Protein AF-A0A1Y2V056-F1 (afdb_monomer_lite)

Secondary structure (DSSP, 8-state):
---------------------------------------------PPP---TTSPPTTT--TTS-TTT-----TTSSB-SS-TTT--TTS-GGG-TT--GGGHHHHHTGGGTTSPPB--SS-HHHHHHHHTTTSTTS-TT-B-PPPPPHHHHHHHHHHH-STT---TTTT-HHHHHHTSPPPGGGTT-BHHHHHHHT-S----GGG----GGGG-SPPPPP-------S----------------------------------------SSSSHHHHHHHHHHHHHHTTSTTS--TTSSTT----TTT--SSS-TTT--SPPTTT---SS--GGG-GGGGGB-SSSSS-SSBGGG--PBPSSHHHH-TTPPP-BGGG-SS--TTT--SS--GGG-GGGS-S-------BTTTTB---GGG-TTTS-S-TT-S-TTS-SSB-TTT--BHHHHHHHHHTT-------EEEEEE--TT-TT--EEEEEETTS-S--B-HHHHHHHHHHHHHHHHH-TT-----S-HHHHHHHHHHHHHHHTT-

Radius of gyration: 34.34 Å; chains: 1; bounding box: 108×87×76 Å

Foldseek 3Di:
DDDDDDDDDDDDDDDDDDDDDDDDDDDDDDDDDDDDDDPPPPDPPDDPPDPQPAQAQQPRHGDAHLLQAQDDDPLLASQQAARQNSHRPDFVQPDPPDDPVCCLVRQWVSQQQGGGHQDQDQNLVVLVVPAVPDPVRDQQDQTGGHDDSLLSLQCCVVVNRVPDDDPDHPRRRVVNVVHAGQQVSPPHGSNRVSVVSRDGGDDPVSRPDDNVPSPHNDHDPCPPPPPPPDDDDDDDDDDDDDDDDDDDDDDDDDDDDDDDDDDDDDDDDDDPCPVVCVVVVVVVVVVVVPPPDDDPPPPVPLPQQQFPRHSPDHQQPDCAAGLFDLHSDRDGVVRDPNNLQGDLAFSRNSHGLVPQPDWQLPVCLLPVPDDIDGQQQDQQAAQPPGDHRDGVVPDPLSPDPDPPDPPPPVVPNTRRRLSPVQQQAQLASPDNCRNPDPQARSFQRHGVVLVVLCVVLVHHDDPAQWGWDWDFDVPRPSGTHIWIDGVVRPDDTHGSVVQHVVSVVVSVVCSVPVPDPDNGSDPVVVVVVVVVVVVVVVVD

pLDDT: mean 74.36, std 22.04, range [28.48, 97.44]

Sequence (540 aa):
MASLIADELDHVTLLYSSRSHKRTRRDDDESDEGFRQGRQRRVRVESPEHATSSNCGNCGIAGHSARDCIKVGRNGWMDGACPKCNSAHHFYDNCRHRDKAEDLDYLFWYRQNKGPIKSSINIGKLLQTVVGHDPKYKENRIIAAPYSPKFARQIQRDDGWDRWDYPHLGNPEREAATRKYEPQFYGQTLGELALSLYHPGWQPNVEDVDPSQDGQTPTVPQLQHQRHLGMPGGGDAPIALTAAALATLPGNNTKADDDVSSSMVTVYSPARNATVRAIAKRRRARAKKNEGQPSRLDESMRTFCNNCGDDSHEGDTCLLPCGYCGEATKHSGDSCERKAEACVCESFPSHTRNECDKKCRYCPYLNKNAASHSCMNCQVICHYCLSKDHSMRTCPKFQGPQREARSECAECEQMHLASFCIMKFCPVRSCQDPLHCKAHCPFYGWDKALDQRLEAAGLDEHSCGWQKFWVDAEGDPAGKRVMLFCNNGRHPQVKAEELTTRRKMWVDDVIKHPSERRSLECATCNTAQEMDEMVVTDAI

Structure (mmCIF, N/CA/C/O backbone):
data_AF-A0A1Y2V056-F1
#
_entry.id   AF-A0A1Y2V056-F1
#
loop_
_atom_site.group_PDB
_atom_site.id
_atom_site.type_symbol
_atom_site.label_atom_id
_atom_site.label_alt_id
_atom_site.label_comp_id
_atom_site.label_asym_id
_atom_site.label_entity_id
_atom_site.label_seq_id
_atom_site.pdbx_PDB_ins_code
_atom_site.Cartn_x
_atom_site.Cartn_y
_atom_site.Cartn_z
_atom_site.occupancy
_atom_site.B_iso_or_equiv
_atom_site.auth_seq_id
_atom_site.auth_comp_id
_atom_site.auth_asym_id
_atom_site.auth_atom_id
_atom_site.pdbx_PDB_model_num
ATOM 1 N N . MET A 1 1 ? -59.531 -13.355 27.606 1.00 45.28 1 MET A N 1
ATOM 2 C CA . MET A 1 1 ? -58.213 -13.912 27.982 1.00 45.28 1 MET A CA 1
ATOM 3 C C . MET A 1 1 ? -57.770 -14.815 26.837 1.00 45.28 1 MET A C 1
ATOM 5 O O . MET A 1 1 ? -58.601 -15.614 26.433 1.00 45.28 1 MET A O 1
ATOM 9 N N . ALA A 1 2 ? -56.538 -14.626 26.328 1.00 35.78 2 ALA A N 1
ATOM 10 C CA . ALA A 1 2 ? -55.972 -15.083 25.032 1.00 35.78 2 ALA A CA 1
ATOM 11 C C . ALA A 1 2 ? -56.561 -14.329 23.809 1.00 35.78 2 ALA A C 1
ATOM 13 O O . ALA A 1 2 ? -57.697 -14.583 23.432 1.00 35.78 2 ALA A O 1
ATOM 14 N N . SER A 1 3 ? -56.002 -13.201 23.332 1.00 39.72 3 SER A N 1
ATOM 15 C CA . SER A 1 3 ? -54.749 -12.972 22.561 1.00 39.72 3 SER A CA 1
ATOM 16 C C . SER A 1 3 ? -54.716 -13.795 21.264 1.00 39.72 3 SER A C 1
ATOM 18 O O . SER A 1 3 ? -54.360 -14.962 21.317 1.00 39.72 3 SER A O 1
ATOM 20 N N . LEU A 1 4 ? -55.349 -13.370 20.164 1.00 40.88 4 LEU A N 1
ATOM 21 C CA . LEU A 1 4 ? -55.000 -12.318 19.183 1.00 40.88 4 LEU A CA 1
ATOM 22 C C . LEU A 1 4 ? -53.716 -12.571 18.361 1.00 40.88 4 LEU A C 1
ATOM 24 O O . LEU A 1 4 ? -52.612 -12.373 18.852 1.00 40.88 4 LEU A O 1
ATOM 28 N N . ILE A 1 5 ? -53.987 -12.870 17.080 1.00 41.09 5 ILE A N 1
ATOM 29 C CA . ILE A 1 5 ? -53.300 -12.506 15.825 1.00 41.09 5 ILE A CA 1
ATOM 30 C C . ILE A 1 5 ? -52.057 -13.322 15.433 1.00 41.09 5 ILE A C 1
ATOM 32 O O . ILE A 1 5 ? -50.948 -13.079 15.895 1.00 41.09 5 ILE A O 1
ATOM 36 N N . ALA A 1 6 ? -52.285 -14.220 14.470 1.00 35.50 6 ALA A N 1
ATOM 37 C CA . ALA A 1 6 ? -51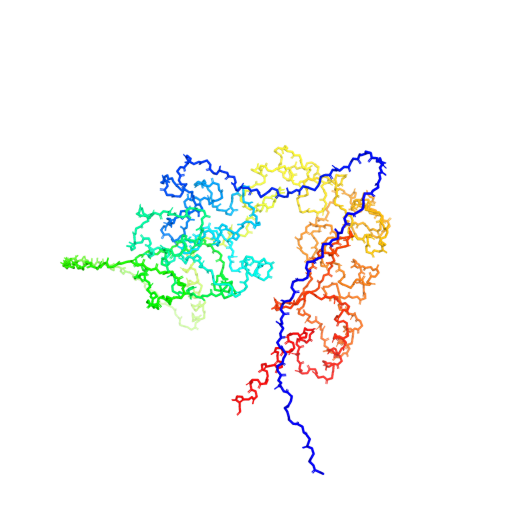.315 -14.722 13.507 1.00 35.50 6 ALA A CA 1
ATOM 38 C C . ALA A 1 6 ? -51.821 -14.390 12.086 1.00 35.50 6 ALA A C 1
ATOM 40 O O . ALA A 1 6 ? -53.031 -14.392 11.848 1.00 35.50 6 ALA A O 1
ATOM 41 N N . ASP A 1 7 ? -50.859 -14.141 11.200 1.00 38.19 7 ASP A N 1
ATOM 42 C CA . ASP A 1 7 ? -50.900 -14.234 9.736 1.00 38.19 7 ASP A CA 1
ATOM 43 C C . ASP A 1 7 ? -51.603 -13.131 8.918 1.00 38.19 7 ASP A C 1
ATOM 45 O O . ASP A 1 7 ? -52.731 -13.261 8.447 1.00 38.19 7 ASP A O 1
ATOM 49 N N . GLU A 1 8 ? -50.832 -12.072 8.638 1.00 35.25 8 GLU A N 1
ATOM 50 C CA . GLU A 1 8 ? -50.878 -11.319 7.377 1.00 35.25 8 GLU A CA 1
ATOM 51 C C . GLU A 1 8 ? -49.749 -11.821 6.464 1.00 35.25 8 GLU A C 1
ATOM 53 O O . GLU A 1 8 ? -48.581 -11.557 6.737 1.00 35.25 8 GLU A O 1
ATOM 58 N N . LEU A 1 9 ? -50.087 -12.491 5.363 1.00 38.62 9 LEU A N 1
ATOM 59 C CA . LEU A 1 9 ? -49.261 -12.583 4.156 1.00 38.62 9 LEU A CA 1
ATOM 60 C C . LEU A 1 9 ? -50.185 -12.977 3.002 1.00 38.62 9 LEU A C 1
ATOM 62 O O . LEU A 1 9 ? -50.565 -14.134 2.902 1.00 38.62 9 LEU A O 1
ATOM 66 N N . ASP A 1 10 ? -50.530 -12.021 2.136 1.00 34.31 10 ASP A N 1
ATOM 67 C CA . ASP A 1 10 ? -50.860 -12.336 0.746 1.00 34.31 10 ASP A CA 1
ATOM 68 C C . ASP A 1 10 ? -50.643 -11.137 -0.195 1.00 34.31 10 ASP A C 1
ATOM 70 O O . ASP A 1 10 ? -51.228 -10.065 -0.066 1.00 34.31 10 ASP A O 1
ATOM 74 N N . HIS A 1 11 ? -49.752 -11.387 -1.156 1.00 33.62 11 HIS A N 1
ATOM 75 C CA . HIS A 1 11 ? -49.753 -10.938 -2.547 1.00 33.62 11 HIS A CA 1
ATOM 76 C C . HIS A 1 11 ? -50.049 -9.466 -2.898 1.00 33.62 11 HIS A C 1
ATOM 78 O O . HIS A 1 11 ? -51.191 -9.068 -3.117 1.00 33.62 11 HIS A O 1
ATOM 84 N N . VAL A 1 12 ? -48.984 -8.719 -3.231 1.00 29.33 12 VAL A N 1
ATOM 85 C CA . VAL A 1 12 ? -49.072 -7.621 -4.212 1.00 29.33 12 VAL A CA 1
ATOM 86 C C . VAL A 1 12 ? -48.052 -7.810 -5.334 1.00 29.33 12 VAL A C 1
ATOM 88 O O . VAL A 1 12 ? -46.843 -7.647 -5.179 1.00 29.33 12 VAL A O 1
ATOM 91 N N . THR A 1 13 ? -48.603 -8.148 -6.493 1.00 32.22 13 THR A N 1
ATOM 92 C CA . THR A 1 13 ? -47.993 -8.219 -7.820 1.00 32.22 13 THR A CA 1
ATOM 93 C C . THR A 1 13 ? -47.547 -6.827 -8.286 1.00 32.22 13 THR A C 1
ATOM 95 O O . THR A 1 13 ? -48.382 -5.955 -8.520 1.00 32.22 13 THR A O 1
ATOM 98 N N . LEU A 1 14 ? -46.243 -6.602 -8.477 1.00 29.66 14 LEU A N 1
ATOM 99 C CA . LEU A 1 14 ? -45.730 -5.378 -9.105 1.00 29.66 14 LEU A CA 1
ATOM 100 C C . LEU A 1 14 ? -45.663 -5.544 -10.630 1.00 29.66 14 LEU A C 1
ATOM 102 O O . LEU A 1 14 ? -44.720 -6.111 -11.179 1.00 29.66 14 LEU A O 1
ATOM 106 N N . LEU A 1 15 ? -46.676 -5.010 -11.314 1.00 31.95 15 LEU A N 1
ATOM 107 C CA . LEU A 1 15 ? -46.662 -4.766 -12.756 1.00 31.95 15 LEU A CA 1
ATOM 108 C C . LEU A 1 15 ? -45.780 -3.546 -13.064 1.00 31.95 15 LEU A C 1
ATOM 110 O O . LEU A 1 15 ? -46.081 -2.420 -12.670 1.00 31.95 15 LEU A O 1
ATOM 114 N N . TYR A 1 16 ? -44.702 -3.775 -13.811 1.00 30.33 16 TYR A N 1
ATOM 115 C CA . TYR A 1 16 ? -43.863 -2.731 -14.399 1.00 30.33 16 TYR A CA 1
ATOM 116 C C . TYR A 1 16 ? -44.654 -1.999 -15.498 1.00 30.33 16 TYR A C 1
ATOM 118 O O . TYR A 1 16 ? -44.937 -2.566 -16.552 1.00 30.33 16 TYR A O 1
ATOM 126 N N . SER A 1 17 ? -45.017 -0.733 -15.264 1.00 30.64 17 SER A N 1
ATOM 127 C CA . SER A 1 17 ? -45.607 0.148 -16.280 1.00 30.64 17 SER A CA 1
ATOM 128 C C . SER A 1 17 ? -44.608 1.234 -16.673 1.00 30.64 17 SER A C 1
ATOM 130 O O . SER A 1 17 ? -44.370 2.200 -15.948 1.00 30.64 17 SER A O 1
ATOM 132 N N . SER A 1 18 ? -44.013 1.062 -17.849 1.00 35.84 18 SER A N 1
ATOM 133 C CA . SER A 1 18 ? -43.130 2.016 -18.512 1.00 35.84 18 SER A CA 1
ATOM 134 C C . SER A 1 18 ? -43.952 3.208 -19.016 1.00 35.84 18 SER A C 1
ATOM 136 O O . SER A 1 18 ? -44.574 3.143 -20.077 1.00 35.84 18 SER A O 1
ATOM 138 N N . ARG A 1 19 ? -43.965 4.326 -18.280 1.00 31.50 19 ARG A N 1
ATOM 139 C CA . ARG A 1 19 ? -44.545 5.583 -18.778 1.00 31.50 19 ARG A CA 1
ATOM 140 C C . ARG A 1 19 ? -43.485 6.439 -19.462 1.00 31.50 19 ARG A C 1
ATOM 142 O O . ARG A 1 19 ? -42.705 7.147 -18.838 1.00 31.50 19 ARG A O 1
ATOM 149 N N . SER A 1 20 ? -43.524 6.363 -20.789 1.00 36.47 20 SER A N 1
ATOM 150 C CA . SER A 1 20 ? -42.933 7.308 -21.730 1.00 36.47 20 SER A CA 1
ATOM 151 C C . SER A 1 20 ? -43.600 8.681 -21.573 1.00 36.47 20 SER A C 1
ATOM 153 O O . SER A 1 20 ? -44.814 8.817 -21.742 1.00 36.47 20 SER A O 1
ATOM 155 N N . HIS A 1 21 ? -42.824 9.711 -21.236 1.00 34.28 21 HIS A N 1
ATOM 156 C CA . HIS A 1 21 ? -43.274 11.102 -21.280 1.00 34.28 21 HIS A CA 1
ATOM 157 C C . HIS A 1 21 ? -42.697 11.803 -22.506 1.00 34.28 21 HIS A C 1
ATOM 159 O O . HIS A 1 21 ? -41.600 12.352 -22.511 1.00 34.28 21 HIS A O 1
ATOM 165 N N . LYS A 1 22 ? -43.517 11.770 -23.556 1.00 40.47 22 LYS A N 1
ATOM 166 C CA . LYS A 1 22 ? -43.453 12.596 -24.756 1.00 40.47 22 LYS A CA 1
ATOM 167 C C . LYS A 1 22 ? -43.913 14.005 -24.355 1.00 40.47 22 LYS A C 1
ATOM 169 O O . LYS A 1 22 ? -45.100 14.204 -24.109 1.00 40.47 22 LYS A O 1
ATOM 174 N N . ARG A 1 23 ? -42.997 14.972 -24.243 1.00 35.59 23 ARG A N 1
ATOM 175 C CA . ARG A 1 23 ? -43.365 16.397 -24.186 1.00 35.59 23 ARG A CA 1
ATOM 176 C C . ARG A 1 23 ? -43.248 17.012 -25.572 1.00 35.59 23 ARG A C 1
ATOM 178 O O . ARG A 1 23 ? -42.294 16.779 -26.308 1.00 35.59 23 ARG A O 1
ATOM 185 N N . THR A 1 24 ? -44.306 17.728 -25.905 1.00 38.34 24 THR A N 1
ATOM 186 C CA . THR A 1 24 ? -44.616 18.392 -27.161 1.00 38.34 24 THR A CA 1
ATOM 187 C C . THR A 1 24 ? -43.784 19.651 -27.364 1.00 38.34 24 THR A C 1
ATOM 189 O O . THR A 1 24 ? -43.569 20.418 -26.428 1.00 38.34 24 THR A O 1
ATOM 192 N N . ARG A 1 25 ? -43.388 19.851 -28.626 1.00 39.56 25 ARG A N 1
ATOM 193 C CA . ARG A 1 25 ? -42.980 21.122 -29.231 1.00 39.56 25 ARG A CA 1
ATOM 194 C C . ARG A 1 25 ? -43.932 22.258 -28.847 1.00 39.56 25 ARG A C 1
ATOM 196 O O . ARG A 1 25 ? -45.146 22.101 -28.986 1.00 39.56 25 ARG A O 1
ATOM 203 N N . ARG A 1 26 ? -43.361 23.405 -28.492 1.00 45.62 26 ARG A N 1
ATOM 204 C CA . ARG A 1 26 ? -43.819 24.707 -28.972 1.00 45.62 26 ARG A CA 1
ATOM 205 C C . ARG A 1 26 ? -42.586 25.519 -29.333 1.00 45.62 26 ARG A C 1
ATOM 207 O O . ARG A 1 26 ? -41.666 25.633 -28.526 1.00 45.62 26 ARG A O 1
ATOM 214 N N . ASP A 1 27 ? -42.593 25.924 -30.589 1.00 53.22 27 ASP A N 1
ATOM 215 C CA . ASP A 1 27 ? -41.716 26.894 -31.214 1.00 53.22 27 ASP A CA 1
ATOM 216 C C . ASP A 1 27 ? -41.978 28.262 -30.573 1.00 53.22 27 ASP A C 1
ATOM 218 O O . ASP A 1 27 ? -43.133 28.550 -30.271 1.00 53.22 27 ASP A O 1
ATOM 222 N N . ASP A 1 28 ? -40.919 29.029 -30.323 1.00 51.09 28 ASP A N 1
ATOM 223 C CA . ASP A 1 28 ? -40.893 30.489 -30.428 1.00 51.09 28 ASP A CA 1
ATOM 224 C C . ASP A 1 28 ? -39.425 30.946 -30.470 1.00 51.09 28 ASP A C 1
ATOM 226 O O . ASP A 1 28 ? -38.529 30.340 -29.873 1.00 51.09 28 ASP A O 1
ATOM 230 N N . ASP A 1 29 ? -39.231 31.965 -31.289 1.00 48.47 29 ASP A N 1
ATOM 231 C CA . ASP A 1 29 ? -38.038 32.374 -32.011 1.00 48.47 29 ASP A CA 1
ATOM 232 C C . ASP A 1 29 ? -37.013 33.206 -31.209 1.00 48.47 29 ASP A C 1
ATOM 234 O O . ASP A 1 29 ? -37.297 33.759 -30.150 1.00 48.47 29 ASP A O 1
ATOM 238 N N . GLU A 1 30 ? -35.842 33.336 -31.847 1.00 47.91 30 GLU A N 1
ATOM 239 C CA . GLU A 1 30 ? -34.881 34.453 -31.793 1.00 47.91 30 GLU A CA 1
ATOM 240 C C . GLU A 1 30 ? -33.722 34.467 -30.765 1.00 47.91 30 GLU A C 1
ATOM 242 O O . GLU A 1 30 ? -33.836 34.836 -29.600 1.00 47.91 30 GLU A O 1
ATOM 247 N N . SER A 1 31 ? -32.544 34.159 -31.336 1.00 59.88 31 SER A N 1
ATOM 248 C CA . SER A 1 31 ? -31.217 34.769 -31.127 1.00 59.88 31 SER A CA 1
ATOM 249 C C . SER A 1 31 ? -30.597 34.752 -29.726 1.00 59.88 31 SER A C 1
ATOM 251 O O . SER A 1 31 ? -30.942 35.569 -28.884 1.00 59.88 31 SER A O 1
ATOM 253 N N . ASP A 1 32 ? -29.552 33.938 -29.541 1.00 42.19 32 ASP A N 1
ATOM 254 C CA . ASP A 1 32 ? -28.197 34.500 -29.416 1.00 42.19 32 ASP A CA 1
ATOM 255 C C . ASP A 1 32 ? -27.131 33.407 -29.581 1.00 42.19 32 ASP A C 1
ATOM 257 O O . ASP A 1 32 ? -27.274 32.270 -29.118 1.00 42.19 32 ASP A O 1
ATOM 261 N N . GLU A 1 33 ? -26.069 33.753 -30.294 1.00 50.94 33 GLU A N 1
ATOM 262 C CA . GLU A 1 33 ? -24.949 32.874 -30.583 1.00 50.94 33 GLU A CA 1
ATOM 263 C C . GLU A 1 33 ? -23.975 32.783 -29.402 1.00 50.94 33 GLU A C 1
ATOM 265 O O . GLU A 1 33 ? -23.652 33.769 -28.749 1.00 50.94 33 GLU A O 1
ATOM 270 N N . GLY A 1 34 ? -23.383 31.599 -29.216 1.00 41.97 34 GLY A N 1
ATOM 271 C CA . GLY A 1 34 ? -22.021 31.518 -28.688 1.00 41.97 34 GLY A CA 1
ATOM 272 C C . GLY A 1 34 ? -21.812 30.603 -27.483 1.00 41.97 34 GLY A C 1
ATOM 273 O O . GLY A 1 34 ? -22.409 30.751 -26.427 1.00 41.97 34 GLY A O 1
ATOM 274 N N . PHE A 1 35 ? -20.835 29.706 -27.641 1.00 38.59 35 PHE A N 1
ATOM 275 C CA . PHE A 1 35 ? -20.124 28.971 -26.587 1.00 38.59 35 PHE A CA 1
ATOM 276 C C . PHE A 1 35 ? -20.803 27.748 -25.954 1.00 38.59 35 PHE A C 1
ATOM 278 O O . PHE A 1 35 ? -20.993 27.627 -24.746 1.00 38.59 35 PHE A O 1
ATOM 285 N N . ARG A 1 36 ? -20.973 26.710 -26.782 1.00 41.81 36 ARG A N 1
ATOM 286 C CA . ARG A 1 36 ? -20.898 25.312 -26.327 1.00 41.81 36 ARG A CA 1
ATOM 287 C C . ARG A 1 36 ? -19.459 24.808 -26.435 1.00 41.81 36 ARG A C 1
ATOM 289 O O . ARG A 1 36 ? -19.045 24.355 -27.497 1.00 41.81 36 ARG A O 1
ATOM 296 N N . GLN A 1 37 ? -18.711 24.825 -25.333 1.00 44.69 37 GLN A N 1
ATOM 297 C CA . GLN A 1 37 ? -17.470 24.056 -25.216 1.00 44.69 37 GLN A CA 1
ATOM 298 C C . GLN A 1 37 ? -17.678 22.823 -24.326 1.00 44.69 37 GLN A C 1
ATOM 300 O O . GLN A 1 37 ? -17.893 22.915 -23.124 1.00 44.69 37 GLN A O 1
ATOM 305 N N . GLY A 1 38 ? -17.580 21.649 -24.957 1.00 38.69 38 GLY A N 1
ATOM 306 C CA . GLY A 1 38 ? -16.709 20.592 -24.449 1.00 38.69 38 GLY A CA 1
ATOM 307 C C . GLY A 1 38 ? -17.228 19.665 -23.350 1.00 38.69 38 GLY A C 1
ATOM 308 O O . GLY A 1 38 ? -16.526 19.446 -22.368 1.00 38.69 38 GLY A O 1
ATOM 309 N N . ARG A 1 39 ? -18.364 18.981 -23.546 1.00 41.19 39 ARG A N 1
ATOM 310 C CA . ARG A 1 39 ? -18.552 17.664 -22.901 1.00 41.19 39 ARG A CA 1
ATOM 311 C C . ARG A 1 39 ? -17.602 16.672 -23.578 1.00 41.19 39 ARG A C 1
ATOM 313 O O . ARG A 1 39 ? -17.957 16.050 -24.578 1.00 41.19 39 ARG A O 1
ATOM 320 N N . GLN A 1 40 ? -16.381 16.557 -23.056 1.00 39.12 40 GLN A N 1
ATOM 321 C CA . GLN A 1 40 ? -15.431 15.532 -23.472 1.00 39.12 40 GLN A CA 1
ATOM 322 C C . GLN A 1 40 ? -16.005 14.157 -23.126 1.00 39.12 40 GLN A C 1
ATOM 324 O O . GLN A 1 40 ? -15.986 13.691 -21.987 1.00 39.12 40 GLN A O 1
ATOM 329 N N . ARG A 1 41 ? -16.561 13.516 -24.152 1.00 39.19 41 ARG A N 1
ATOM 330 C CA . ARG A 1 41 ? -16.793 12.079 -24.210 1.00 39.19 41 ARG A CA 1
ATOM 331 C C . ARG A 1 41 ? -15.442 11.436 -23.889 1.00 39.19 41 ARG A C 1
ATOM 333 O O . ARG A 1 41 ? -14.504 11.620 -24.658 1.00 39.19 41 ARG A O 1
ATOM 340 N N . ARG A 1 42 ? -15.315 10.754 -22.744 1.00 36.78 42 ARG A N 1
ATOM 341 C CA . ARG A 1 42 ? -14.132 9.936 -22.443 1.00 36.78 42 ARG A CA 1
ATOM 342 C C . ARG A 1 42 ? -14.006 8.918 -23.571 1.00 36.78 42 ARG A C 1
ATOM 344 O O . ARG A 1 42 ? -14.773 7.959 -23.629 1.00 36.78 42 ARG A O 1
ATOM 351 N N . VAL A 1 43 ? -13.100 9.191 -24.503 1.00 35.78 43 VAL A N 1
ATOM 352 C CA . VAL A 1 43 ? -12.640 8.223 -25.488 1.00 35.78 43 VAL A CA 1
ATOM 353 C C . VAL A 1 43 ? -12.087 7.073 -24.662 1.00 35.78 43 VAL A C 1
ATOM 355 O O . VAL A 1 43 ? -11.212 7.275 -23.820 1.00 35.78 43 VAL A O 1
ATOM 358 N N . ARG A 1 44 ? -12.684 5.890 -24.814 1.00 38.06 44 ARG A N 1
ATOM 359 C CA . ARG A 1 44 ? -12.132 4.650 -24.279 1.00 38.06 44 ARG A CA 1
ATOM 360 C C . ARG A 1 44 ? -10.730 4.564 -24.868 1.00 38.06 44 ARG A C 1
ATOM 362 O O . ARG A 1 44 ? -10.608 4.417 -26.077 1.00 38.06 44 ARG A O 1
ATOM 369 N N . VAL A 1 45 ? -9.713 4.777 -24.036 1.00 36.38 45 VAL A N 1
ATOM 370 C CA . VAL A 1 45 ? -8.315 4.594 -24.420 1.00 36.38 45 VAL A CA 1
ATOM 371 C C . VAL A 1 45 ? -8.202 3.122 -24.784 1.00 36.38 45 VAL A C 1
ATOM 373 O O . VAL A 1 45 ? -8.200 2.256 -23.909 1.00 36.38 45 VAL A O 1
ATOM 376 N N . GLU A 1 46 ? -8.257 2.835 -26.081 1.00 37.22 46 GLU A N 1
ATOM 377 C CA . GLU A 1 46 ? -7.883 1.537 -26.610 1.00 37.22 46 GLU A CA 1
ATOM 378 C C . GLU A 1 46 ? -6.455 1.294 -26.130 1.00 37.22 46 GLU A C 1
ATOM 380 O O . GLU A 1 46 ? -5.590 2.166 -26.255 1.00 37.22 46 GLU A O 1
ATOM 385 N N . SER A 1 47 ? -6.253 0.168 -25.437 1.00 46.72 47 SER A N 1
ATOM 386 C CA . SER A 1 47 ? -4.938 -0.216 -24.939 1.00 46.72 47 SER A CA 1
ATOM 387 C C . SER A 1 47 ? -3.935 -0.076 -26.083 1.00 46.72 47 SER A C 1
ATOM 389 O O . SER A 1 47 ? -4.265 -0.511 -27.187 1.00 46.72 47 SER A O 1
ATOM 391 N N . PRO A 1 48 ? -2.763 0.543 -25.844 1.00 46.47 48 PRO A N 1
ATOM 392 C CA . PRO A 1 48 ? -1.798 0.844 -26.893 1.00 46.47 48 PRO A CA 1
ATOM 393 C C . PRO A 1 48 ? -1.603 -0.401 -27.748 1.00 46.47 48 PRO A C 1
ATOM 395 O O . PRO A 1 48 ? -1.310 -1.467 -27.200 1.00 46.47 48 PRO A O 1
ATOM 398 N N . GLU A 1 49 ? -1.839 -0.270 -29.055 1.00 46.38 49 GLU A N 1
ATOM 399 C CA . GLU A 1 49 ? -1.615 -1.330 -30.030 1.00 46.38 49 GLU A CA 1
ATOM 400 C C . GLU A 1 49 ? -0.173 -1.810 -29.851 1.00 46.38 49 GLU A C 1
ATOM 402 O O . GLU A 1 49 ? 0.790 -1.161 -30.262 1.00 46.38 49 GLU A O 1
ATOM 407 N N . HIS A 1 50 ? -0.006 -2.910 -29.114 1.00 52.59 50 HIS A N 1
ATOM 408 C CA . HIS A 1 50 ? 1.292 -3.517 -28.904 1.00 52.59 50 HIS A CA 1
ATOM 409 C C . HIS A 1 50 ? 1.785 -3.936 -30.282 1.00 52.59 50 HIS A C 1
ATOM 411 O O . HIS A 1 50 ? 1.188 -4.817 -30.898 1.00 52.59 50 HIS A O 1
ATOM 417 N N . ALA A 1 51 ? 2.843 -3.275 -30.761 1.00 46.31 51 ALA A N 1
ATOM 418 C CA . ALA A 1 51 ? 3.497 -3.577 -32.024 1.00 46.31 51 ALA A CA 1
ATOM 419 C C . ALA A 1 51 ? 3.621 -5.099 -32.192 1.00 46.31 51 ALA A C 1
ATOM 421 O O . ALA A 1 51 ? 4.331 -5.778 -31.445 1.00 46.31 51 ALA A O 1
ATOM 422 N N . THR A 1 52 ? 2.888 -5.628 -33.166 1.00 49.00 52 THR A N 1
ATOM 423 C CA . THR A 1 52 ? 2.654 -7.056 -33.417 1.00 49.00 52 THR A CA 1
ATOM 424 C C . THR A 1 52 ? 3.893 -7.804 -33.926 1.00 49.00 52 THR A C 1
ATOM 426 O O . THR A 1 52 ? 3.789 -8.944 -34.369 1.00 49.00 52 THR A O 1
ATOM 429 N N . SER A 1 53 ? 5.081 -7.196 -33.849 1.00 50.09 53 SER A N 1
ATOM 430 C CA . SER A 1 53 ? 6.318 -7.701 -34.450 1.00 50.09 53 SER A CA 1
ATOM 431 C C . SER A 1 53 ? 7.414 -8.092 -33.455 1.00 50.09 53 SER A C 1
ATOM 433 O O . SER A 1 53 ? 8.509 -8.438 -33.891 1.00 50.09 53 SER A O 1
ATOM 435 N N . SER A 1 54 ? 7.179 -8.028 -32.139 1.00 78.62 54 SER A N 1
ATOM 436 C CA . SER A 1 54 ? 8.180 -8.485 -31.162 1.00 78.62 54 SER A CA 1
ATOM 437 C C . SER A 1 54 ? 7.867 -9.895 -30.666 1.00 78.62 54 SER A C 1
ATOM 439 O O . SER A 1 54 ? 6.744 -10.190 -30.260 1.00 78.62 54 SER A O 1
ATOM 441 N N . ASN A 1 55 ? 8.872 -10.770 -30.702 1.00 94.38 55 ASN A N 1
ATOM 442 C CA . ASN A 1 55 ? 8.823 -12.063 -30.027 1.00 94.38 55 ASN A CA 1
ATOM 443 C C . ASN A 1 55 ? 8.510 -11.853 -28.536 1.00 94.38 55 ASN A C 1
ATOM 445 O O . ASN A 1 55 ? 8.923 -10.856 -27.936 1.00 94.38 55 ASN A O 1
ATOM 449 N N . CYS A 1 56 ? 7.802 -12.793 -27.913 1.00 95.31 56 CYS A N 1
ATOM 450 C CA . CYS A 1 56 ? 7.561 -12.750 -26.477 1.00 95.31 56 CYS A CA 1
ATOM 451 C C . CYS A 1 56 ? 8.902 -12.733 -25.726 1.00 95.31 56 CYS A C 1
ATOM 453 O O . CYS A 1 56 ? 9.688 -13.669 -25.863 1.00 95.31 56 CYS A O 1
ATOM 455 N N . GLY A 1 57 ? 9.139 -11.742 -24.864 1.00 95.00 57 GLY A N 1
ATOM 456 C CA . GLY A 1 57 ? 10.405 -11.617 -24.132 1.00 95.00 57 GLY A CA 1
ATOM 457 C C . GLY A 1 57 ? 10.720 -12.809 -23.225 1.00 95.00 57 GLY A C 1
ATOM 458 O O . GLY A 1 57 ? 11.882 -13.101 -22.983 1.00 95.00 57 GLY A O 1
ATOM 459 N N . ASN A 1 58 ? 9.693 -13.523 -22.749 1.00 96.25 58 ASN A N 1
ATOM 460 C CA . ASN A 1 58 ? 9.852 -14.669 -21.849 1.00 96.25 58 ASN A CA 1
ATOM 461 C C . ASN A 1 58 ? 10.170 -15.998 -22.577 1.00 96.25 58 ASN A C 1
ATOM 463 O O . ASN A 1 58 ? 11.033 -16.770 -22.153 1.00 96.25 58 ASN A O 1
ATOM 467 N N . CYS A 1 59 ? 9.459 -16.314 -23.666 1.00 95.25 59 CYS A N 1
ATOM 468 C CA . CYS A 1 59 ? 9.606 -17.597 -24.368 1.00 95.25 59 CYS A CA 1
ATOM 469 C C . CYS A 1 59 ? 10.314 -17.506 -25.727 1.00 95.25 59 CYS A C 1
ATOM 471 O O . CYS A 1 59 ? 10.742 -18.538 -26.233 1.00 95.25 59 CYS A O 1
ATOM 473 N N . GLY A 1 60 ? 10.454 -16.308 -26.299 1.00 93.88 60 GLY A N 1
ATOM 474 C CA . GLY A 1 60 ? 11.068 -16.067 -27.606 1.00 93.88 60 GLY A CA 1
ATOM 475 C C . GLY A 1 60 ? 10.177 -16.382 -28.814 1.00 93.88 60 GLY A C 1
ATOM 476 O O . GLY A 1 60 ? 10.609 -16.157 -29.940 1.00 93.88 60 GLY A O 1
ATOM 477 N N . ILE A 1 61 ? 8.951 -16.873 -28.608 1.00 92.94 61 ILE A N 1
ATOM 478 C CA . ILE A 1 61 ? 8.013 -17.224 -29.685 1.00 92.94 61 ILE A CA 1
ATOM 479 C C . ILE A 1 61 ? 7.207 -15.984 -30.099 1.00 92.94 61 ILE A C 1
ATOM 481 O O . ILE A 1 61 ? 6.832 -15.163 -29.258 1.00 92.94 61 ILE A O 1
ATOM 485 N N . ALA A 1 62 ? 6.950 -15.839 -31.398 1.00 92.69 62 ALA A N 1
ATOM 486 C CA . ALA A 1 62 ? 6.116 -14.774 -31.948 1.00 92.69 62 ALA A CA 1
ATOM 487 C C . ALA A 1 62 ? 4.619 -14.964 -31.624 1.00 92.69 62 ALA A C 1
ATOM 489 O O . ALA A 1 62 ? 4.179 -16.015 -31.160 1.00 92.69 62 ALA A O 1
ATOM 490 N N . GLY A 1 63 ? 3.820 -13.930 -31.882 1.00 90.69 63 GLY A N 1
ATOM 491 C CA . GLY A 1 63 ? 2.358 -13.999 -31.798 1.00 90.69 63 GLY A CA 1
ATOM 492 C C . GLY A 1 63 ? 1.760 -13.716 -30.419 1.00 90.69 63 GLY A C 1
ATOM 493 O O . GLY A 1 63 ? 0.549 -13.584 -30.325 1.00 90.69 63 GLY A O 1
ATOM 494 N N . HIS A 1 64 ? 2.561 -13.557 -29.362 1.00 93.88 64 HIS A N 1
ATOM 495 C CA . HIS A 1 64 ? 2.081 -13.116 -28.048 1.00 93.88 64 HIS A CA 1
ATOM 496 C C . HIS A 1 64 ? 3.147 -12.314 -27.287 1.00 93.88 64 HIS A C 1
ATOM 498 O O . HIS A 1 64 ? 4.315 -12.287 -27.665 1.00 93.88 64 HIS A O 1
ATOM 504 N N . SER A 1 65 ? 2.738 -11.662 -26.196 1.00 95.38 65 SER A N 1
ATOM 505 C CA . SER A 1 65 ? 3.630 -10.912 -25.300 1.00 95.38 65 SER A CA 1
ATOM 506 C C . SER A 1 65 ? 3.872 -11.656 -23.980 1.00 95.38 65 SER A C 1
ATOM 508 O O . SER A 1 65 ? 3.120 -12.565 -23.621 1.00 95.38 65 SER A O 1
ATOM 510 N N . ALA A 1 66 ? 4.874 -11.229 -23.205 1.00 96.00 66 ALA A N 1
ATOM 511 C CA . ALA A 1 66 ? 5.169 -11.774 -21.877 1.00 96.00 66 ALA A CA 1
ATOM 512 C C . ALA A 1 66 ? 3.969 -11.716 -20.915 1.00 96.00 66 ALA A C 1
ATOM 514 O O . ALA A 1 66 ? 3.820 -12.606 -20.085 1.00 96.00 66 ALA A O 1
ATOM 515 N N . ARG A 1 67 ? 3.070 -10.729 -21.056 1.00 96.50 67 ARG A N 1
ATOM 516 C CA . ARG A 1 67 ? 1.813 -10.652 -20.289 1.00 96.50 67 ARG A CA 1
ATOM 517 C C . ARG A 1 67 ? 0.979 -11.922 -20.433 1.00 96.50 67 ARG A C 1
ATOM 519 O O . ARG A 1 67 ? 0.471 -12.461 -19.451 1.00 96.50 67 ARG A O 1
ATOM 526 N N . ASP A 1 68 ? 0.850 -12.382 -21.672 1.00 95.25 68 ASP A N 1
ATOM 527 C CA . ASP A 1 68 ? -0.021 -13.488 -22.041 1.00 95.25 68 ASP A CA 1
ATOM 528 C C . ASP A 1 68 ? 0.686 -14.846 -21.910 1.00 95.25 68 ASP A C 1
ATOM 530 O O . ASP A 1 68 ? 0.004 -15.853 -21.719 1.00 95.25 68 ASP A O 1
ATOM 534 N N . CYS A 1 69 ? 2.025 -14.851 -21.930 1.00 95.56 69 CYS A N 1
ATOM 535 C CA . CYS A 1 69 ? 2.899 -16.023 -21.941 1.00 95.56 69 CYS A CA 1
ATOM 536 C C . CYS A 1 69 ? 2.701 -16.970 -20.751 1.00 95.56 69 CYS A C 1
ATOM 538 O O . CYS A 1 69 ? 2.674 -16.557 -19.594 1.00 95.56 69 CYS A O 1
ATOM 540 N N . ILE A 1 70 ? 2.643 -18.269 -21.015 1.00 95.50 70 ILE A N 1
ATOM 541 C CA . ILE A 1 70 ? 2.402 -19.282 -19.975 1.00 95.50 70 ILE A CA 1
ATOM 542 C C . ILE A 1 70 ? 3.683 -19.879 -19.398 1.00 95.50 70 ILE A C 1
ATOM 544 O O . ILE A 1 70 ? 3.638 -20.480 -18.328 1.00 95.50 70 ILE A O 1
ATOM 548 N N . LYS A 1 71 ? 4.795 -19.753 -20.133 1.00 95.81 71 LYS A N 1
ATOM 549 C CA . LYS A 1 71 ? 6.061 -20.406 -19.811 1.00 95.81 71 LYS A CA 1
ATOM 550 C C . LYS A 1 71 ? 6.554 -19.909 -18.457 1.00 95.81 71 LYS A C 1
ATOM 552 O O . LYS A 1 71 ? 6.651 -18.701 -18.237 1.00 95.81 71 LYS A O 1
ATOM 557 N N . VAL A 1 72 ? 6.918 -20.840 -17.590 1.00 95.88 72 VAL A N 1
ATOM 558 C CA . VAL A 1 72 ? 7.580 -20.561 -16.318 1.00 95.88 72 VAL A CA 1
ATOM 559 C C . VAL A 1 72 ? 9.009 -21.095 -16.323 1.00 95.88 72 VAL A C 1
ATOM 561 O O . VAL A 1 72 ? 9.358 -22.025 -17.061 1.00 95.88 72 VAL A O 1
ATOM 564 N N . GLY A 1 73 ? 9.853 -20.471 -15.508 1.00 92.94 73 GLY A N 1
ATOM 565 C CA . GLY A 1 73 ? 11.198 -20.931 -15.211 1.00 92.94 73 GLY A CA 1
ATOM 566 C C . GLY A 1 73 ? 11.192 -22.215 -14.380 1.00 92.94 73 GLY A C 1
ATOM 567 O O . GLY A 1 73 ? 10.152 -22.775 -14.023 1.00 92.94 73 GLY A O 1
ATOM 568 N N . ARG A 1 74 ? 12.391 -22.691 -14.033 1.00 90.69 74 ARG A N 1
ATOM 569 C CA . ARG A 1 74 ? 12.569 -23.917 -13.229 1.00 90.69 74 ARG A CA 1
ATOM 570 C C . ARG A 1 74 ? 11.978 -23.804 -11.823 1.00 90.69 74 ARG A C 1
ATOM 572 O O . ARG A 1 74 ? 11.596 -24.812 -11.251 1.00 90.69 74 ARG A O 1
ATOM 579 N N . ASN A 1 75 ? 11.877 -22.587 -11.303 1.00 91.12 75 ASN A N 1
ATOM 580 C CA . ASN A 1 75 ? 11.280 -22.250 -10.011 1.00 91.12 75 ASN A CA 1
ATOM 581 C C . ASN A 1 75 ? 9.739 -22.179 -10.059 1.00 91.12 75 ASN A C 1
ATOM 583 O O . ASN A 1 75 ? 9.105 -22.031 -9.018 1.00 91.12 75 ASN A O 1
ATOM 587 N N . GLY A 1 76 ? 9.109 -22.312 -11.233 1.00 93.75 76 GLY A N 1
ATOM 588 C CA . GLY A 1 76 ? 7.655 -22.207 -11.393 1.00 93.75 76 GLY A CA 1
ATOM 589 C C . GLY A 1 76 ? 7.116 -20.785 -11.497 1.00 93.75 76 GLY A C 1
ATOM 590 O O . GLY A 1 76 ? 5.907 -20.607 -11.606 1.00 93.75 76 GLY A O 1
ATOM 591 N N . TRP A 1 77 ? 7.991 -19.784 -11.498 1.00 95.94 77 TRP A N 1
ATOM 592 C CA . TRP A 1 77 ? 7.638 -18.388 -11.711 1.00 95.94 77 TRP A CA 1
ATOM 593 C C . TRP A 1 77 ? 7.922 -17.985 -13.154 1.00 95.94 77 TRP A C 1
ATOM 595 O O . TRP A 1 77 ? 8.838 -18.494 -13.795 1.00 95.94 77 TRP A O 1
ATOM 605 N N . MET A 1 78 ? 7.159 -17.034 -13.677 1.00 96.25 78 MET A N 1
ATOM 606 C CA . MET A 1 78 ? 7.517 -16.347 -14.910 1.00 96.25 78 MET A CA 1
ATOM 607 C C . MET A 1 78 ? 8.609 -15.320 -14.594 1.00 96.25 78 MET A C 1
ATOM 609 O O . MET A 1 78 ? 8.322 -14.269 -14.017 1.00 96.25 78 MET A O 1
ATOM 613 N N . ASP A 1 79 ? 9.852 -15.645 -14.940 1.00 93.38 79 ASP A N 1
ATOM 614 C CA . ASP A 1 79 ? 11.050 -14.878 -14.585 1.00 93.38 79 ASP A CA 1
ATOM 615 C C . ASP A 1 79 ? 11.879 -14.407 -15.789 1.00 93.38 79 ASP A C 1
ATOM 617 O O . ASP A 1 79 ? 12.837 -13.659 -15.612 1.00 93.38 79 ASP A O 1
ATOM 621 N N . GLY A 1 80 ? 11.490 -14.786 -17.010 1.00 90.12 80 GLY A N 1
ATOM 622 C CA . GLY A 1 80 ? 12.226 -14.452 -18.227 1.00 90.12 80 GLY A CA 1
ATOM 623 C C . GLY A 1 80 ? 11.884 -13.100 -18.851 1.00 90.12 80 GLY A C 1
ATOM 624 O O . GLY A 1 80 ? 12.625 -12.663 -19.722 1.00 90.12 80 GLY A O 1
ATOM 625 N N . ALA A 1 81 ? 10.786 -12.433 -18.460 1.00 96.38 81 ALA A N 1
ATOM 626 C CA . ALA A 1 81 ? 10.477 -11.074 -18.920 1.00 96.38 81 ALA A CA 1
ATOM 627 C C . ALA A 1 81 ? 9.433 -10.330 -18.082 1.00 96.38 81 ALA A C 1
ATOM 629 O O . ALA A 1 81 ? 8.575 -10.920 -17.428 1.00 96.38 81 ALA A O 1
ATOM 630 N N . CYS A 1 82 ? 9.458 -9.004 -18.191 1.00 97.44 82 CYS A N 1
ATOM 631 C CA . CYS A 1 82 ? 8.449 -8.108 -17.658 1.00 97.44 82 CYS A CA 1
ATOM 632 C C . CYS A 1 82 ? 7.164 -8.147 -18.512 1.00 97.44 82 CYS A C 1
ATOM 634 O O . CYS A 1 82 ? 7.216 -7.854 -19.711 1.00 97.44 82 CYS A O 1
ATOM 636 N N . PRO A 1 83 ? 5.983 -8.416 -17.922 1.00 96.88 83 PRO A N 1
ATOM 637 C CA . PRO A 1 83 ? 4.721 -8.475 -18.662 1.00 96.88 83 PRO A CA 1
ATOM 638 C C . PRO A 1 83 ? 4.262 -7.104 -19.188 1.00 96.88 83 PRO A C 1
ATOM 640 O O . PRO A 1 83 ? 3.497 -7.046 -20.146 1.00 96.88 83 PRO A O 1
ATOM 643 N N . LYS A 1 84 ? 4.712 -5.996 -18.579 1.00 96.44 84 LYS A N 1
ATOM 644 C CA . LYS A 1 84 ? 4.273 -4.636 -18.928 1.00 96.44 84 LYS A CA 1
ATOM 645 C C . LYS A 1 84 ? 4.897 -4.143 -20.229 1.00 96.44 84 LYS A C 1
ATOM 647 O O . LYS A 1 84 ? 4.209 -3.559 -21.058 1.00 96.44 84 LYS A O 1
ATOM 652 N N . CYS A 1 85 ? 6.196 -4.373 -20.400 1.00 96.44 85 CYS A N 1
ATOM 653 C CA . CYS A 1 85 ? 6.964 -3.874 -21.544 1.00 96.44 85 CYS A CA 1
ATOM 654 C C . CYS A 1 85 ? 7.570 -4.981 -22.419 1.00 96.44 85 CYS A C 1
ATOM 656 O O . CYS A 1 85 ? 8.302 -4.677 -23.354 1.00 96.44 85 CYS A O 1
ATOM 658 N N . ASN A 1 86 ? 7.290 -6.255 -22.116 1.00 96.69 86 ASN A N 1
ATOM 659 C CA . ASN A 1 86 ? 7.801 -7.427 -22.833 1.00 96.69 86 ASN A CA 1
ATOM 660 C C . ASN A 1 86 ? 9.343 -7.584 -22.812 1.00 96.69 86 ASN A C 1
ATOM 662 O O . ASN A 1 86 ? 9.886 -8.385 -23.564 1.00 96.69 86 ASN A O 1
ATOM 666 N N . SER A 1 87 ? 10.068 -6.846 -21.963 1.00 95.25 87 SER A N 1
ATOM 667 C CA . SER A 1 87 ? 11.538 -6.890 -21.882 1.00 95.25 87 SER A CA 1
ATOM 668 C C . SER A 1 87 ? 12.044 -8.024 -20.987 1.00 95.25 87 SER A C 1
ATOM 670 O O . SER A 1 87 ? 11.541 -8.192 -19.881 1.00 95.25 87 SER A O 1
ATOM 672 N N . ALA A 1 88 ? 13.094 -8.731 -21.416 1.00 94.94 88 ALA A N 1
ATOM 673 C CA . ALA A 1 88 ? 13.751 -9.791 -20.643 1.00 94.94 88 ALA A CA 1
ATOM 674 C C . ALA A 1 88 ? 14.742 -9.293 -19.567 1.00 94.94 88 ALA A C 1
ATOM 676 O O . ALA A 1 88 ? 15.328 -10.089 -18.842 1.00 94.94 88 ALA A O 1
ATOM 677 N N . HIS A 1 89 ? 14.969 -7.978 -19.466 1.00 92.44 89 HIS A N 1
ATOM 678 C CA . HIS A 1 89 ? 16.072 -7.422 -18.667 1.00 92.44 89 HIS A CA 1
ATOM 679 C C . HIS A 1 89 ? 15.719 -7.084 -17.214 1.00 92.44 89 HIS A C 1
ATOM 681 O O . HIS A 1 89 ? 16.607 -6.729 -16.445 1.00 92.44 89 HIS A O 1
ATOM 687 N N . HIS A 1 90 ? 14.443 -7.133 -16.833 1.00 94.25 90 HIS A N 1
ATOM 688 C CA . HIS A 1 90 ? 14.005 -6.768 -15.486 1.00 94.25 90 HIS A CA 1
ATOM 689 C C . HIS A 1 90 ? 12.739 -7.518 -15.074 1.00 94.25 90 HIS A C 1
ATOM 691 O O . HIS A 1 90 ? 11.927 -7.915 -15.913 1.00 94.25 90 HIS A O 1
ATOM 697 N N . PHE A 1 91 ? 12.547 -7.655 -13.762 1.00 95.00 91 PHE A N 1
ATOM 698 C CA . PHE A 1 91 ? 11.298 -8.139 -13.178 1.00 95.00 91 PHE A CA 1
ATOM 699 C C . PHE A 1 91 ? 10.222 -7.058 -13.204 1.00 95.00 91 PHE A C 1
ATOM 701 O O . PHE A 1 91 ? 10.530 -5.868 -13.272 1.00 95.00 91 PHE A O 1
ATOM 708 N N . TYR A 1 92 ? 8.957 -7.470 -13.110 1.00 96.44 92 TYR A N 1
ATOM 709 C CA . TYR A 1 92 ? 7.814 -6.555 -13.131 1.00 96.44 92 TYR A CA 1
ATOM 710 C C . TYR A 1 92 ? 7.954 -5.403 -12.121 1.00 96.44 92 TYR A C 1
ATOM 712 O O . TYR A 1 92 ? 7.731 -4.245 -12.475 1.00 96.44 92 TYR A O 1
ATOM 720 N N . ASP A 1 93 ? 8.419 -5.710 -10.910 1.00 96.00 93 ASP A N 1
ATOM 721 C CA . ASP A 1 93 ? 8.602 -4.759 -9.806 1.00 96.00 93 ASP A CA 1
ATOM 722 C C . ASP A 1 93 ? 9.511 -3.579 -10.174 1.00 96.00 93 ASP A C 1
ATOM 724 O O . ASP A 1 93 ? 9.251 -2.451 -9.754 1.00 96.00 93 ASP A O 1
ATOM 728 N N . ASN A 1 94 ? 10.517 -3.844 -11.015 1.00 95.50 94 ASN A N 1
ATOM 729 C CA . ASN A 1 94 ? 11.561 -2.903 -11.424 1.00 95.50 94 ASN A CA 1
ATOM 730 C C . ASN A 1 94 ? 11.266 -2.258 -12.788 1.00 95.50 94 ASN A C 1
ATOM 732 O O . ASN A 1 94 ? 12.130 -1.612 -13.383 1.00 95.50 94 ASN A O 1
ATOM 736 N N . CYS A 1 95 ? 10.069 -2.461 -13.341 1.00 96.56 95 CYS A N 1
ATOM 737 C CA . CYS A 1 95 ? 9.727 -1.895 -14.634 1.00 96.56 95 CYS A CA 1
ATOM 738 C C . CYS A 1 95 ? 9.528 -0.381 -14.534 1.00 96.56 95 CYS A C 1
ATOM 740 O O . CYS A 1 95 ? 8.628 0.094 -13.847 1.00 96.56 95 CYS A O 1
ATOM 742 N N . ARG A 1 96 ? 10.296 0.386 -15.317 1.00 96.81 96 ARG A N 1
ATOM 743 C CA . ARG A 1 96 ? 10.139 1.849 -15.436 1.00 96.81 96 ARG A CA 1
ATOM 744 C C . ARG A 1 96 ? 8.731 2.275 -15.878 1.00 96.81 96 ARG A C 1
ATOM 746 O O . ARG A 1 96 ? 8.312 3.391 -15.598 1.00 96.81 96 ARG A O 1
ATOM 753 N N . HIS A 1 97 ? 8.021 1.401 -16.589 1.00 96.25 97 HIS A N 1
ATOM 754 C CA . HIS A 1 97 ? 6.661 1.640 -17.078 1.00 96.25 97 HIS A CA 1
ATOM 755 C C . HIS A 1 97 ? 5.577 1.049 -16.170 1.00 96.25 97 HIS A C 1
ATOM 757 O O . HIS A 1 97 ? 4.418 0.996 -16.579 1.00 96.25 97 HIS A O 1
ATOM 763 N N . ARG A 1 98 ? 5.937 0.553 -14.980 1.00 96.62 98 ARG A N 1
ATOM 764 C CA . ARG A 1 98 ? 4.972 0.016 -14.023 1.00 96.62 98 ARG A CA 1
ATOM 765 C C . ARG A 1 98 ? 4.108 1.137 -13.453 1.00 96.62 98 ARG A C 1
ATOM 767 O O . ARG A 1 98 ? 4.628 2.124 -12.938 1.00 96.62 98 ARG A O 1
ATOM 774 N N . ASP A 1 99 ? 2.799 0.919 -13.476 1.00 97.00 99 ASP A N 1
ATOM 775 C CA . ASP A 1 99 ? 1.819 1.707 -12.738 1.00 97.00 99 ASP A CA 1
ATOM 776 C C . ASP A 1 99 ? 1.214 0.835 -11.631 1.00 97.00 99 ASP A C 1
ATOM 778 O O . ASP A 1 99 ? 0.730 -0.268 -11.887 1.00 97.00 99 ASP A O 1
ATOM 782 N N . LYS A 1 100 ? 1.222 1.337 -10.392 1.00 95.25 100 LYS A N 1
ATOM 783 C CA . LYS A 1 100 ? 0.653 0.630 -9.236 1.00 95.25 100 LYS A CA 1
ATOM 784 C C . LYS A 1 100 ? -0.846 0.375 -9.400 1.00 95.25 100 LYS A C 1
ATOM 786 O O . LYS A 1 100 ? -1.352 -0.608 -8.868 1.00 95.25 100 LYS A O 1
ATOM 791 N N . ALA A 1 101 ? -1.551 1.235 -10.140 1.00 94.88 101 ALA A N 1
ATOM 792 C CA . ALA A 1 101 ? -2.973 1.056 -10.421 1.00 94.88 101 ALA A CA 1
ATOM 793 C C . ALA A 1 101 ? -3.257 -0.188 -11.285 1.00 94.88 101 ALA A C 1
ATOM 795 O O . ALA A 1 101 ? -4.361 -0.724 -11.245 1.00 94.88 101 ALA A O 1
ATOM 796 N N . GLU A 1 102 ? -2.262 -0.672 -12.032 1.00 95.88 102 GLU A N 1
ATOM 797 C CA . GLU A 1 102 ? -2.383 -1.826 -12.927 1.00 95.88 102 GLU A CA 1
ATOM 798 C C . GLU A 1 102 ? -1.785 -3.113 -12.336 1.00 95.88 102 GLU A C 1
ATOM 800 O O . GLU A 1 102 ? -1.831 -4.163 -12.981 1.00 95.88 102 GLU A O 1
ATOM 805 N N . ASP A 1 103 ? -1.225 -3.069 -11.121 1.00 97.06 103 ASP A N 1
ATOM 806 C CA . ASP A 1 103 ? -0.559 -4.228 -10.513 1.00 97.06 103 ASP A CA 1
ATOM 807 C C . ASP A 1 103 ? -1.465 -5.452 -10.469 1.00 97.06 103 ASP A C 1
ATOM 809 O O . ASP A 1 103 ? -1.053 -6.555 -10.827 1.00 97.06 103 ASP A O 1
ATOM 813 N N . LEU A 1 104 ? -2.727 -5.257 -10.091 1.00 96.50 104 LEU A N 1
ATOM 814 C CA . LEU A 1 104 ? -3.678 -6.353 -10.035 1.00 96.50 104 LEU A CA 1
ATOM 815 C C . LEU A 1 104 ? -4.030 -6.889 -11.427 1.00 96.50 104 LEU A C 1
ATOM 817 O O . LEU A 1 104 ? -4.260 -8.089 -11.587 1.00 96.50 104 LEU A O 1
ATOM 821 N N . ASP A 1 105 ? -4.028 -6.037 -12.451 1.00 95.94 105 ASP A N 1
ATOM 822 C CA . ASP A 1 105 ? -4.287 -6.500 -13.806 1.00 95.94 105 ASP A CA 1
ATOM 823 C C . ASP A 1 105 ? -3.163 -7.434 -14.278 1.00 95.94 105 ASP A C 1
ATOM 825 O O . ASP A 1 105 ? -3.428 -8.540 -14.753 1.00 95.94 105 ASP A O 1
ATOM 829 N N . TYR A 1 106 ? -1.901 -7.042 -14.093 1.00 97.31 106 TYR A N 1
ATOM 830 C CA . TYR A 1 106 ? -0.754 -7.832 -14.545 1.00 97.31 106 TYR A CA 1
ATOM 831 C C . TYR A 1 106 ? -0.457 -9.057 -13.680 1.00 97.31 106 TYR A C 1
ATOM 833 O O . TYR A 1 106 ? -0.105 -10.101 -14.228 1.00 97.31 106 TYR A O 1
ATOM 841 N N . LEU A 1 107 ? -0.586 -8.948 -12.357 1.00 97.38 107 LEU A N 1
ATOM 842 C CA . LEU A 1 107 ? -0.217 -10.021 -11.431 1.00 97.38 107 LEU A CA 1
ATOM 843 C C . LEU A 1 107 ? -1.343 -11.036 -11.207 1.00 97.38 107 LEU A C 1
ATOM 845 O O . LEU A 1 107 ? -1.056 -12.192 -10.907 1.00 97.38 107 LEU A O 1
ATOM 849 N N . PHE A 1 108 ? -2.605 -10.630 -11.379 1.00 97.25 108 PHE A N 1
ATOM 850 C CA . PHE A 1 108 ? -3.768 -11.484 -11.136 1.00 97.25 108 PHE A CA 1
ATOM 851 C C . PHE A 1 108 ? -4.639 -11.643 -12.386 1.00 97.25 108 PHE A C 1
ATOM 853 O O . PHE A 1 108 ? -4.770 -12.748 -12.912 1.00 97.25 108 PHE A O 1
ATOM 860 N N . TRP A 1 109 ? -5.196 -10.550 -12.918 1.00 96.00 109 TRP A N 1
ATOM 861 C CA . TRP A 1 109 ? -6.225 -10.622 -13.963 1.00 96.00 109 TRP A CA 1
ATOM 862 C C . TRP A 1 109 ? -5.749 -11.271 -15.266 1.00 96.00 109 TRP A C 1
ATOM 864 O O . TRP A 1 109 ? -6.489 -12.048 -15.860 1.00 96.00 109 TRP A O 1
ATOM 874 N N . TYR A 1 110 ? -4.529 -10.984 -15.725 1.00 96.88 110 TYR A N 1
ATOM 875 C CA . TYR A 1 110 ? -3.958 -11.603 -16.929 1.00 96.88 110 TYR A CA 1
ATOM 876 C C . TYR A 1 110 ? -3.341 -12.986 -16.676 1.00 96.88 110 TYR A C 1
ATOM 878 O O . TYR A 1 110 ? -2.947 -13.672 -17.626 1.00 96.88 110 TYR A O 1
ATOM 886 N N . ARG A 1 111 ? -3.267 -13.410 -15.409 1.00 97.25 111 ARG A N 1
ATOM 887 C CA . ARG A 1 111 ? -2.637 -14.663 -14.971 1.00 97.25 111 ARG A CA 1
ATOM 888 C C . ARG A 1 111 ? -3.627 -15.743 -14.547 1.00 97.25 111 ARG A C 1
ATOM 890 O O . ARG A 1 111 ? -3.189 -16.782 -14.079 1.00 97.25 111 ARG A O 1
ATOM 897 N N . GLN A 1 112 ? -4.924 -15.542 -14.756 1.00 96.81 112 GLN A N 1
ATOM 898 C CA . GLN A 1 112 ? -5.962 -16.548 -14.513 1.00 96.81 112 GLN A CA 1
ATOM 899 C C . GLN A 1 112 ? -5.604 -17.898 -15.168 1.00 96.81 112 GLN A C 1
ATOM 901 O O . GLN A 1 112 ? -5.409 -17.956 -16.385 1.00 96.81 112 GLN A O 1
ATOM 906 N N . ASN A 1 113 ? -5.492 -18.966 -14.369 1.00 96.00 113 ASN A N 1
ATOM 907 C CA . ASN A 1 113 ? -5.018 -20.294 -14.784 1.00 96.00 113 ASN A CA 1
ATOM 908 C C . ASN A 1 113 ? -3.679 -20.268 -15.567 1.00 96.00 113 ASN A C 1
ATOM 910 O O . ASN A 1 113 ? -3.492 -20.963 -16.570 1.00 96.00 113 ASN A O 1
ATOM 914 N N . LYS A 1 114 ? -2.727 -19.432 -15.142 1.00 96.25 114 LYS A N 1
ATOM 915 C CA . LYS A 1 114 ? -1.351 -19.382 -15.668 1.00 96.25 114 LYS A CA 1
ATOM 916 C C . LYS A 1 114 ? -0.354 -19.308 -14.519 1.00 96.25 114 LYS A C 1
ATOM 918 O O . LYS A 1 114 ? -0.707 -18.927 -13.407 1.00 96.25 114 LYS A O 1
ATOM 923 N N . GLY A 1 115 ? 0.913 -19.619 -14.798 1.00 96.12 115 GLY A N 1
ATOM 924 C CA . GLY A 1 115 ? 1.978 -19.489 -13.803 1.00 96.12 115 GLY A CA 1
ATOM 925 C C . GLY A 1 115 ? 2.090 -18.065 -13.236 1.00 96.12 115 GLY A C 1
ATOM 926 O O . GLY A 1 115 ? 1.804 -17.103 -13.954 1.00 96.12 115 GLY A O 1
ATOM 927 N N . PRO A 1 116 ? 2.501 -17.887 -11.979 1.00 97.06 116 PRO A N 1
ATOM 928 C CA . PRO A 1 116 ? 2.586 -16.570 -11.364 1.00 97.06 116 PRO A CA 1
ATOM 929 C C . PRO A 1 116 ? 3.799 -15.786 -11.885 1.00 97.06 116 PRO A C 1
ATOM 931 O O . PRO A 1 116 ? 4.787 -16.363 -12.342 1.00 97.06 116 PRO A O 1
ATOM 934 N N . ILE A 1 117 ? 3.737 -14.456 -11.825 1.00 97.25 117 ILE A N 1
ATOM 935 C CA . ILE A 1 117 ? 4.853 -13.578 -12.210 1.00 97.25 117 ILE A CA 1
ATOM 936 C C . ILE A 1 117 ? 5.832 -13.462 -11.050 1.00 97.25 117 ILE A C 1
ATOM 938 O O . ILE A 1 117 ? 5.405 -13.278 -9.912 1.00 97.25 117 ILE A O 1
ATOM 942 N N . LYS A 1 118 ? 7.138 -13.534 -11.331 1.00 96.06 118 LYS A N 1
ATOM 943 C CA . LYS A 1 118 ? 8.176 -13.284 -10.327 1.00 96.06 118 LYS A CA 1
ATOM 944 C C . LYS A 1 118 ? 8.102 -11.824 -9.857 1.00 96.06 118 LYS A C 1
ATOM 946 O O . LYS A 1 118 ? 8.565 -10.916 -10.547 1.00 96.06 118 LYS A O 1
ATOM 951 N N . SER A 1 119 ? 7.461 -11.613 -8.712 1.00 96.00 119 SER A N 1
ATOM 952 C CA . SER A 1 119 ? 7.178 -10.306 -8.114 1.00 96.00 119 SER A CA 1
ATOM 953 C C . SER A 1 119 ? 7.108 -10.434 -6.596 1.00 96.00 119 SER A C 1
ATOM 955 O O . SER A 1 119 ? 6.494 -11.368 -6.090 1.00 96.00 119 SER A O 1
ATOM 957 N N . SER A 1 120 ? 7.702 -9.491 -5.868 1.00 94.94 120 SER A N 1
ATOM 958 C CA . SER A 1 120 ? 7.646 -9.393 -4.402 1.00 94.94 120 SER A CA 1
ATOM 959 C C . SER A 1 120 ? 6.287 -8.909 -3.873 1.00 94.94 120 SER A C 1
ATOM 961 O O . SER A 1 120 ? 6.028 -8.948 -2.667 1.00 94.94 120 SER A O 1
ATOM 963 N N . ILE A 1 121 ? 5.398 -8.466 -4.766 1.00 95.94 121 ILE A N 1
ATOM 964 C CA . ILE A 1 121 ? 4.105 -7.876 -4.424 1.00 95.94 121 ILE A CA 1
ATOM 965 C C . ILE A 1 121 ? 3.128 -8.964 -3.950 1.00 95.94 121 ILE A C 1
ATOM 967 O O . ILE A 1 121 ? 2.941 -9.992 -4.597 1.00 95.94 121 ILE A O 1
ATOM 971 N N . ASN A 1 122 ? 2.473 -8.723 -2.812 1.00 95.94 122 ASN A N 1
ATOM 972 C CA . ASN A 1 122 ? 1.481 -9.631 -2.232 1.00 95.94 122 ASN A CA 1
ATOM 973 C C . ASN A 1 122 ? 0.120 -9.467 -2.940 1.00 95.94 122 ASN A C 1
ATOM 975 O O . ASN A 1 122 ? -0.573 -8.464 -2.746 1.00 95.94 122 ASN A O 1
ATOM 979 N N . ILE A 1 123 ? -0.257 -10.462 -3.750 1.00 96.12 123 ILE A N 1
ATOM 980 C CA . ILE A 1 123 ? -1.496 -10.459 -4.546 1.00 96.12 123 ILE A CA 1
ATOM 981 C C . ILE A 1 123 ? -2.740 -10.476 -3.651 1.00 96.12 123 ILE A C 1
ATOM 983 O O . ILE A 1 123 ? -3.674 -9.723 -3.918 1.00 96.12 123 ILE A O 1
ATOM 987 N N . GLY A 1 124 ? -2.757 -11.270 -2.575 1.00 95.38 124 GLY A N 1
ATOM 988 C CA . GLY A 1 124 ? -3.882 -11.302 -1.635 1.00 95.38 124 GLY A CA 1
ATOM 989 C C . GLY A 1 124 ? -4.154 -9.932 -1.014 1.00 95.38 124 GLY A C 1
ATOM 990 O O . GLY A 1 124 ? -5.295 -9.476 -0.977 1.00 95.38 124 GLY A O 1
ATOM 991 N N . LYS A 1 125 ? -3.095 -9.208 -0.634 1.00 95.94 125 LYS A N 1
ATOM 992 C CA . LYS A 1 125 ? -3.197 -7.829 -0.139 1.00 95.94 125 LYS A CA 1
ATOM 993 C C . LYS A 1 125 ? -3.745 -6.875 -1.204 1.00 95.94 125 LYS A C 1
ATOM 995 O O . LYS A 1 125 ? -4.589 -6.047 -0.879 1.00 95.94 125 LYS A O 1
ATOM 1000 N N . LEU A 1 126 ? -3.307 -6.986 -2.463 1.00 95.75 126 LEU A N 1
ATOM 1001 C CA . LEU A 1 126 ? -3.874 -6.185 -3.558 1.00 95.75 126 LEU A CA 1
ATOM 1002 C C . LEU A 1 126 ? -5.366 -6.478 -3.757 1.00 95.75 126 LEU A C 1
ATOM 1004 O O . LEU A 1 126 ? -6.161 -5.546 -3.855 1.00 95.75 126 LEU A O 1
ATOM 1008 N N . LEU A 1 127 ? -5.760 -7.753 -3.762 1.00 96.06 127 LEU A N 1
ATOM 1009 C CA . LEU A 1 127 ? -7.163 -8.152 -3.869 1.00 96.06 127 LEU A CA 1
ATOM 1010 C C . LEU A 1 127 ? -7.999 -7.556 -2.735 1.00 96.06 127 LEU A C 1
ATOM 1012 O O . LEU A 1 127 ? -9.011 -6.920 -3.012 1.00 96.06 127 LEU A O 1
ATOM 1016 N N . GLN A 1 128 ? -7.547 -7.652 -1.482 1.00 95.44 128 GLN A N 1
ATOM 1017 C CA . GLN A 1 128 ? -8.253 -7.059 -0.338 1.00 95.44 128 GLN A CA 1
ATOM 1018 C C . GLN A 1 128 ? -8.510 -5.555 -0.499 1.00 95.44 128 GLN A C 1
ATOM 1020 O O . GLN A 1 128 ? -9.535 -5.063 -0.042 1.00 95.44 128 GLN A O 1
ATOM 1025 N N . THR A 1 129 ? -7.612 -4.818 -1.162 1.00 93.75 129 THR A N 1
ATOM 1026 C CA . THR A 1 129 ? -7.799 -3.371 -1.372 1.00 93.75 129 THR A CA 1
ATOM 1027 C C . THR A 1 129 ? -8.842 -3.020 -2.430 1.00 93.75 129 THR A C 1
ATOM 1029 O O . THR A 1 129 ? -9.347 -1.901 -2.419 1.00 93.75 129 THR A O 1
ATOM 1032 N N . VAL A 1 130 ? -9.167 -3.937 -3.347 1.00 92.12 130 VAL A N 1
ATOM 1033 C CA . VAL A 1 130 ? -10.111 -3.665 -4.446 1.00 92.12 130 VAL A CA 1
ATOM 1034 C C . VAL A 1 130 ? -11.428 -4.419 -4.315 1.00 92.12 130 VAL A C 1
ATOM 1036 O O . VAL A 1 130 ? -12.426 -4.002 -4.909 1.00 92.12 130 VAL A O 1
ATOM 1039 N N . VAL A 1 131 ? -11.439 -5.527 -3.569 1.00 90.62 131 VAL A N 1
ATOM 1040 C CA . VAL A 1 131 ? -12.624 -6.361 -3.400 1.00 90.62 131 VAL A CA 1
ATOM 1041 C C . VAL A 1 131 ? -13.705 -5.540 -2.703 1.00 90.62 131 VAL A C 1
ATOM 1043 O O . VAL A 1 131 ? -13.487 -4.967 -1.643 1.00 90.62 131 VAL A O 1
ATOM 1046 N N . GLY A 1 132 ? -14.865 -5.426 -3.350 1.00 81.12 132 GLY A N 1
ATOM 1047 C CA . GLY A 1 132 ? -15.981 -4.599 -2.875 1.00 81.12 132 GLY A CA 1
ATOM 1048 C C . GLY A 1 132 ? -15.896 -3.109 -3.235 1.00 81.12 132 GLY A C 1
ATOM 1049 O O . GLY A 1 132 ? -16.907 -2.415 -3.135 1.00 81.12 132 GLY A O 1
ATOM 1050 N N . HIS A 1 133 ? -14.751 -2.620 -3.723 1.00 85.19 133 HIS A N 1
ATOM 1051 C CA . HIS A 1 133 ? -14.572 -1.227 -4.153 1.00 85.19 133 HIS A CA 1
ATOM 1052 C C . HIS A 1 133 ? -14.714 -1.044 -5.669 1.00 85.19 133 HIS A C 1
ATOM 1054 O O . HIS A 1 133 ? -15.297 -0.059 -6.123 1.00 85.19 133 HIS A O 1
ATOM 1060 N N . ASP A 1 134 ? -14.213 -1.993 -6.459 1.00 87.44 134 ASP A N 1
ATOM 1061 C CA . ASP A 1 134 ? -14.325 -1.975 -7.918 1.00 87.44 134 ASP A CA 1
ATOM 1062 C C . ASP A 1 134 ? -15.453 -2.923 -8.377 1.00 87.44 134 ASP A C 1
ATOM 1064 O O . ASP A 1 134 ? -15.460 -4.098 -7.994 1.00 87.44 134 ASP A O 1
ATOM 1068 N N . PRO A 1 135 ? -16.391 -2.480 -9.240 1.00 86.88 135 PRO A N 1
ATOM 1069 C CA . PRO A 1 135 ? -17.425 -3.343 -9.815 1.00 86.88 135 PRO A CA 1
ATOM 1070 C C . PRO A 1 135 ? -16.901 -4.617 -10.500 1.00 86.88 135 PRO A C 1
ATOM 1072 O O . PRO A 1 135 ? -17.637 -5.604 -10.589 1.00 86.88 135 PRO A O 1
ATOM 1075 N N . LYS A 1 136 ? -15.654 -4.608 -10.992 1.00 86.12 136 LYS A N 1
ATOM 1076 C CA . LYS A 1 136 ? -14.955 -5.766 -11.566 1.00 86.12 136 LYS A CA 1
ATOM 1077 C C . LYS A 1 136 ? -14.619 -6.814 -10.499 1.00 86.12 136 LYS A C 1
ATOM 1079 O O . LYS A 1 136 ? -14.670 -8.007 -10.802 1.00 86.12 136 LYS A O 1
ATOM 1084 N N . TYR A 1 137 ? -14.340 -6.401 -9.265 1.00 90.50 137 TYR A N 1
ATOM 1085 C CA . TYR A 1 137 ? -13.853 -7.250 -8.176 1.00 90.50 137 TYR A CA 1
ATOM 1086 C C . TYR A 1 137 ? -14.892 -7.381 -7.049 1.00 90.50 137 TYR A C 1
ATOM 1088 O O . TYR A 1 137 ? -14.656 -7.022 -5.899 1.00 90.50 137 TYR A O 1
ATOM 1096 N N . LYS A 1 138 ? -16.082 -7.901 -7.370 1.00 90.69 138 LYS A N 1
ATOM 1097 C CA . LYS A 1 138 ? -17.091 -8.217 -6.344 1.00 90.69 138 LYS A CA 1
ATOM 1098 C C . LYS A 1 138 ? -16.658 -9.425 -5.520 1.00 90.69 138 LYS A C 1
ATOM 1100 O O . LYS A 1 138 ? -16.232 -10.423 -6.089 1.00 90.69 138 LYS A O 1
ATOM 1105 N N . GLU A 1 139 ? -16.839 -9.353 -4.207 1.00 91.56 139 GLU A N 1
ATOM 1106 C CA . GLU A 1 139 ? -16.405 -10.385 -3.257 1.00 91.56 139 GLU A CA 1
ATOM 1107 C C . GLU A 1 139 ? -16.911 -11.789 -3.608 1.00 91.56 139 GLU A C 1
ATOM 1109 O O . GLU A 1 139 ? -16.133 -12.735 -3.617 1.00 91.56 139 GLU A O 1
ATOM 1114 N N . ASN A 1 140 ? -18.179 -11.905 -4.005 1.00 92.50 140 ASN A N 1
ATOM 1115 C CA . ASN A 1 140 ? -18.825 -13.168 -4.365 1.00 92.50 140 ASN A CA 1
ATOM 1116 C C . ASN A 1 140 ? -18.556 -13.641 -5.806 1.00 92.50 140 ASN A C 1
ATOM 1118 O O . ASN A 1 140 ? -19.129 -14.640 -6.244 1.00 92.50 140 ASN A O 1
ATOM 1122 N N . ARG A 1 141 ? -17.740 -12.921 -6.583 1.00 93.31 141 ARG A N 1
ATOM 1123 C CA . ARG A 1 141 ? -17.414 -13.316 -7.955 1.00 93.31 141 ARG A CA 1
ATOM 1124 C C . ARG A 1 141 ? -16.379 -14.438 -7.924 1.00 93.31 141 ARG A C 1
ATOM 1126 O O . ARG A 1 141 ? -15.362 -14.318 -7.253 1.00 93.31 141 ARG A O 1
ATOM 1133 N N . ILE A 1 142 ? -16.615 -15.489 -8.702 1.00 93.31 142 ILE A N 1
ATOM 1134 C CA . ILE A 1 142 ? -15.645 -16.567 -8.921 1.00 93.31 142 ILE A CA 1
ATOM 1135 C C . ILE A 1 142 ? -14.795 -16.187 -10.136 1.00 93.31 142 ILE A C 1
ATOM 1137 O O . ILE A 1 142 ? -15.316 -16.038 -11.243 1.00 93.31 142 ILE A O 1
ATOM 1141 N N . ILE A 1 143 ? -13.497 -15.988 -9.918 1.00 93.75 143 ILE A N 1
ATOM 1142 C CA . ILE A 1 143 ? -12.498 -15.707 -10.957 1.00 93.75 143 ILE A CA 1
ATOM 1143 C C . ILE A 1 143 ? -11.364 -16.711 -10.783 1.00 93.75 143 ILE A C 1
ATOM 1145 O O . ILE A 1 143 ? -10.958 -16.996 -9.663 1.00 93.75 143 ILE A O 1
ATOM 1149 N N . ALA A 1 144 ? -10.847 -17.251 -11.885 1.00 95.81 144 ALA A N 1
ATOM 1150 C CA . ALA A 1 144 ? -9.738 -18.192 -11.821 1.00 95.81 144 ALA A CA 1
ATOM 1151 C C . ALA A 1 144 ? -8.475 -17.506 -11.277 1.00 95.81 144 ALA A C 1
ATOM 1153 O O . ALA A 1 144 ? -8.067 -16.459 -11.771 1.00 95.81 144 ALA A O 1
ATOM 1154 N N . ALA A 1 145 ? -7.837 -18.092 -10.270 1.00 96.56 145 ALA A N 1
ATOM 1155 C CA . ALA A 1 145 ? -6.593 -17.561 -9.724 1.00 96.56 145 ALA A CA 1
ATOM 1156 C C . ALA A 1 145 ? -5.392 -17.853 -10.646 1.00 96.56 145 ALA A C 1
ATOM 1158 O O . ALA A 1 145 ? -5.452 -18.761 -11.484 1.00 96.56 145 ALA A O 1
ATOM 1159 N N . PRO A 1 146 ? -4.273 -17.125 -10.488 1.00 97.25 146 PRO A N 1
ATOM 1160 C CA . PRO A 1 146 ? -2.975 -17.607 -10.934 1.00 97.25 146 PRO A CA 1
ATOM 1161 C C . PRO A 1 146 ? -2.635 -18.940 -10.273 1.00 97.25 146 PRO A C 1
ATOM 1163 O O . PRO A 1 146 ? -3.014 -19.186 -9.129 1.00 97.25 146 PRO A O 1
ATOM 1166 N N . TYR A 1 147 ? -1.891 -19.784 -10.979 1.00 96.50 147 TYR A N 1
ATOM 1167 C CA . TYR A 1 147 ? -1.364 -21.007 -10.392 1.00 96.50 147 TYR A CA 1
ATOM 1168 C C . TYR A 1 147 ? -0.379 -20.692 -9.266 1.00 96.50 147 TYR A C 1
ATOM 1170 O O . TYR A 1 147 ? 0.324 -19.678 -9.285 1.00 96.50 147 TYR A O 1
ATOM 1178 N N . SER A 1 148 ? -0.238 -21.627 -8.336 1.00 95.06 148 SER A N 1
ATOM 1179 C CA . SER A 1 148 ? 0.946 -21.707 -7.500 1.00 95.06 148 SER A CA 1
ATOM 1180 C C . SER A 1 148 ? 2.176 -22.024 -8.365 1.00 95.06 148 SER A C 1
ATOM 1182 O O . SER A 1 148 ? 2.062 -22.691 -9.402 1.00 95.06 148 SER A O 1
ATOM 1184 N N . PRO A 1 149 ? 3.389 -21.613 -7.947 1.00 94.38 149 PRO A N 1
ATOM 1185 C CA . PRO A 1 149 ? 4.610 -21.965 -8.671 1.00 94.38 149 PRO A CA 1
ATOM 1186 C C . PRO A 1 149 ? 4.772 -23.481 -8.826 1.00 94.38 149 PRO A C 1
ATOM 1188 O O . PRO A 1 149 ? 5.207 -23.960 -9.870 1.00 94.38 149 PRO A O 1
ATOM 1191 N N . LYS A 1 150 ? 4.371 -24.250 -7.804 1.00 93.56 150 LYS A N 1
ATOM 1192 C CA . LYS A 1 150 ? 4.402 -25.714 -7.837 1.00 93.56 150 LYS A CA 1
ATOM 1193 C C . LYS A 1 150 ? 3.509 -26.270 -8.940 1.00 93.56 150 LYS A C 1
ATOM 1195 O O . LYS A 1 150 ? 3.989 -27.028 -9.779 1.00 93.56 150 LYS A O 1
ATOM 1200 N N . PHE A 1 151 ? 2.244 -25.864 -8.971 1.00 94.25 151 PHE A N 1
ATOM 1201 C CA . PHE A 1 151 ? 1.299 -26.352 -9.969 1.00 94.25 151 PHE A CA 1
ATOM 1202 C C . PHE A 1 151 ? 1.688 -25.918 -11.386 1.00 94.25 151 PHE A C 1
ATOM 1204 O O . PHE A 1 151 ? 1.623 -26.715 -12.318 1.00 94.25 151 PHE A O 1
ATOM 1211 N N . ALA A 1 152 ? 2.213 -24.700 -11.551 1.00 94.94 152 ALA A N 1
ATOM 1212 C CA . ALA A 1 152 ? 2.714 -24.226 -12.839 1.00 94.94 152 ALA A CA 1
ATOM 1213 C C . ALA A 1 152 ? 3.837 -25.117 -13.408 1.00 94.94 152 ALA A C 1
ATOM 1215 O O . ALA A 1 152 ? 3.829 -25.420 -14.602 1.00 94.94 152 ALA A O 1
ATOM 1216 N N . ARG A 1 153 ? 4.775 -25.587 -12.569 1.00 93.62 153 ARG A N 1
ATOM 1217 C CA . ARG A 1 153 ? 5.825 -26.534 -12.998 1.00 93.62 153 ARG A CA 1
ATOM 1218 C C . ARG A 1 153 ? 5.265 -27.892 -13.392 1.00 93.62 153 ARG A C 1
ATOM 1220 O O . ARG A 1 153 ? 5.749 -28.475 -14.361 1.00 93.62 153 ARG A O 1
ATOM 1227 N N . GLN A 1 154 ? 4.284 -28.397 -12.643 1.00 93.12 154 GLN A N 1
ATOM 1228 C CA . GLN A 1 154 ? 3.634 -29.673 -12.943 1.00 93.12 154 GLN A CA 1
ATOM 1229 C C . GLN A 1 154 ? 2.920 -29.608 -14.301 1.00 93.12 154 GLN A C 1
ATOM 1231 O O . GLN A 1 154 ? 3.209 -30.414 -15.179 1.00 93.12 154 GLN A O 1
ATOM 1236 N N . ILE A 1 155 ? 2.111 -28.568 -14.531 1.00 92.75 155 ILE A N 1
ATOM 1237 C CA . ILE A 1 155 ? 1.437 -28.325 -15.816 1.00 92.75 155 ILE A CA 1
ATOM 1238 C C . ILE A 1 155 ? 2.445 -28.226 -16.964 1.00 92.75 155 ILE A C 1
ATOM 1240 O O . ILE A 1 155 ? 2.273 -28.860 -18.002 1.00 92.75 155 ILE A O 1
ATOM 1244 N N . GLN A 1 156 ? 3.529 -27.466 -16.778 1.00 92.06 156 GLN A N 1
ATOM 1245 C CA . GLN A 1 156 ? 4.556 -27.314 -17.808 1.00 92.06 156 GLN A CA 1
ATOM 1246 C C . GLN A 1 156 ? 5.269 -28.633 -18.145 1.00 92.06 156 GLN A C 1
ATOM 1248 O O . GLN A 1 156 ? 5.707 -28.810 -19.280 1.00 92.06 156 GLN A O 1
ATOM 1253 N N . ARG A 1 157 ? 5.408 -29.546 -17.180 1.00 90.56 157 ARG A N 1
ATOM 1254 C CA . ARG A 1 157 ? 6.004 -30.872 -17.386 1.00 90.56 157 ARG A CA 1
ATOM 1255 C C . ARG A 1 157 ? 5.056 -31.821 -18.102 1.00 90.56 157 ARG A C 1
ATOM 1257 O O . ARG A 1 157 ? 5.498 -32.531 -18.998 1.00 90.56 157 ARG A O 1
ATOM 1264 N N . ASP A 1 158 ? 3.794 -31.823 -17.691 1.00 90.38 158 ASP A N 1
ATOM 1265 C CA . ASP A 1 158 ? 2.792 -32.762 -18.187 1.00 90.38 158 ASP A CA 1
ATOM 1266 C C . ASP A 1 158 ? 2.344 -32.408 -19.610 1.00 90.38 158 ASP A C 1
ATOM 1268 O O . ASP A 1 158 ? 2.235 -33.292 -20.458 1.00 90.38 158 ASP A O 1
ATOM 1272 N N . ASP A 1 159 ? 2.132 -31.118 -19.888 1.00 88.50 159 ASP A N 1
ATOM 1273 C CA . ASP A 1 159 ? 1.565 -30.660 -21.161 1.00 88.50 159 ASP A CA 1
ATOM 1274 C C . ASP A 1 159 ? 2.638 -30.111 -22.132 1.00 88.50 159 ASP A C 1
ATOM 1276 O O . ASP A 1 159 ? 2.401 -30.030 -23.340 1.00 88.50 159 ASP A O 1
ATOM 1280 N N . GLY A 1 160 ? 3.832 -29.755 -21.625 1.00 87.38 160 GLY A N 1
ATOM 1281 C CA . GLY A 1 160 ? 4.848 -28.979 -22.356 1.00 87.38 160 GLY A CA 1
ATOM 1282 C C . GLY A 1 160 ? 4.395 -27.530 -22.564 1.00 87.38 160 GLY A C 1
ATOM 1283 O O . GLY A 1 160 ? 3.210 -27.282 -22.700 1.00 87.38 160 GLY A O 1
ATOM 1284 N N . TRP A 1 161 ? 5.281 -26.529 -22.569 1.00 83.25 161 TRP A N 1
ATOM 1285 C CA . TRP A 1 161 ? 4.871 -25.115 -22.752 1.00 83.25 161 TRP A CA 1
ATOM 1286 C C . TRP A 1 161 ? 4.936 -24.637 -24.210 1.00 83.25 161 TRP A C 1
ATOM 1288 O O . TRP A 1 161 ? 4.312 -23.641 -24.568 1.00 83.25 161 TRP A O 1
ATOM 1298 N N . ASP A 1 162 ? 5.707 -25.328 -25.043 1.00 81.88 162 ASP A N 1
ATOM 1299 C CA . ASP A 1 162 ? 5.991 -25.018 -26.446 1.00 81.88 162 ASP A CA 1
ATOM 1300 C C . ASP A 1 162 ? 4.823 -25.341 -27.389 1.00 81.88 162 ASP A C 1
ATOM 1302 O O . ASP A 1 162 ? 4.771 -24.828 -28.503 1.00 81.88 162 ASP A O 1
ATOM 1306 N N . ARG A 1 163 ? 3.871 -26.158 -26.929 1.00 80.75 163 ARG A N 1
ATOM 1307 C CA . ARG A 1 163 ? 2.710 -26.628 -27.702 1.00 80.75 163 ARG A CA 1
ATOM 1308 C C . ARG A 1 163 ? 1.422 -25.852 -27.437 1.00 80.75 163 ARG A C 1
ATOM 1310 O O . ARG A 1 163 ? 0.362 -26.269 -27.891 1.00 80.75 163 ARG A O 1
ATOM 1317 N N . TRP A 1 164 ? 1.485 -24.780 -26.653 1.00 82.94 164 TRP A N 1
ATOM 1318 C CA . TRP A 1 164 ? 0.279 -24.062 -26.264 1.00 82.94 164 TRP A CA 1
ATOM 1319 C C . TRP A 1 164 ? -0.117 -23.004 -27.275 1.00 82.94 164 TRP A C 1
ATOM 1321 O O . TRP A 1 164 ? 0.649 -22.083 -27.570 1.00 82.94 164 TRP A O 1
ATOM 1331 N N . ASP A 1 165 ? -1.372 -23.099 -27.691 1.00 84.88 165 ASP A N 1
ATOM 1332 C CA . ASP A 1 165 ? -2.049 -22.071 -28.459 1.00 84.88 165 ASP A CA 1
ATOM 1333 C C . ASP A 1 165 ? -2.633 -20.992 -27.541 1.00 84.88 165 ASP A C 1
ATOM 1335 O O . ASP A 1 165 ? -2.996 -21.234 -26.386 1.00 84.88 165 ASP A O 1
ATOM 1339 N N . TYR A 1 166 ? -2.742 -19.782 -28.087 1.00 87.94 166 TYR A N 1
ATOM 1340 C CA . TYR A 1 166 ? -3.353 -18.625 -27.433 1.00 87.94 166 TYR A CA 1
ATOM 1341 C C . TYR A 1 166 ? -4.587 -18.178 -28.231 1.00 87.94 166 TYR A C 1
ATOM 1343 O O . TYR A 1 166 ? -4.553 -17.136 -28.895 1.00 87.94 166 TYR A O 1
ATOM 1351 N N . PRO A 1 167 ? -5.673 -18.972 -28.248 1.00 88.69 167 PRO A N 1
ATOM 1352 C CA . PRO A 1 167 ? -6.836 -18.713 -29.100 1.00 88.69 167 PRO A CA 1
ATOM 1353 C C . PRO A 1 167 ? -7.562 -17.400 -28.763 1.00 88.69 167 PRO A C 1
ATOM 1355 O O . PRO A 1 167 ? -8.365 -16.902 -29.556 1.00 88.69 167 PRO A O 1
ATOM 1358 N N . HIS A 1 168 ? -7.317 -16.836 -27.581 1.00 92.19 168 HIS A N 1
ATOM 1359 C CA . HIS A 1 168 ? -8.047 -15.708 -27.020 1.00 92.19 168 HIS A CA 1
ATOM 1360 C C . HIS A 1 168 ? -7.111 -14.654 -26.405 1.00 92.19 168 HIS A C 1
ATOM 1362 O O . HIS A 1 168 ? -7.388 -14.117 -25.329 1.00 92.19 168 HIS A O 1
ATOM 1368 N N . LEU A 1 169 ? -6.019 -14.302 -27.096 1.00 90.19 169 LEU A N 1
ATOM 1369 C CA . LEU A 1 169 ? -5.094 -13.239 -26.671 1.00 90.19 169 LEU A CA 1
ATOM 1370 C C . LEU A 1 169 ? -5.818 -11.956 -26.232 1.00 90.19 169 LEU A C 1
ATOM 1372 O O . LEU A 1 169 ? -6.777 -11.505 -26.862 1.00 90.19 169 LEU A O 1
ATOM 1376 N N . GLY A 1 170 ? -5.368 -11.382 -25.112 1.00 88.56 170 GLY A N 1
ATOM 1377 C CA . GLY A 1 170 ? -5.982 -10.199 -24.502 1.00 88.56 170 GLY A CA 1
ATOM 1378 C C . GLY A 1 170 ? -7.321 -10.445 -23.791 1.00 88.56 170 GLY A C 1
ATOM 1379 O O . GLY A 1 170 ? -7.830 -9.528 -23.153 1.00 88.56 170 GLY A O 1
ATOM 1380 N N . ASN A 1 171 ? -7.876 -11.663 -23.837 1.00 92.88 171 ASN A N 1
ATOM 1381 C CA . ASN A 1 171 ? -9.130 -12.036 -23.176 1.00 92.88 171 ASN A CA 1
ATOM 1382 C C . ASN A 1 171 ? -8.872 -13.107 -22.099 1.00 92.88 171 ASN A C 1
ATOM 1384 O O . ASN A 1 171 ? -9.130 -14.292 -22.329 1.00 92.88 171 ASN A O 1
ATOM 1388 N N . PRO A 1 172 ? -8.369 -12.721 -20.911 1.00 92.19 172 PRO A N 1
ATOM 1389 C CA . PRO A 1 172 ? -7.870 -13.672 -19.920 1.00 92.19 172 PRO A CA 1
ATOM 1390 C C . PRO A 1 172 ? -8.930 -14.639 -19.388 1.00 92.19 172 PRO A C 1
ATOM 1392 O O . PRO A 1 172 ? -8.598 -15.785 -19.123 1.00 92.19 172 PRO A O 1
ATOM 1395 N N . GLU A 1 173 ? -10.198 -14.231 -19.290 1.00 92.19 173 GLU A N 1
ATOM 1396 C CA . GLU A 1 173 ? -11.277 -15.129 -18.848 1.00 92.19 173 GLU A CA 1
ATOM 1397 C C . GLU A 1 173 ? -11.538 -16.258 -19.855 1.00 92.19 173 GLU A C 1
ATOM 1399 O O . GLU A 1 173 ? -11.724 -17.411 -19.470 1.00 92.19 173 GLU A O 1
ATOM 140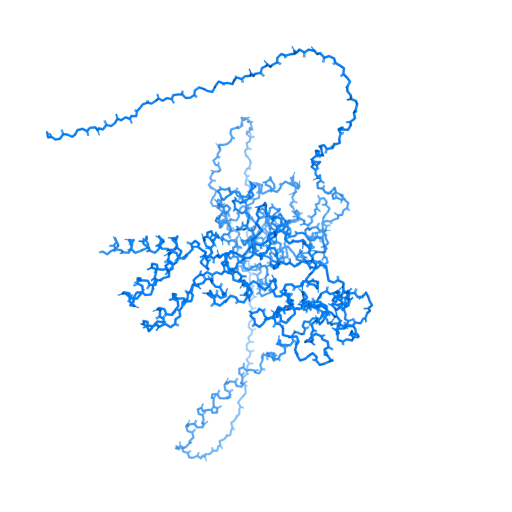4 N N . ARG A 1 174 ? -11.518 -15.943 -21.159 1.00 94.44 174 ARG A N 1
ATOM 1405 C CA . ARG A 1 174 ? -11.704 -16.943 -22.222 1.00 94.44 174 ARG A CA 1
ATOM 1406 C C . ARG A 1 174 ? -10.501 -17.872 -22.320 1.00 94.44 174 ARG A C 1
ATOM 1408 O O . ARG A 1 174 ? -10.678 -19.074 -22.470 1.00 94.44 174 ARG A O 1
ATOM 1415 N N . GLU A 1 175 ? -9.294 -17.324 -22.187 1.00 92.94 175 GLU A N 1
ATOM 1416 C CA . GLU A 1 175 ? -8.073 -18.123 -22.055 1.00 92.94 175 GLU A CA 1
ATOM 1417 C C . GLU A 1 175 ? -8.160 -19.074 -20.856 1.00 92.94 175 GLU A C 1
ATOM 1419 O O . GLU A 1 175 ? -7.932 -20.273 -21.004 1.00 92.94 175 GLU A O 1
ATOM 1424 N N . ALA A 1 176 ? -8.532 -18.563 -19.679 1.00 92.69 176 ALA A N 1
ATOM 1425 C CA . ALA A 1 176 ? -8.614 -19.332 -18.440 1.00 92.69 176 ALA A CA 1
ATOM 1426 C C . ALA A 1 176 ? -9.616 -20.490 -18.513 1.00 92.69 176 ALA A C 1
ATOM 1428 O O . ALA A 1 176 ? -9.326 -21.563 -17.986 1.00 92.69 176 ALA A O 1
ATOM 1429 N N . ALA A 1 177 ? -10.749 -20.299 -19.195 1.00 93.25 177 ALA A N 1
ATOM 1430 C CA . ALA A 1 177 ? -11.787 -21.320 -19.354 1.00 93.25 177 ALA A CA 1
ATOM 1431 C C . ALA A 1 177 ? -11.315 -22.570 -20.120 1.00 93.25 177 ALA A C 1
ATOM 1433 O O . ALA A 1 177 ? -11.876 -23.648 -19.948 1.00 93.25 177 ALA A O 1
ATOM 1434 N N . THR A 1 178 ? -10.279 -22.442 -20.954 1.00 90.75 178 THR A N 1
ATOM 1435 C CA . THR A 1 178 ? -9.701 -23.568 -21.713 1.00 90.75 178 THR A CA 1
ATOM 1436 C C . THR A 1 178 ? -8.577 -24.291 -20.965 1.00 90.75 178 THR A C 1
ATOM 1438 O O . THR A 1 178 ? -7.987 -25.234 -21.488 1.00 90.75 178 THR A O 1
ATOM 1441 N N . ARG A 1 179 ? -8.254 -23.854 -19.742 1.00 90.62 179 ARG A N 1
ATOM 1442 C CA . ARG A 1 179 ? -7.078 -24.298 -18.985 1.00 90.62 179 ARG A CA 1
ATOM 1443 C C . ARG A 1 179 ? -7.478 -25.123 -17.766 1.00 90.62 179 ARG A C 1
ATOM 1445 O O . ARG A 1 179 ? -8.564 -24.962 -17.215 1.00 90.62 179 ARG A O 1
ATOM 1452 N N . LYS A 1 180 ? -6.571 -26.004 -17.334 1.00 93.56 180 LYS A N 1
ATOM 1453 C CA . LYS A 1 180 ? -6.740 -26.791 -16.105 1.00 93.56 180 LYS A CA 1
ATOM 1454 C C . LYS A 1 180 ? -6.834 -25.849 -14.904 1.00 93.56 180 LYS A C 1
ATOM 1456 O O . LYS A 1 180 ? -6.073 -24.897 -14.796 1.00 93.56 180 LYS A O 1
ATOM 1461 N N . TYR A 1 181 ? -7.750 -26.130 -13.991 1.00 93.88 181 TYR A N 1
ATOM 1462 C CA . TYR A 1 181 ? -7.841 -25.395 -12.734 1.00 93.88 181 TYR A CA 1
ATOM 1463 C C . TYR A 1 181 ? -6.915 -26.023 -11.702 1.00 93.88 181 TYR A C 1
ATOM 1465 O O . TYR A 1 181 ? -6.820 -27.249 -11.616 1.00 93.88 181 TYR A O 1
ATOM 1473 N N . GLU A 1 182 ? -6.276 -25.190 -10.886 1.00 95.06 182 GLU A N 1
ATOM 1474 C CA . GLU A 1 182 ? -5.577 -25.688 -9.710 1.00 95.06 182 GLU A CA 1
ATOM 1475 C C . GLU A 1 182 ? -6.602 -26.064 -8.630 1.00 95.06 182 GLU A C 1
ATOM 1477 O O . GLU A 1 182 ? -7.388 -25.200 -8.225 1.00 95.06 182 GLU A O 1
ATOM 1482 N N . PRO A 1 183 ? -6.615 -27.317 -8.133 1.00 94.62 183 PRO A N 1
ATOM 1483 C CA . PRO A 1 183 ? -7.689 -27.776 -7.256 1.00 94.62 183 PRO A CA 1
ATOM 1484 C C . PRO A 1 183 ? -7.883 -26.944 -5.994 1.00 94.62 183 PRO A C 1
ATOM 1486 O O . PRO A 1 183 ? -9.016 -26.759 -5.565 1.00 94.62 183 PRO A O 1
ATOM 1489 N N . GLN A 1 184 ? -6.803 -26.401 -5.427 1.00 94.25 184 GLN A N 1
ATOM 1490 C CA . GLN A 1 184 ? -6.891 -25.617 -4.196 1.00 94.25 184 GLN A CA 1
ATOM 1491 C C . GLN A 1 184 ? -7.630 -24.283 -4.380 1.00 94.25 184 GLN A C 1
ATOM 1493 O O . GLN A 1 184 ? -8.187 -23.778 -3.415 1.00 94.25 184 GLN A O 1
ATOM 1498 N N . PHE A 1 185 ? -7.660 -23.725 -5.596 1.00 94.75 185 PHE A N 1
ATOM 1499 C CA . PHE A 1 185 ? -8.325 -22.452 -5.902 1.00 94.75 185 PHE A CA 1
ATOM 1500 C C . PHE A 1 185 ? -9.662 -22.634 -6.630 1.00 94.75 185 PHE A C 1
ATOM 1502 O O . PHE A 1 185 ? -10.369 -21.658 -6.884 1.00 94.75 185 PHE A O 1
ATOM 1509 N N . TYR A 1 186 ? -10.012 -23.866 -7.003 1.00 94.06 186 TYR A N 1
ATOM 1510 C CA . TYR A 1 186 ? -11.202 -24.137 -7.795 1.00 94.06 186 TYR A CA 1
ATOM 1511 C C . TYR A 1 186 ? -12.479 -23.756 -7.038 1.00 94.06 186 TYR A C 1
ATOM 1513 O O . TYR A 1 186 ? -12.719 -24.216 -5.925 1.00 94.06 186 TYR A O 1
ATOM 1521 N N . GLY A 1 187 ? -13.308 -22.920 -7.668 1.00 93.56 187 GLY A N 1
ATOM 1522 C CA . GLY A 1 187 ? -14.593 -22.487 -7.117 1.00 93.56 187 GLY A CA 1
ATOM 1523 C C . GLY A 1 187 ? -14.507 -21.446 -5.998 1.00 93.56 187 GLY A C 1
ATOM 1524 O O . GLY A 1 187 ? -15.557 -21.016 -5.532 1.00 93.56 187 GLY A O 1
ATOM 1525 N N . GLN A 1 188 ? -13.306 -21.012 -5.598 1.00 96.25 188 GLN A N 1
ATOM 1526 C CA . GLN A 1 188 ? -13.165 -19.956 -4.599 1.00 96.25 188 GLN A CA 1
ATOM 1527 C C . GLN A 1 188 ? -13.709 -18.620 -5.125 1.00 96.25 188 GLN A C 1
ATOM 1529 O O . GLN A 1 188 ? -13.490 -18.223 -6.275 1.00 96.25 188 GLN A O 1
ATOM 1534 N N . THR A 1 189 ? -14.410 -17.910 -4.252 1.00 96.69 189 THR A N 1
ATOM 1535 C CA . THR A 1 189 ? -14.817 -16.519 -4.447 1.00 96.69 189 THR A CA 1
ATOM 1536 C C . THR A 1 189 ? -13.608 -15.583 -4.369 1.00 96.69 189 THR A C 1
ATOM 1538 O O . THR A 1 189 ? -12.564 -15.930 -3.816 1.00 96.69 189 THR A O 1
ATOM 1541 N N . LEU A 1 190 ? -13.722 -14.361 -4.899 1.00 95.19 190 LEU A N 1
ATOM 1542 C CA . LEU A 1 190 ? -12.645 -13.370 -4.806 1.00 95.19 190 LEU A CA 1
ATOM 1543 C C . LEU A 1 190 ? -12.257 -13.037 -3.358 1.00 95.19 190 LEU A C 1
ATOM 1545 O O . LEU A 1 190 ? -11.076 -12.808 -3.102 1.00 95.19 190 LEU A O 1
ATOM 1549 N N . GLY A 1 191 ? -13.216 -13.012 -2.426 1.00 92.94 191 GLY A N 1
ATOM 1550 C CA . GLY A 1 191 ? -12.933 -12.814 -1.000 1.00 92.94 191 GLY A CA 1
ATOM 1551 C C . GLY A 1 191 ? -12.063 -13.933 -0.418 1.00 92.94 191 GLY A C 1
ATOM 1552 O O . GLY A 1 191 ? -11.054 -13.663 0.234 1.00 92.94 191 GLY A O 1
ATOM 1553 N N . GLU A 1 192 ? -12.391 -15.189 -0.730 1.00 96.06 192 GLU A N 1
ATOM 1554 C CA . GLU A 1 192 ? -11.606 -16.361 -0.317 1.00 96.06 192 GLU A CA 1
ATOM 1555 C C . GLU A 1 192 ? -10.222 -16.374 -0.975 1.00 96.06 192 GLU A C 1
ATOM 1557 O O . GLU A 1 192 ? -9.219 -16.592 -0.297 1.00 96.06 192 GLU A O 1
ATOM 1562 N N . LEU A 1 193 ? -10.134 -16.046 -2.269 1.00 96.19 193 LEU A N 1
ATOM 1563 C CA . LEU A 1 193 ? -8.856 -15.934 -2.977 1.00 96.19 193 LEU A CA 1
ATOM 1564 C C . LEU A 1 193 ? -7.955 -14.856 -2.378 1.00 96.19 193 LEU A C 1
ATOM 1566 O O . LEU A 1 193 ? -6.743 -15.050 -2.296 1.00 96.19 193 LEU A O 1
ATOM 1570 N N . ALA A 1 194 ? -8.524 -13.734 -1.933 1.00 95.81 194 ALA A N 1
ATOM 1571 C CA . ALA A 1 194 ? -7.762 -12.669 -1.293 1.00 95.81 194 ALA A CA 1
ATOM 1572 C C . ALA A 1 194 ? -7.079 -13.142 0.004 1.00 95.81 194 ALA A C 1
ATOM 1574 O O . ALA A 1 194 ? -5.997 -12.657 0.332 1.00 95.81 194 ALA A O 1
ATOM 1575 N N . LEU A 1 195 ? -7.679 -14.105 0.714 1.00 93.69 195 LEU A N 1
ATOM 1576 C CA . LEU A 1 195 ? -7.092 -14.759 1.888 1.00 93.69 195 LEU A CA 1
ATOM 1577 C C . LEU A 1 195 ? -6.105 -15.864 1.491 1.00 93.69 195 LEU A C 1
ATOM 1579 O O . LEU A 1 195 ? -4.983 -15.888 1.993 1.00 93.69 195 LEU A O 1
ATOM 1583 N N . SER A 1 196 ? -6.483 -16.741 0.558 1.00 93.31 196 SER A N 1
ATOM 1584 C CA . SER A 1 196 ? -5.650 -17.860 0.092 1.00 93.31 196 SER A CA 1
ATOM 1585 C C . SER A 1 196 ? -4.337 -17.397 -0.552 1.00 93.31 196 SER A C 1
ATOM 1587 O O . SER A 1 196 ? -3.312 -18.063 -0.436 1.00 93.31 196 SER A O 1
ATOM 1589 N N . LEU A 1 197 ? -4.353 -16.235 -1.212 1.00 93.44 197 LEU A N 1
ATOM 1590 C CA . LEU A 1 197 ? -3.188 -15.611 -1.845 1.00 93.44 197 LEU A CA 1
ATOM 1591 C C . LEU A 1 197 ? -2.493 -14.586 -0.931 1.00 93.44 197 LEU A C 1
ATOM 1593 O O . LEU A 1 197 ? -1.637 -13.828 -1.394 1.00 93.44 197 LEU A O 1
ATOM 1597 N N . TYR A 1 198 ? -2.851 -14.529 0.359 1.00 93.38 198 TYR A N 1
ATOM 1598 C CA . TYR A 1 198 ? -2.239 -13.629 1.339 1.00 93.38 198 TYR A CA 1
ATOM 1599 C C . TYR A 1 198 ? -0.916 -14.200 1.862 1.00 93.38 198 TYR A C 1
ATOM 1601 O O . TYR A 1 198 ? -0.748 -14.531 3.034 1.00 93.38 198 TYR A O 1
ATOM 1609 N N . HIS A 1 199 ? 0.060 -14.306 0.976 1.00 85.31 199 HIS A N 1
ATOM 1610 C CA . HIS A 1 199 ? 1.427 -14.669 1.319 1.00 85.31 199 HIS A CA 1
ATOM 1611 C C . HIS A 1 199 ? 2.381 -13.599 0.775 1.00 85.31 199 HIS A C 1
ATOM 1613 O O . HIS A 1 199 ? 2.028 -12.888 -0.175 1.00 85.31 199 HIS A O 1
ATOM 1619 N N . PRO A 1 200 ? 3.583 -13.420 1.365 1.00 77.19 200 PRO A N 1
ATOM 1620 C CA . PRO A 1 200 ? 4.614 -12.619 0.710 1.00 77.19 200 PRO A CA 1
ATOM 1621 C C . PRO A 1 200 ? 4.758 -13.119 -0.734 1.00 77.19 200 PRO A C 1
ATOM 1623 O O . PRO A 1 200 ? 4.598 -14.318 -0.977 1.00 77.19 200 PRO A O 1
ATOM 1626 N N . GLY A 1 201 ? 4.956 -12.210 -1.695 1.00 83.75 201 GLY A N 1
ATOM 1627 C CA . GLY A 1 201 ? 5.141 -12.584 -3.099 1.00 83.75 201 GLY A CA 1
ATOM 1628 C C . GLY A 1 201 ? 6.365 -13.490 -3.287 1.00 83.75 201 GLY A C 1
ATOM 1629 O O . GLY A 1 201 ? 6.851 -14.133 -2.358 1.00 83.75 201 GLY A O 1
ATOM 1630 N N . TRP A 1 202 ? 6.929 -13.532 -4.485 1.00 88.56 202 TRP A N 1
ATOM 1631 C CA . TRP A 1 202 ? 8.221 -14.181 -4.678 1.00 88.56 202 TRP A CA 1
ATOM 1632 C C . TRP A 1 202 ? 9.260 -13.664 -3.660 1.00 88.56 202 TRP A C 1
ATOM 1634 O O . TRP A 1 202 ? 9.355 -12.462 -3.397 1.00 88.56 202 TRP A O 1
ATOM 1644 N N . GLN A 1 203 ? 10.018 -14.596 -3.080 1.00 80.62 203 GLN A N 1
ATOM 1645 C CA . GLN A 1 203 ? 11.137 -14.339 -2.178 1.00 80.62 203 GLN A CA 1
ATOM 1646 C C . GLN A 1 203 ? 12.367 -15.122 -2.680 1.00 80.62 203 GLN A C 1
ATOM 1648 O O . GLN A 1 203 ? 12.211 -16.247 -3.158 1.00 80.62 203 GLN A O 1
ATOM 1653 N N . PRO A 1 204 ? 13.598 -14.601 -2.554 1.00 79.69 204 PRO A N 1
ATOM 1654 C CA . PRO A 1 204 ? 14.797 -15.309 -3.018 1.00 79.69 204 PRO A CA 1
ATOM 1655 C C . PRO A 1 204 ? 14.997 -16.689 -2.374 1.00 79.69 204 PRO A C 1
ATOM 1657 O O . PRO A 1 204 ? 15.451 -17.629 -3.014 1.00 79.69 204 PRO A O 1
ATOM 1660 N N . ASN A 1 205 ? 14.603 -16.845 -1.110 1.00 73.88 205 ASN A N 1
ATOM 1661 C CA . ASN A 1 205 ? 14.754 -18.098 -0.370 1.00 73.88 205 ASN A CA 1
ATOM 1662 C C . ASN A 1 205 ? 13.793 -19.217 -0.815 1.00 73.88 205 ASN A C 1
ATOM 1664 O O . ASN A 1 205 ? 13.912 -20.330 -0.312 1.00 73.88 205 ASN A O 1
ATOM 1668 N N . VAL A 1 206 ? 12.844 -18.941 -1.719 1.00 73.00 206 VAL A N 1
ATOM 1669 C CA . VAL A 1 206 ? 11.949 -19.958 -2.301 1.00 73.00 206 VAL A CA 1
ATOM 1670 C C . VAL A 1 206 ? 12.367 -20.386 -3.713 1.00 73.00 206 VAL A C 1
ATOM 1672 O O . VAL A 1 206 ? 11.586 -21.033 -4.407 1.00 73.00 206 VAL A O 1
ATOM 1675 N N . GLU A 1 207 ? 13.568 -20.015 -4.170 1.00 73.38 207 GLU A N 1
ATOM 1676 C CA . GLU A 1 207 ? 14.073 -20.382 -5.503 1.00 73.38 207 GLU A CA 1
ATOM 1677 C C . GLU A 1 207 ? 14.665 -21.791 -5.586 1.00 73.38 207 GLU A C 1
ATOM 1679 O O . GLU A 1 207 ? 14.587 -22.408 -6.651 1.00 73.38 207 GLU A O 1
ATOM 1684 N N . ASP A 1 208 ? 15.190 -22.316 -4.476 1.00 71.88 208 ASP A N 1
ATOM 1685 C CA . ASP A 1 208 ? 15.756 -23.665 -4.387 1.00 71.88 208 ASP A CA 1
ATOM 1686 C C . ASP A 1 208 ? 14.637 -24.712 -4.336 1.00 71.88 208 ASP A C 1
ATOM 1688 O O . ASP A 1 208 ? 14.318 -25.284 -3.292 1.00 71.88 208 ASP A O 1
ATOM 1692 N N . VAL A 1 209 ? 13.997 -24.943 -5.483 1.00 74.88 209 VAL A N 1
ATOM 1693 C CA . VAL A 1 209 ? 12.951 -25.956 -5.624 1.00 74.88 209 VAL A CA 1
ATOM 1694 C C . VAL A 1 209 ? 13.411 -27.043 -6.576 1.00 74.88 209 VAL A C 1
ATOM 1696 O O . VAL A 1 209 ? 13.701 -26.775 -7.740 1.00 74.88 209 VAL A O 1
ATOM 1699 N N . ASP A 1 210 ? 13.450 -28.276 -6.077 1.00 80.06 210 ASP A N 1
ATOM 1700 C CA . ASP A 1 210 ? 13.755 -29.470 -6.858 1.00 80.06 210 ASP A CA 1
ATOM 1701 C C . ASP A 1 210 ? 12.509 -29.912 -7.650 1.00 80.06 210 ASP A C 1
ATOM 1703 O O . ASP A 1 210 ? 11.557 -30.431 -7.055 1.00 80.06 210 ASP A O 1
ATOM 1707 N N . PRO A 1 211 ? 12.483 -29.757 -8.991 1.00 73.81 211 PRO A N 1
ATOM 1708 C CA . PRO A 1 211 ? 11.313 -30.123 -9.783 1.00 73.81 211 PRO A CA 1
ATOM 1709 C C . PRO A 1 211 ? 10.989 -31.619 -9.691 1.00 73.81 211 PRO A C 1
ATOM 1711 O O . PRO A 1 211 ? 9.829 -32.009 -9.848 1.00 73.81 211 PRO A O 1
ATOM 1714 N N . SER A 1 212 ? 11.977 -32.476 -9.410 1.00 77.81 212 SER A N 1
ATOM 1715 C CA . SER A 1 212 ? 11.752 -33.920 -9.292 1.00 77.81 212 SER A CA 1
ATOM 1716 C C . SER A 1 212 ? 10.779 -34.273 -8.158 1.00 77.81 212 SER A C 1
ATOM 1718 O O . SER A 1 212 ? 10.105 -35.300 -8.223 1.00 77.81 212 SER A O 1
ATOM 1720 N N . GLN A 1 213 ? 10.613 -33.375 -7.181 1.00 77.00 213 GLN A N 1
ATOM 1721 C CA . GLN A 1 213 ? 9.737 -33.556 -6.024 1.00 77.00 213 GLN A CA 1
ATOM 1722 C C . GLN A 1 213 ? 8.298 -33.082 -6.242 1.00 77.00 213 GLN A C 1
ATOM 1724 O O . GLN A 1 213 ? 7.453 -33.262 -5.364 1.00 77.00 213 GLN A O 1
ATOM 1729 N N . ASP A 1 214 ? 7.977 -32.484 -7.393 1.00 74.62 214 ASP A N 1
ATOM 1730 C CA . ASP A 1 214 ? 6.645 -31.911 -7.592 1.00 74.62 214 ASP A CA 1
ATOM 1731 C C . ASP A 1 214 ? 5.529 -32.972 -7.622 1.00 74.62 214 ASP A C 1
ATOM 1733 O O . ASP A 1 214 ? 4.386 -32.635 -7.336 1.00 74.62 214 ASP A O 1
ATOM 1737 N N . GLY A 1 215 ? 5.827 -34.252 -7.871 1.00 80.88 215 GLY A N 1
ATOM 1738 C CA . GLY A 1 215 ? 4.807 -35.300 -8.016 1.00 80.88 215 GLY A CA 1
ATOM 1739 C C . GLY A 1 215 ? 3.941 -35.116 -9.274 1.00 80.88 215 GLY A C 1
ATOM 1740 O O . GLY A 1 215 ? 4.262 -34.302 -10.138 1.00 80.88 215 GLY A O 1
ATOM 1741 N N . GLN A 1 216 ? 2.860 -35.893 -9.400 1.00 80.81 216 GLN A N 1
ATOM 1742 C CA . GLN A 1 216 ? 1.892 -35.753 -10.502 1.00 80.81 216 GLN A CA 1
ATOM 1743 C C . GLN A 1 216 ? 0.989 -34.528 -10.297 1.00 80.81 216 GLN A C 1
ATOM 1745 O O . GLN A 1 216 ? 0.683 -34.185 -9.151 1.00 80.81 216 GLN A O 1
ATOM 1750 N N . THR A 1 217 ? 0.531 -33.902 -11.390 1.00 81.44 217 THR A N 1
ATOM 1751 C CA . THR A 1 217 ? -0.450 -32.808 -11.323 1.00 81.44 217 THR A CA 1
ATOM 1752 C C . THR A 1 217 ? -1.731 -33.294 -10.636 1.00 81.44 217 THR A C 1
ATOM 1754 O O . THR A 1 217 ? -2.375 -34.224 -11.132 1.00 81.44 217 THR A O 1
ATOM 1757 N N . PRO A 1 218 ? -2.144 -32.675 -9.516 1.00 75.75 218 PRO A N 1
ATOM 1758 C CA . PRO A 1 218 ? -3.414 -32.979 -8.878 1.00 75.75 218 PRO A CA 1
ATOM 1759 C C . PRO A 1 218 ? -4.576 -32.745 -9.848 1.00 75.75 218 PRO A C 1
ATOM 1761 O O . PRO A 1 218 ? -4.680 -31.682 -10.460 1.00 75.75 218 PRO A O 1
ATOM 1764 N N . THR A 1 219 ? -5.466 -33.725 -9.980 1.00 77.81 219 THR A N 1
ATOM 1765 C CA . THR A 1 219 ? -6.683 -33.579 -10.782 1.00 77.81 219 THR A CA 1
ATOM 1766 C C . THR A 1 219 ? -7.830 -33.147 -9.881 1.00 77.81 219 THR A C 1
ATOM 1768 O O . THR A 1 219 ? -8.063 -33.732 -8.824 1.00 77.81 219 THR A O 1
ATOM 1771 N N . VAL A 1 220 ? -8.569 -32.113 -10.289 1.00 70.31 220 VAL A N 1
ATOM 1772 C CA . VAL A 1 220 ? -9.913 -31.907 -9.741 1.00 70.31 220 VAL A CA 1
ATOM 1773 C C . VAL A 1 220 ? -10.730 -33.102 -10.233 1.00 70.31 220 VAL A C 1
ATOM 1775 O O . VAL A 1 220 ? -10.722 -33.343 -11.447 1.00 70.31 220 VAL A O 1
ATOM 1778 N N . PRO A 1 221 ? -11.414 -33.869 -9.359 1.00 62.47 221 PRO A N 1
ATOM 1779 C CA . PRO A 1 221 ? -12.409 -34.824 -9.823 1.00 62.47 221 PRO A CA 1
ATOM 1780 C C . PRO A 1 221 ? -13.303 -34.071 -10.796 1.00 62.47 221 PRO A C 1
ATOM 1782 O O . PRO A 1 221 ? -13.767 -32.987 -10.443 1.00 62.47 221 PRO A O 1
ATOM 1785 N N . GLN A 1 222 ? -13.478 -34.568 -12.023 1.00 52.78 222 GLN A N 1
ATOM 1786 C CA . GLN A 1 222 ? -14.397 -33.948 -12.970 1.00 52.78 222 GLN A CA 1
ATOM 1787 C C . GLN A 1 222 ? -15.794 -33.971 -12.339 1.00 52.78 222 GLN A C 1
ATOM 1789 O O . GLN A 1 222 ? -16.569 -34.902 -12.535 1.00 52.78 222 GLN A O 1
ATOM 1794 N N . LEU A 1 223 ? -16.121 -32.940 -11.559 1.00 44.91 223 LEU A N 1
ATOM 1795 C CA . LEU A 1 223 ? -17.479 -32.504 -11.338 1.00 44.91 223 LEU A CA 1
ATOM 1796 C C . LEU A 1 223 ? -17.969 -32.254 -12.748 1.00 44.91 223 LEU A C 1
ATOM 1798 O O . LEU A 1 223 ? -17.508 -31.310 -13.394 1.00 44.91 223 LEU A O 1
ATOM 1802 N N . GLN A 1 224 ? -18.780 -33.193 -13.248 1.00 43.59 224 GLN A N 1
ATOM 1803 C CA . GLN A 1 224 ? -19.451 -33.095 -14.532 1.00 43.59 224 GLN A CA 1
ATOM 1804 C C . GLN A 1 224 ? -19.927 -31.657 -14.641 1.00 43.59 224 GLN A C 1
ATOM 1806 O O . GLN A 1 224 ? -20.803 -31.248 -13.880 1.00 43.59 224 GLN A O 1
ATOM 1811 N N . HIS A 1 225 ? -19.256 -30.877 -15.491 1.00 43.44 225 HIS A N 1
ATOM 1812 C CA . HIS A 1 225 ? -19.578 -29.481 -15.717 1.00 43.44 225 HIS A CA 1
ATOM 1813 C C . HIS A 1 225 ? -21.088 -29.429 -15.916 1.00 43.44 225 HIS A C 1
ATOM 1815 O O . HIS A 1 225 ? -21.591 -30.017 -16.879 1.00 43.44 225 HIS A O 1
ATOM 1821 N N . GLN A 1 226 ? -21.811 -28.831 -14.963 1.00 40.16 226 GLN A N 1
ATOM 1822 C CA . GLN A 1 226 ? -23.247 -28.667 -15.082 1.00 40.16 226 GLN A CA 1
ATOM 1823 C C . GLN A 1 226 ? -23.483 -27.921 -16.388 1.00 40.16 226 GLN A C 1
ATOM 1825 O O . GLN A 1 226 ? -23.186 -26.736 -16.533 1.00 40.16 226 GLN A O 1
ATOM 1830 N N . ARG A 1 227 ? -23.995 -28.676 -17.358 1.00 36.59 227 ARG A N 1
ATOM 1831 C CA . ARG A 1 227 ? -24.598 -28.208 -18.593 1.00 36.59 227 ARG A CA 1
ATOM 1832 C C . ARG A 1 227 ? -25.810 -27.348 -18.226 1.00 36.59 227 ARG A C 1
ATOM 1834 O O . ARG A 1 227 ? -26.935 -27.816 -18.301 1.00 36.59 227 ARG A O 1
ATOM 1841 N N . HIS A 1 228 ? -25.595 -26.106 -17.812 1.00 37.25 228 HIS A N 1
ATOM 1842 C CA . HIS A 1 228 ? -26.655 -25.105 -17.694 1.00 37.25 228 HIS A CA 1
ATOM 1843 C C . HIS A 1 228 ? -26.168 -23.726 -18.146 1.00 37.25 228 HIS A C 1
ATOM 1845 O O . HIS A 1 228 ? -26.293 -22.731 -17.450 1.00 37.25 228 HIS A O 1
ATOM 1851 N N . LEU A 1 229 ? -25.678 -23.661 -19.383 1.00 39.62 229 LEU A N 1
ATOM 1852 C CA . LEU A 1 229 ? -25.985 -22.547 -20.275 1.00 39.62 229 LEU A CA 1
ATOM 1853 C C . LEU A 1 229 ? -26.426 -23.175 -21.597 1.00 39.62 229 LEU A C 1
ATOM 1855 O O . LEU A 1 229 ? -25.626 -23.750 -22.331 1.00 39.62 229 LEU A O 1
ATOM 1859 N N . GLY A 1 230 ? -27.741 -23.181 -21.816 1.00 37.25 230 GLY A N 1
ATOM 1860 C CA . GLY A 1 230 ? -28.367 -23.799 -22.974 1.00 37.25 230 GLY A CA 1
ATOM 1861 C C . GLY A 1 230 ? -27.975 -23.093 -24.266 1.00 37.25 230 GLY A C 1
ATOM 1862 O O . GLY A 1 230 ? -28.292 -21.924 -24.457 1.00 37.25 230 GLY A O 1
ATOM 1863 N N . MET A 1 231 ? -27.344 -23.842 -25.162 1.00 32.78 231 MET A N 1
ATOM 1864 C CA . MET A 1 231 ? -27.347 -23.606 -26.602 1.00 32.78 231 MET A CA 1
ATOM 1865 C C . MET A 1 231 ? -27.576 -24.962 -27.286 1.00 32.78 231 MET A C 1
ATOM 1867 O O . MET A 1 231 ? -26.995 -25.959 -26.844 1.00 32.78 231 MET A O 1
ATOM 1871 N N . PRO A 1 232 ? -28.446 -25.050 -28.307 1.00 40.34 232 PRO A N 1
ATOM 1872 C CA . PRO A 1 232 ? -28.804 -26.321 -28.915 1.00 40.34 232 PRO A CA 1
ATOM 1873 C C . PRO A 1 232 ? -27.839 -26.701 -30.047 1.00 40.34 232 PRO A C 1
ATOM 1875 O O . PRO A 1 232 ? -27.570 -25.895 -30.932 1.00 40.34 232 PRO A O 1
ATOM 1878 N N . GLY A 1 233 ? -27.446 -27.977 -30.073 1.00 34.59 233 GLY A N 1
ATOM 1879 C CA . GLY A 1 233 ? -27.404 -28.749 -31.320 1.00 34.59 233 GLY A CA 1
ATOM 1880 C C . GLY A 1 233 ? -26.040 -29.174 -31.880 1.00 34.59 233 GLY A C 1
ATOM 1881 O O . GLY A 1 233 ? -25.258 -28.339 -32.316 1.00 34.59 233 GLY A O 1
ATOM 1882 N N . GLY A 1 234 ? -25.882 -30.503 -32.002 1.00 32.28 234 GLY A N 1
ATOM 1883 C CA . GLY A 1 234 ? -25.011 -31.216 -32.957 1.00 32.28 234 GLY A CA 1
ATOM 1884 C C . GLY A 1 234 ? -23.572 -31.449 -32.480 1.00 32.28 234 GLY A C 1
ATOM 1885 O O . GLY A 1 234 ? -22.925 -30.525 -32.018 1.00 32.28 234 GLY A O 1
ATOM 1886 N N . GLY A 1 235 ? -22.969 -32.633 -32.545 1.00 32.22 235 GLY A N 1
ATOM 1887 C CA . GLY A 1 235 ? -23.341 -33.952 -33.054 1.00 32.22 235 GLY A CA 1
ATOM 1888 C C . GLY A 1 235 ? -22.180 -34.929 -32.760 1.00 32.22 235 GLY A C 1
ATOM 1889 O O . GLY A 1 235 ? -21.077 -34.488 -32.443 1.00 32.22 235 GLY A O 1
ATOM 1890 N N . ASP A 1 236 ? -22.501 -36.223 -32.790 1.00 33.78 236 ASP A N 1
ATOM 1891 C CA . ASP A 1 236 ? -21.713 -37.480 -32.871 1.00 33.78 236 ASP A CA 1
ATOM 1892 C C . ASP A 1 236 ? -20.204 -37.365 -33.234 1.00 33.78 236 ASP A C 1
ATOM 1894 O O . ASP A 1 236 ? -19.835 -36.521 -34.040 1.00 33.78 236 ASP A O 1
ATOM 1898 N N . ALA A 1 237 ? -19.221 -38.178 -32.805 1.00 35.62 237 ALA A N 1
ATOM 1899 C CA . ALA A 1 237 ? -19.080 -39.478 -32.125 1.00 35.62 237 ALA A CA 1
ATOM 1900 C C . ALA A 1 237 ? -17.593 -39.636 -31.649 1.00 35.62 237 ALA A C 1
ATOM 1902 O O . ALA A 1 237 ? -16.757 -38.820 -32.042 1.00 35.62 237 ALA A O 1
ATOM 1903 N N . PRO A 1 238 ? -17.206 -40.666 -30.856 1.00 40.31 238 PRO A N 1
ATOM 1904 C CA . PRO A 1 238 ? -15.839 -40.835 -30.343 1.00 40.31 238 PRO A CA 1
ATOM 1905 C C . PRO A 1 238 ? -15.006 -41.893 -31.097 1.00 40.31 238 PRO A C 1
ATOM 1907 O O . PRO A 1 238 ? -15.540 -42.886 -31.589 1.00 40.31 238 PRO A O 1
ATOM 1910 N N . ILE A 1 239 ? -13.676 -41.740 -31.085 1.00 31.70 239 ILE A N 1
ATOM 1911 C CA . ILE A 1 239 ? -12.713 -42.817 -31.381 1.00 31.70 239 ILE A CA 1
ATOM 1912 C C . ILE A 1 239 ? -11.779 -42.983 -30.181 1.00 31.70 239 ILE A C 1
ATOM 1914 O O . ILE A 1 239 ? -11.284 -42.013 -29.610 1.00 31.70 239 ILE A O 1
ATOM 1918 N N . ALA A 1 240 ? -11.591 -44.240 -29.791 1.00 30.92 240 ALA A N 1
ATOM 1919 C CA . ALA A 1 240 ? -10.882 -44.684 -28.607 1.00 30.92 240 ALA A CA 1
ATOM 1920 C C . ALA A 1 240 ? -9.447 -45.162 -28.903 1.00 30.92 240 ALA A C 1
ATOM 1922 O O . ALA A 1 240 ? -9.157 -45.623 -30.001 1.00 30.92 240 ALA A O 1
ATOM 1923 N N . LEU A 1 241 ? -8.649 -45.158 -27.825 1.00 28.59 241 LEU A N 1
ATOM 1924 C CA . LEU A 1 241 ? -7.582 -46.103 -27.451 1.00 28.59 241 LEU A CA 1
ATOM 1925 C C . LEU A 1 241 ? -6.343 -46.248 -28.352 1.00 28.59 241 LEU A C 1
ATOM 1927 O O . LEU A 1 241 ? -6.404 -46.727 -29.476 1.00 28.59 241 LEU A O 1
ATOM 1931 N N . THR A 1 242 ? -5.169 -46.086 -27.735 1.00 28.84 242 THR A N 1
ATOM 1932 C CA . THR A 1 242 ? -4.285 -47.238 -27.459 1.00 28.84 242 THR A CA 1
ATOM 1933 C C . THR A 1 242 ? -3.206 -46.894 -26.426 1.00 28.84 242 THR A C 1
ATOM 1935 O O . THR A 1 242 ? -2.674 -45.789 -26.387 1.00 28.84 242 THR A O 1
ATOM 1938 N N . ALA A 1 243 ? -2.921 -47.875 -25.571 1.00 30.45 243 ALA A N 1
ATOM 1939 C CA . ALA A 1 243 ? -1.857 -47.908 -24.574 1.00 30.45 243 ALA A CA 1
ATOM 1940 C C . ALA A 1 243 ? -0.766 -48.900 -25.016 1.00 30.45 243 ALA A C 1
ATOM 1942 O O . ALA A 1 243 ? -1.095 -49.898 -25.651 1.00 30.45 243 ALA A O 1
ATOM 1943 N N . ALA A 1 244 ? 0.488 -48.665 -24.619 1.00 30.30 244 ALA A N 1
ATOM 1944 C CA . ALA A 1 244 ? 1.557 -49.658 -24.393 1.00 30.30 244 ALA A CA 1
ATOM 1945 C C . ALA A 1 244 ? 2.771 -48.886 -23.816 1.00 30.30 244 ALA A C 1
ATOM 1947 O O . ALA A 1 244 ? 3.135 -47.867 -24.386 1.00 30.30 244 ALA A O 1
ATOM 1948 N N . ALA A 1 245 ? 3.318 -49.123 -22.616 1.00 28.91 245 ALA A N 1
ATOM 1949 C CA . ALA A 1 245 ? 3.862 -50.319 -21.951 1.00 28.91 245 ALA A CA 1
ATOM 1950 C C . ALA A 1 245 ? 5.399 -50.445 -22.098 1.00 28.91 245 ALA A C 1
ATOM 1952 O O . ALA A 1 245 ? 5.911 -50.365 -23.208 1.00 28.91 245 ALA A O 1
ATOM 1953 N N . LEU A 1 246 ? 6.050 -50.773 -20.960 1.00 29.88 246 LEU A N 1
ATOM 1954 C CA . LEU A 1 246 ? 7.375 -51.421 -20.775 1.00 29.88 246 LEU A CA 1
ATOM 1955 C C . LEU A 1 246 ? 8.631 -50.530 -20.983 1.00 29.88 246 LEU A C 1
ATOM 1957 O O . LEU A 1 246 ? 8.639 -49.676 -21.852 1.00 29.88 246 LEU A O 1
ATOM 1961 N N . ALA A 1 247 ? 9.750 -50.639 -20.251 1.00 29.64 247 ALA A N 1
ATOM 1962 C CA . ALA A 1 247 ? 10.219 -51.591 -19.243 1.00 29.64 247 ALA A CA 1
ATOM 1963 C C . ALA A 1 247 ? 11.357 -50.999 -18.368 1.00 29.64 247 ALA A C 1
ATOM 1965 O O . ALA A 1 247 ? 12.061 -50.065 -18.734 1.00 29.64 247 ALA A O 1
ATOM 1966 N N . THR A 1 248 ? 11.499 -51.646 -17.217 1.00 28.48 248 THR A N 1
ATOM 1967 C CA . THR A 1 248 ? 12.546 -51.745 -16.184 1.00 28.48 248 THR A CA 1
ATOM 1968 C C . THR A 1 248 ? 13.972 -52.019 -16.743 1.00 28.48 248 THR A C 1
ATOM 1970 O O . THR A 1 248 ? 14.073 -52.629 -17.801 1.00 28.48 248 THR A O 1
ATOM 1973 N N . LEU A 1 249 ? 15.103 -51.616 -16.115 1.00 34.31 249 LEU A N 1
ATOM 1974 C CA . LEU A 1 249 ? 15.956 -52.348 -15.123 1.00 34.31 249 LEU A CA 1
ATOM 1975 C C . LEU A 1 249 ? 17.417 -51.738 -15.062 1.00 34.31 249 LEU A C 1
ATOM 1977 O O . LEU A 1 249 ? 17.655 -50.782 -15.795 1.00 34.31 249 LEU A O 1
ATOM 1981 N N . PRO A 1 250 ? 18.384 -52.189 -14.202 1.00 50.75 250 PRO A N 1
ATOM 1982 C CA . PRO A 1 250 ? 19.150 -51.332 -13.266 1.00 50.75 250 PRO A CA 1
ATOM 1983 C C . PRO A 1 250 ? 20.708 -51.470 -13.297 1.00 50.75 250 PRO A C 1
ATOM 1985 O O . PRO A 1 250 ? 21.264 -52.180 -14.128 1.00 50.75 250 PRO A O 1
ATOM 1988 N N . GLY A 1 251 ? 21.409 -50.868 -12.314 1.00 28.91 251 GLY A N 1
ATOM 1989 C CA . GLY A 1 251 ? 22.808 -51.176 -11.915 1.00 28.91 251 GLY A CA 1
ATOM 1990 C C . GLY A 1 251 ? 23.407 -50.092 -10.989 1.00 28.91 251 GLY A C 1
ATOM 1991 O O . GLY A 1 251 ? 23.471 -48.944 -11.404 1.00 28.91 251 GLY A O 1
ATOM 1992 N N . ASN A 1 252 ? 23.599 -50.282 -9.673 1.00 29.03 252 ASN A N 1
ATOM 1993 C CA . ASN A 1 252 ? 24.596 -51.040 -8.875 1.00 29.03 252 ASN A CA 1
ATOM 1994 C C . ASN A 1 252 ? 25.999 -50.409 -8.687 1.00 29.03 252 ASN A C 1
ATOM 1996 O O . ASN A 1 252 ? 26.606 -49.947 -9.645 1.00 29.03 252 ASN A O 1
ATOM 2000 N N . ASN A 1 253 ? 26.507 -50.599 -7.448 1.00 29.94 253 ASN A N 1
ATOM 2001 C CA . ASN A 1 253 ? 27.899 -50.599 -6.925 1.00 29.94 253 ASN A CA 1
ATOM 2002 C C . ASN A 1 253 ? 28.437 -49.307 -6.249 1.00 29.94 253 ASN A C 1
ATOM 2004 O O . ASN A 1 253 ? 28.573 -48.285 -6.903 1.00 29.94 253 ASN A O 1
ATOM 2008 N N . THR A 1 254 ? 28.553 -49.250 -4.897 1.00 28.58 254 THR A N 1
ATOM 2009 C CA . THR A 1 254 ? 29.656 -49.684 -3.958 1.00 28.58 254 THR A CA 1
ATOM 2010 C C . THR A 1 254 ? 30.919 -48.796 -4.046 1.00 28.58 254 THR A C 1
ATOM 2012 O O . THR A 1 254 ? 31.284 -48.459 -5.159 1.00 28.58 254 THR A O 1
ATOM 2015 N N . LYS A 1 255 ? 31.711 -48.423 -3.017 1.00 30.28 255 LYS A N 1
ATOM 2016 C CA . LYS A 1 255 ? 32.025 -48.925 -1.653 1.00 30.28 255 LYS A CA 1
ATOM 2017 C C . LYS A 1 255 ? 33.031 -47.944 -0.971 1.00 30.28 255 LYS A C 1
ATOM 2019 O O . LYS A 1 255 ? 33.763 -47.317 -1.725 1.00 30.28 255 LYS A O 1
ATOM 2024 N N . ALA A 1 256 ? 33.113 -47.978 0.377 1.00 29.98 256 ALA A N 1
ATOM 2025 C CA . ALA A 1 256 ? 34.316 -47.940 1.265 1.00 29.98 256 ALA A CA 1
ATOM 2026 C C . ALA A 1 256 ? 35.313 -46.753 1.193 1.00 29.98 256 ALA A C 1
ATOM 2028 O O . ALA A 1 256 ? 35.465 -46.147 0.144 1.00 29.98 256 ALA A O 1
ATOM 2029 N N . ASP A 1 257 ? 36.146 -46.404 2.179 1.00 30.14 257 ASP A N 1
ATOM 2030 C CA . ASP A 1 257 ? 36.324 -46.559 3.643 1.00 30.14 257 ASP A CA 1
ATOM 2031 C C . ASP A 1 257 ? 37.536 -45.638 3.990 1.00 30.14 257 ASP A C 1
ATOM 2033 O O . ASP A 1 257 ? 38.277 -45.255 3.083 1.00 30.14 257 ASP A O 1
ATOM 2037 N N . ASP A 1 258 ? 37.716 -45.246 5.262 1.00 31.34 258 ASP A N 1
ATOM 2038 C CA . ASP A 1 258 ? 38.981 -45.377 6.034 1.00 31.34 258 ASP A CA 1
ATOM 2039 C C . ASP A 1 258 ? 39.204 -44.344 7.166 1.00 31.34 258 ASP A C 1
ATOM 2041 O O . ASP A 1 258 ? 39.157 -43.122 7.004 1.00 31.34 258 ASP A O 1
ATOM 2045 N N . ASP A 1 259 ? 39.504 -44.933 8.329 1.00 32.28 259 ASP A N 1
ATOM 2046 C CA . ASP A 1 259 ? 40.002 -44.406 9.604 1.00 32.28 259 ASP A CA 1
ATOM 2047 C C . ASP A 1 259 ? 41.491 -44.019 9.554 1.00 32.28 259 ASP A C 1
ATOM 2049 O O . ASP A 1 259 ? 42.261 -44.727 8.918 1.00 32.28 259 ASP A O 1
ATOM 2053 N N . VAL A 1 260 ? 41.942 -43.065 10.393 1.00 33.28 260 VAL A N 1
ATOM 2054 C CA . VAL A 1 260 ? 43.228 -43.184 11.131 1.00 33.28 260 VAL A CA 1
ATOM 2055 C C . VAL A 1 260 ? 43.172 -42.471 12.498 1.00 33.28 260 VAL A C 1
ATOM 2057 O O . VAL A 1 260 ? 42.788 -41.310 12.629 1.00 33.28 260 VAL A O 1
ATOM 2060 N N . SER A 1 261 ? 43.627 -43.212 13.510 1.00 32.88 261 SER A N 1
ATOM 2061 C CA . SER A 1 261 ? 43.793 -42.909 14.939 1.00 32.88 261 SER A CA 1
ATOM 2062 C C . SER A 1 261 ? 45.135 -42.229 15.272 1.00 32.88 261 SER A C 1
ATOM 2064 O O . SER A 1 261 ? 46.129 -42.513 14.611 1.00 32.88 261 SER A O 1
ATOM 2066 N N . SER A 1 262 ? 45.220 -41.431 16.352 1.00 30.06 262 SER A N 1
ATOM 2067 C CA . SER A 1 262 ? 46.428 -41.402 17.207 1.00 30.06 262 SER A CA 1
ATOM 2068 C C . SER A 1 262 ? 46.208 -40.717 18.565 1.00 30.06 262 SER A C 1
ATOM 2070 O O . SER A 1 262 ? 45.482 -39.731 18.696 1.00 30.06 262 SER A O 1
ATOM 2072 N N . SER A 1 263 ? 46.872 -41.258 19.582 1.00 32.53 263 SER A N 1
ATOM 2073 C CA . SER A 1 263 ? 46.705 -41.025 21.020 1.00 32.53 263 SER A CA 1
ATOM 2074 C C . SER A 1 263 ? 48.018 -40.603 21.687 1.00 32.53 263 SER A C 1
ATOM 2076 O O . SER A 1 263 ? 49.051 -41.182 21.370 1.00 32.53 263 SER A O 1
ATOM 2078 N N . MET A 1 264 ? 47.973 -39.738 22.709 1.00 29.89 264 MET A N 1
ATOM 2079 C CA . MET A 1 264 ? 48.953 -39.735 23.811 1.00 29.89 264 MET A CA 1
ATOM 2080 C C . MET A 1 264 ? 48.328 -39.251 25.130 1.00 29.89 264 MET A C 1
ATOM 2082 O O . MET A 1 264 ? 47.477 -38.362 25.154 1.00 29.89 264 MET A O 1
ATOM 2086 N N . VAL A 1 265 ? 48.747 -39.892 26.225 1.00 35.22 265 VAL A N 1
ATOM 2087 C CA . VAL A 1 265 ? 48.211 -39.805 27.594 1.00 35.22 265 VAL A CA 1
ATOM 2088 C C . VAL A 1 265 ? 49.139 -38.977 28.488 1.00 35.22 265 VAL A C 1
ATOM 2090 O O . VAL A 1 265 ? 50.356 -39.132 28.435 1.00 35.22 265 VAL A O 1
ATOM 2093 N N . THR A 1 266 ? 48.577 -38.166 29.392 1.00 31.27 266 THR A N 1
ATOM 2094 C CA . THR A 1 266 ? 49.262 -37.731 30.625 1.00 31.27 266 THR A CA 1
ATOM 2095 C C . THR A 1 266 ? 48.248 -37.545 31.762 1.00 31.27 266 THR A C 1
ATOM 2097 O O . THR A 1 266 ? 47.154 -37.014 31.565 1.00 31.27 266 THR A O 1
ATOM 2100 N N . VAL A 1 267 ? 48.600 -38.041 32.949 1.00 38.47 267 VAL A N 1
ATOM 2101 C CA . VAL A 1 267 ? 47.765 -38.195 34.155 1.00 38.47 267 VAL A CA 1
ATOM 2102 C C . VAL A 1 267 ? 47.926 -36.979 35.074 1.00 38.47 267 VAL A C 1
ATOM 2104 O O . VAL A 1 267 ? 49.060 -36.701 35.421 1.00 38.47 267 VAL A O 1
ATOM 2107 N N . TYR A 1 268 ? 46.847 -36.300 35.518 1.00 33.59 268 TYR A N 1
ATOM 2108 C CA . TYR A 1 268 ? 46.829 -35.476 36.756 1.00 33.59 268 TYR A CA 1
ATOM 2109 C C . TYR A 1 268 ? 45.394 -35.130 37.265 1.00 33.59 268 TYR A C 1
ATOM 2111 O O . TYR A 1 268 ? 44.602 -34.493 36.571 1.00 33.59 268 TYR A O 1
ATOM 2119 N N . SER A 1 269 ? 45.122 -35.560 38.509 1.00 36.72 269 SER A N 1
ATOM 2120 C CA . SER A 1 269 ? 44.141 -35.189 39.569 1.00 36.72 269 SER A CA 1
ATOM 2121 C C . SER A 1 269 ? 42.634 -34.883 39.277 1.00 36.72 269 SER A C 1
ATOM 2123 O O . SER A 1 269 ? 42.331 -33.972 38.498 1.00 36.72 269 SER A O 1
ATOM 2125 N N . PRO A 1 270 ? 41.642 -35.538 39.953 1.00 41.72 270 PRO A N 1
ATOM 2126 C CA . PRO A 1 270 ? 40.240 -35.569 39.488 1.00 41.72 270 PRO A CA 1
ATOM 2127 C C . PRO A 1 270 ? 39.270 -34.501 40.041 1.00 41.72 270 PRO A C 1
ATOM 2129 O O . PRO A 1 270 ? 38.207 -34.313 39.456 1.00 41.72 270 PRO A O 1
ATOM 2132 N N . ALA A 1 271 ? 39.563 -33.775 41.125 1.00 44.62 271 ALA A N 1
ATOM 2133 C CA . ALA A 1 271 ? 38.484 -33.096 41.873 1.00 44.62 271 ALA A CA 1
ATOM 2134 C C . ALA A 1 271 ? 38.221 -31.607 41.540 1.00 44.62 271 ALA A C 1
ATOM 2136 O O . ALA A 1 271 ? 37.215 -31.056 41.977 1.00 44.62 271 ALA A O 1
ATOM 2137 N N . ARG A 1 272 ? 39.063 -30.932 40.742 1.00 44.78 272 ARG A N 1
ATOM 2138 C CA . ARG A 1 272 ? 38.876 -29.501 40.374 1.00 44.78 272 ARG A CA 1
ATOM 2139 C C . ARG A 1 272 ? 38.614 -29.238 38.883 1.00 44.78 272 ARG A C 1
ATOM 2141 O O . ARG A 1 272 ? 38.448 -28.095 38.473 1.00 44.78 272 ARG A O 1
ATOM 2148 N N . ASN A 1 273 ? 38.518 -30.292 38.070 1.00 43.97 273 ASN A N 1
ATOM 2149 C CA . ASN A 1 273 ? 38.430 -30.195 36.608 1.00 43.97 273 ASN A CA 1
ATOM 2150 C C . ASN A 1 273 ? 37.011 -30.347 36.025 1.00 43.97 273 ASN A C 1
ATOM 2152 O O . ASN A 1 273 ? 36.819 -30.057 34.844 1.00 43.97 273 ASN A O 1
ATOM 2156 N N . ALA A 1 274 ? 36.008 -30.765 36.805 1.00 45.28 274 ALA A N 1
ATOM 2157 C CA . ALA A 1 274 ? 34.653 -30.998 36.288 1.00 45.28 274 ALA A CA 1
ATOM 2158 C C . ALA A 1 274 ? 33.962 -29.697 35.826 1.00 45.28 274 ALA A C 1
ATOM 2160 O O . ALA A 1 274 ? 33.387 -29.645 34.738 1.00 45.28 274 ALA A O 1
ATOM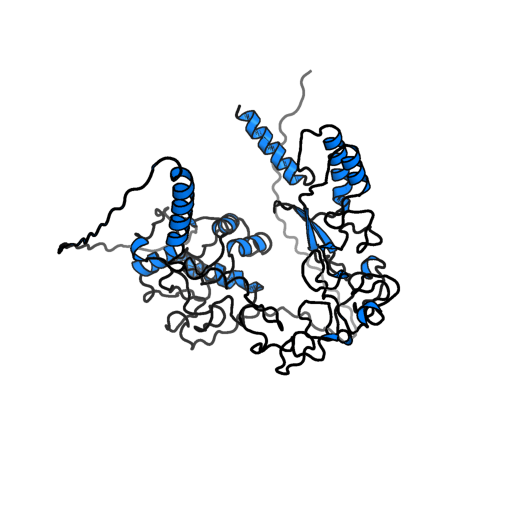 2161 N N . THR A 1 275 ? 34.109 -28.612 36.589 1.00 47.25 275 THR A N 1
ATOM 2162 C CA . THR A 1 275 ? 33.457 -27.323 36.300 1.00 47.25 275 THR A CA 1
ATOM 2163 C C . THR A 1 275 ? 34.138 -26.570 35.152 1.00 47.25 275 THR A C 1
ATOM 2165 O O . THR A 1 275 ? 33.472 -26.031 34.269 1.00 47.25 275 THR A O 1
ATOM 2168 N N . VAL A 1 276 ? 35.474 -26.609 35.082 1.00 49.19 276 VAL A N 1
ATOM 2169 C CA . VAL A 1 276 ? 36.245 -25.945 34.014 1.00 49.19 276 VAL A CA 1
ATOM 2170 C C . VAL A 1 276 ? 36.132 -26.706 32.685 1.00 49.19 276 VAL A C 1
ATOM 2172 O O . VAL A 1 276 ? 35.999 -26.080 31.632 1.00 49.19 276 VAL A O 1
ATOM 2175 N N . ARG A 1 277 ? 36.073 -28.049 32.702 1.00 50.84 277 ARG A N 1
ATOM 2176 C CA . ARG A 1 277 ? 35.854 -28.854 31.484 1.00 50.84 277 ARG A CA 1
ATOM 2177 C C . ARG A 1 277 ? 34.426 -28.735 30.952 1.00 50.84 277 ARG A C 1
ATOM 2179 O O . ARG A 1 277 ? 34.265 -28.715 29.736 1.00 50.84 277 ARG A O 1
ATOM 2186 N N . ALA A 1 278 ? 33.407 -28.579 31.800 1.00 54.12 278 ALA A N 1
ATOM 2187 C CA . ALA A 1 278 ? 32.038 -28.324 31.338 1.00 54.12 278 ALA A CA 1
ATOM 2188 C C . ALA A 1 278 ? 31.912 -26.967 30.615 1.00 54.12 278 ALA A C 1
ATOM 2190 O O . ALA A 1 278 ? 31.277 -26.879 29.561 1.00 54.12 278 ALA A O 1
ATOM 2191 N N . ILE A 1 279 ? 32.586 -25.926 31.118 1.00 52.69 279 ILE A N 1
ATOM 2192 C CA . ILE A 1 279 ? 32.601 -24.587 30.504 1.00 52.69 279 ILE A CA 1
ATOM 2193 C C . ILE A 1 279 ? 33.457 -24.572 29.225 1.00 52.69 279 ILE A C 1
ATOM 2195 O O . ILE A 1 279 ? 33.023 -24.043 28.200 1.00 52.69 279 ILE A O 1
ATOM 2199 N N . ALA A 1 280 ? 34.628 -25.216 29.226 1.00 55.38 280 ALA A N 1
ATOM 2200 C CA . ALA A 1 280 ? 35.490 -25.313 28.046 1.00 55.38 280 ALA A CA 1
ATOM 2201 C C . ALA A 1 280 ? 34.886 -26.190 26.931 1.00 55.38 280 ALA A C 1
ATOM 2203 O O . ALA A 1 280 ? 35.027 -25.862 25.753 1.00 55.38 280 ALA A O 1
ATOM 2204 N N . LYS A 1 281 ? 34.153 -27.263 27.272 1.00 58.34 281 LYS A N 1
ATOM 2205 C CA . LYS A 1 281 ? 33.451 -28.128 26.303 1.00 58.34 281 LYS A CA 1
ATOM 2206 C C . LYS A 1 281 ? 32.226 -27.423 25.706 1.00 58.34 281 LYS A C 1
ATOM 2208 O O . LYS A 1 281 ? 32.010 -27.536 24.505 1.00 58.34 281 LYS A O 1
ATOM 2213 N N . ARG A 1 282 ? 31.504 -26.597 26.484 1.00 59.25 282 ARG A N 1
ATOM 2214 C CA . ARG A 1 282 ? 30.458 -25.691 25.960 1.00 59.25 282 ARG A CA 1
ATOM 2215 C C . ARG A 1 282 ? 31.030 -24.586 25.061 1.00 59.25 282 ARG A C 1
ATOM 2217 O O . ARG A 1 282 ? 30.424 -24.273 24.040 1.00 59.25 282 ARG A O 1
ATOM 2224 N N . ARG A 1 283 ? 32.206 -24.033 25.385 1.00 59.53 283 ARG A N 1
ATOM 2225 C CA . ARG A 1 283 ? 32.890 -23.029 24.546 1.00 59.53 283 ARG A CA 1
ATOM 2226 C C . ARG A 1 283 ? 33.453 -23.619 23.246 1.00 59.53 283 ARG A C 1
ATOM 2228 O O . ARG A 1 283 ? 33.241 -23.028 22.196 1.00 59.53 283 ARG A O 1
ATOM 2235 N N . ARG A 1 284 ? 34.067 -24.810 23.271 1.00 58.69 284 ARG A N 1
ATOM 2236 C CA . ARG A 1 284 ? 34.551 -25.505 22.057 1.00 58.69 284 ARG A CA 1
ATOM 2237 C C . ARG A 1 284 ? 33.419 -26.037 21.171 1.00 58.69 284 ARG A C 1
ATOM 2239 O O . ARG A 1 284 ? 33.548 -25.989 19.955 1.00 58.69 284 ARG A O 1
ATOM 2246 N N . ALA A 1 285 ? 32.298 -26.476 21.752 1.00 54.66 285 ALA A N 1
ATOM 2247 C CA . ALA A 1 285 ? 31.109 -26.866 20.987 1.00 54.66 285 ALA A CA 1
ATOM 2248 C C . ALA A 1 285 ? 30.395 -25.665 20.333 1.00 54.66 285 ALA A C 1
ATOM 2250 O O . ALA A 1 285 ? 29.807 -25.824 19.270 1.00 54.66 285 ALA A O 1
ATOM 2251 N N . ARG A 1 286 ? 30.476 -24.460 20.925 1.00 55.62 286 ARG A N 1
ATOM 2252 C CA . ARG A 1 286 ? 30.025 -23.211 20.281 1.00 55.62 286 ARG A CA 1
ATOM 2253 C C . ARG A 1 286 ? 31.004 -22.701 19.219 1.00 55.62 286 ARG A C 1
ATOM 2255 O O . ARG A 1 286 ? 30.549 -22.224 18.192 1.00 55.62 286 ARG A O 1
ATOM 2262 N N . ALA A 1 287 ? 32.314 -22.845 19.430 1.00 50.28 287 ALA A N 1
ATOM 2263 C CA . ALA A 1 287 ? 33.328 -22.435 18.454 1.00 50.28 287 ALA A CA 1
ATOM 2264 C C . ALA A 1 287 ? 33.291 -23.294 17.173 1.00 50.28 287 ALA A C 1
ATOM 2266 O O . ALA A 1 287 ? 33.210 -22.745 16.083 1.00 50.28 287 ALA A O 1
ATOM 2267 N N . LYS A 1 288 ? 33.199 -24.629 17.290 1.00 54.25 288 LYS A N 1
ATOM 2268 C CA . LYS A 1 288 ? 33.103 -25.526 16.119 1.00 54.25 288 LYS A CA 1
ATOM 2269 C C . LYS A 1 288 ? 31.779 -25.445 15.352 1.00 54.25 288 LYS A C 1
ATOM 2271 O O . LYS A 1 288 ? 31.720 -25.880 14.210 1.00 54.25 288 LYS A O 1
ATOM 2276 N N . LYS A 1 289 ? 30.714 -24.890 15.947 1.00 51.44 289 LYS A N 1
ATOM 2277 C CA . LYS A 1 289 ? 29.439 -24.660 15.242 1.00 51.44 289 LYS A CA 1
ATOM 2278 C C . LYS A 1 289 ? 29.457 -23.381 14.384 1.00 51.44 289 LYS A C 1
ATOM 2280 O O . LYS A 1 289 ? 28.555 -23.203 13.577 1.00 51.44 289 LYS A O 1
ATOM 2285 N N . ASN A 1 290 ? 30.485 -22.537 14.535 1.00 47.12 290 ASN A N 1
ATOM 2286 C CA . ASN A 1 290 ? 30.643 -21.268 13.818 1.00 47.12 290 ASN A CA 1
ATOM 2287 C C . ASN A 1 290 ? 31.787 -21.266 12.782 1.00 47.12 290 ASN A C 1
ATOM 2289 O O . ASN A 1 290 ? 31.940 -20.279 12.077 1.00 47.12 290 ASN A O 1
ATOM 2293 N N . GLU A 1 291 ? 32.563 -22.346 12.636 1.00 45.25 291 GLU A N 1
ATOM 2294 C CA . GLU A 1 291 ? 33.698 -22.425 11.686 1.00 45.25 291 GLU A CA 1
ATOM 2295 C C . GLU A 1 291 ? 33.285 -22.714 10.224 1.00 45.25 291 GLU A C 1
ATOM 2297 O O . GLU A 1 291 ? 34.135 -22.957 9.376 1.00 45.25 291 GLU A O 1
ATOM 2302 N N . GLY A 1 292 ? 31.988 -22.653 9.901 1.00 43.97 292 GLY A N 1
ATOM 2303 C CA . GLY A 1 292 ? 31.473 -22.856 8.539 1.00 43.97 292 GLY A CA 1
ATOM 2304 C C . GLY A 1 292 ? 30.321 -21.933 8.137 1.00 43.97 292 GLY A C 1
ATOM 2305 O O . GLY A 1 292 ? 29.690 -22.177 7.114 1.00 43.97 292 GLY A O 1
ATOM 2306 N N . GLN A 1 293 ? 30.014 -20.896 8.926 1.00 43.22 293 GLN A N 1
ATOM 2307 C CA . GLN A 1 293 ? 29.055 -19.866 8.521 1.00 43.22 293 GLN A CA 1
ATOM 2308 C C . GLN A 1 293 ? 29.813 -18.600 8.103 1.00 43.22 293 GLN A C 1
ATOM 2310 O O . GLN A 1 293 ? 30.629 -18.120 8.894 1.00 43.22 293 GLN A O 1
ATOM 2315 N N . PRO A 1 294 ? 29.558 -18.040 6.903 1.00 41.81 294 PRO A N 1
ATOM 2316 C CA . PRO A 1 294 ? 30.087 -16.731 6.538 1.00 41.81 294 PRO A CA 1
ATOM 2317 C C . PRO A 1 294 ? 29.691 -15.713 7.614 1.00 41.81 294 PRO A C 1
ATOM 2319 O O . PRO A 1 294 ? 28.577 -15.745 8.143 1.00 41.81 294 PRO A O 1
ATOM 2322 N N . SER A 1 295 ? 30.640 -14.861 7.999 1.00 40.53 295 SER A N 1
ATOM 2323 C CA . SER A 1 295 ? 30.498 -13.900 9.090 1.00 40.53 295 SER A CA 1
ATOM 2324 C C . SER A 1 295 ? 29.257 -13.029 8.905 1.00 40.53 295 SER A C 1
ATOM 2326 O O . SER A 1 295 ? 29.209 -12.151 8.051 1.00 40.53 295 SER A O 1
ATOM 2328 N N . ARG A 1 296 ? 28.270 -13.242 9.774 1.00 47.22 296 ARG A N 1
ATOM 2329 C CA . ARG A 1 296 ? 26.998 -12.511 9.881 1.00 47.22 296 ARG A CA 1
ATOM 2330 C C . ARG A 1 296 ? 27.154 -11.091 10.462 1.00 47.22 296 ARG A C 1
ATOM 2332 O O . ARG A 1 296 ? 26.280 -10.622 11.183 1.00 47.22 296 ARG A O 1
ATOM 2339 N N . LEU A 1 297 ? 28.302 -10.454 10.226 1.00 41.59 297 LEU A N 1
ATOM 2340 C CA . LEU A 1 297 ? 28.703 -9.171 10.817 1.00 41.59 297 LEU A CA 1
ATOM 2341 C C . LEU A 1 297 ? 28.796 -8.017 9.811 1.00 41.59 297 LEU A C 1
ATOM 2343 O O . LEU A 1 297 ? 29.209 -6.940 10.212 1.00 41.59 297 LEU A O 1
ATOM 2347 N N . ASP A 1 298 ? 28.367 -8.200 8.560 1.00 48.22 298 ASP A N 1
ATOM 2348 C CA . ASP A 1 298 ? 28.449 -7.129 7.548 1.00 48.22 298 ASP A CA 1
ATOM 2349 C C . ASP A 1 298 ? 27.118 -6.834 6.834 1.00 48.22 298 ASP A C 1
ATOM 2351 O O . ASP A 1 298 ? 27.059 -6.149 5.822 1.00 48.22 298 ASP A O 1
ATOM 2355 N N . GLU A 1 299 ? 26.005 -7.347 7.366 1.00 44.22 299 GLU A N 1
ATOM 2356 C CA . GLU A 1 299 ? 24.671 -7.120 6.787 1.00 44.22 299 GLU A CA 1
ATOM 2357 C C . GLU A 1 299 ? 23.922 -5.952 7.460 1.00 44.22 299 GLU A C 1
ATOM 2359 O O . GLU A 1 299 ? 22.892 -5.504 6.963 1.00 44.22 299 GLU A O 1
ATOM 2364 N N . SER A 1 300 ? 24.458 -5.410 8.566 1.00 47.09 300 SER A N 1
ATOM 2365 C CA . SER A 1 300 ? 23.876 -4.277 9.306 1.00 47.09 300 SER A CA 1
ATOM 2366 C C . SER A 1 300 ? 24.407 -2.903 8.882 1.00 47.09 300 SER A C 1
ATOM 2368 O O . SER A 1 300 ? 24.057 -1.906 9.508 1.00 47.09 300 SER A O 1
ATOM 2370 N N . MET A 1 301 ? 25.253 -2.831 7.851 1.00 47.31 301 MET A N 1
ATOM 2371 C CA . MET A 1 301 ? 25.721 -1.572 7.262 1.00 47.31 301 MET A CA 1
ATOM 2372 C C . MET A 1 301 ? 25.402 -1.509 5.769 1.00 47.31 301 MET A C 1
ATOM 2374 O O . MET A 1 301 ? 26.206 -1.019 4.984 1.00 47.31 301 MET A O 1
ATOM 2378 N N . ARG A 1 302 ? 24.211 -1.969 5.357 1.00 51.44 302 ARG A N 1
ATOM 2379 C CA . ARG A 1 302 ? 23.672 -1.522 4.066 1.00 51.44 302 ARG A CA 1
ATOM 2380 C C . ARG A 1 302 ? 23.476 -0.014 4.163 1.00 51.44 302 ARG A C 1
ATOM 2382 O O . ARG A 1 302 ? 22.506 0.468 4.743 1.00 51.44 302 ARG A O 1
ATOM 2389 N N . THR A 1 303 ? 24.461 0.730 3.682 1.00 64.69 303 THR A N 1
ATOM 2390 C CA . THR A 1 303 ? 24.413 2.181 3.609 1.00 64.69 303 THR A CA 1
ATOM 2391 C C . THR A 1 303 ? 23.419 2.537 2.522 1.00 64.69 303 THR A C 1
ATOM 2393 O O . THR A 1 303 ? 23.733 2.440 1.339 1.00 64.69 303 THR A O 1
ATOM 2396 N N . PHE A 1 304 ? 22.207 2.922 2.922 1.00 85.50 304 PHE A N 1
ATOM 2397 C CA . PHE A 1 304 ? 21.262 3.569 2.019 1.00 85.50 304 PHE A CA 1
ATOM 2398 C C . PHE A 1 304 ? 21.959 4.738 1.318 1.00 85.50 304 PHE A C 1
ATOM 2400 O O . PHE A 1 304 ? 22.732 5.476 1.939 1.00 85.50 304 PHE A O 1
ATOM 2407 N N . CYS A 1 305 ? 21.669 4.928 0.035 1.00 88.00 305 CYS A N 1
ATOM 2408 C CA . CYS A 1 305 ? 22.167 6.048 -0.741 1.00 88.00 305 CYS A CA 1
ATOM 2409 C C . CYS A 1 305 ? 21.841 7.362 -0.015 1.00 88.00 305 CYS A C 1
ATOM 2411 O O . CYS A 1 305 ? 20.682 7.750 0.117 1.00 88.00 305 CYS A O 1
ATOM 2413 N N . ASN A 1 306 ? 22.866 8.092 0.428 1.00 84.44 306 ASN A N 1
ATOM 2414 C CA . ASN A 1 306 ? 22.735 9.378 1.132 1.00 84.44 306 ASN A CA 1
ATOM 2415 C C . ASN A 1 306 ? 22.125 10.511 0.275 1.00 84.44 306 ASN A C 1
ATOM 2417 O O . ASN A 1 306 ? 21.962 11.636 0.768 1.00 84.44 306 ASN A O 1
ATOM 2421 N N . ASN A 1 307 ? 21.838 10.219 -0.998 1.00 87.56 307 ASN A N 1
ATOM 2422 C CA . ASN A 1 307 ? 21.253 11.120 -1.973 1.00 87.56 307 ASN A CA 1
ATOM 2423 C C . ASN A 1 307 ? 19.757 10.865 -2.198 1.00 87.56 307 ASN A C 1
ATOM 2425 O O . ASN A 1 307 ? 18.987 11.816 -2.229 1.00 87.56 307 ASN A O 1
ATOM 2429 N N . CYS A 1 308 ? 19.335 9.606 -2.347 1.00 87.25 308 CYS A N 1
ATOM 2430 C CA . CYS A 1 308 ? 17.939 9.271 -2.655 1.00 87.25 308 CYS A CA 1
ATOM 2431 C C . CYS A 1 308 ? 17.279 8.282 -1.682 1.00 87.25 308 CYS A C 1
ATOM 2433 O O . CYS A 1 308 ? 16.073 8.065 -1.764 1.00 87.25 308 CYS A O 1
ATOM 2435 N N . GLY A 1 309 ? 18.046 7.697 -0.759 1.00 85.38 309 GLY A N 1
ATOM 2436 C CA . GLY A 1 309 ? 17.576 6.721 0.225 1.00 85.38 309 GLY A CA 1
ATOM 2437 C C . GLY A 1 309 ? 17.429 5.288 -0.289 1.00 85.38 309 GLY A C 1
ATOM 2438 O O . GLY A 1 309 ? 17.053 4.420 0.490 1.00 85.38 309 GLY A O 1
ATOM 2439 N N . ASP A 1 310 ? 17.710 5.035 -1.567 1.00 85.25 310 ASP A N 1
ATOM 2440 C CA . ASP A 1 310 ? 17.669 3.701 -2.176 1.00 85.25 310 ASP A CA 1
ATOM 2441 C C . ASP A 1 310 ? 18.855 2.843 -1.695 1.00 85.25 310 ASP A C 1
ATOM 2443 O O . ASP A 1 310 ? 19.954 3.359 -1.502 1.00 85.25 310 ASP A O 1
ATOM 2447 N N . ASP A 1 311 ? 18.647 1.547 -1.477 1.00 88.62 311 ASP A N 1
ATOM 2448 C CA . ASP A 1 311 ? 19.676 0.599 -1.035 1.00 88.62 311 ASP A CA 1
ATOM 2449 C C . ASP A 1 311 ? 20.350 -0.161 -2.193 1.00 88.62 311 ASP A C 1
ATOM 2451 O O . ASP A 1 311 ? 21.272 -0.944 -1.968 1.00 88.62 311 ASP A O 1
ATOM 2455 N N . SER A 1 312 ? 19.918 0.074 -3.436 1.00 86.00 312 SER A N 1
ATOM 2456 C CA . SER A 1 312 ? 20.450 -0.573 -4.642 1.00 86.00 312 SER A CA 1
ATOM 2457 C C . SER A 1 312 ? 21.780 -0.001 -5.138 1.00 86.00 312 SER A C 1
ATOM 2459 O O . SER A 1 312 ? 22.408 -0.611 -6.006 1.00 86.00 312 SER A O 1
ATOM 2461 N N . HIS A 1 313 ? 22.201 1.167 -4.643 1.00 86.06 313 HIS A N 1
ATOM 2462 C CA . HIS A 1 313 ? 23.406 1.855 -5.108 1.00 86.06 313 HIS A CA 1
ATOM 2463 C C . HIS A 1 313 ? 24.006 2.794 -4.051 1.00 86.06 313 HIS A C 1
ATOM 2465 O O . HIS A 1 313 ? 23.348 3.188 -3.089 1.00 86.06 313 HIS A O 1
ATOM 2471 N N . GLU A 1 314 ? 25.263 3.185 -4.259 1.00 84.88 314 GLU A N 1
ATOM 2472 C CA . GLU A 1 314 ? 25.993 4.119 -3.397 1.00 84.88 314 GLU A CA 1
ATOM 2473 C C . GLU A 1 314 ? 25.774 5.584 -3.818 1.00 84.88 314 GLU A C 1
ATOM 2475 O O . GLU A 1 314 ? 25.370 5.889 -4.941 1.00 84.88 314 GLU A O 1
ATOM 2480 N N . GLY A 1 315 ? 26.037 6.528 -2.909 1.00 81.69 315 GLY A N 1
ATOM 2481 C CA . GLY A 1 315 ? 25.733 7.952 -3.111 1.00 81.69 315 GLY A CA 1
ATOM 2482 C C . GLY A 1 315 ? 26.395 8.602 -4.333 1.00 81.69 315 GLY A C 1
ATOM 2483 O O . GLY A 1 315 ? 25.835 9.533 -4.909 1.00 81.69 315 GLY A O 1
ATOM 2484 N N . ASP A 1 316 ? 27.568 8.126 -4.739 1.00 82.12 316 ASP A N 1
ATOM 2485 C CA . ASP A 1 316 ? 28.344 8.618 -5.884 1.00 82.12 316 ASP A CA 1
ATOM 2486 C C . ASP A 1 316 ? 27.890 8.039 -7.239 1.00 82.12 316 ASP A C 1
ATOM 2488 O O . ASP A 1 316 ? 28.126 8.645 -8.285 1.00 82.12 316 ASP A O 1
ATOM 2492 N N . THR A 1 317 ? 27.189 6.902 -7.223 1.00 86.31 317 THR A N 1
ATOM 2493 C CA . THR A 1 317 ? 26.614 6.240 -8.406 1.00 86.31 317 THR A CA 1
ATOM 2494 C C . THR A 1 317 ? 25.140 6.592 -8.627 1.00 86.31 317 THR A C 1
ATOM 2496 O O . THR A 1 317 ? 24.529 6.148 -9.603 1.00 86.31 317 THR A O 1
ATOM 2499 N N . CYS A 1 318 ? 24.565 7.434 -7.762 1.00 87.88 318 CYS A N 1
ATOM 2500 C CA . CYS A 1 318 ? 23.187 7.894 -7.873 1.00 87.88 318 CYS A CA 1
ATOM 2501 C C . CYS A 1 318 ? 22.976 8.731 -9.144 1.00 87.88 318 CYS A C 1
ATOM 2503 O O . CYS A 1 318 ? 23.576 9.788 -9.325 1.00 87.88 318 CYS A O 1
ATOM 2505 N N . LEU A 1 319 ? 22.082 8.268 -10.023 1.00 89.75 319 LEU A N 1
ATOM 2506 C CA . LEU A 1 319 ? 21.720 8.972 -11.262 1.00 89.75 319 LEU A CA 1
ATOM 2507 C C . LEU A 1 319 ? 20.629 10.035 -11.059 1.00 89.75 319 LEU A C 1
ATOM 2509 O O . LEU A 1 319 ? 20.260 10.729 -12.009 1.00 89.75 319 LEU A O 1
ATOM 2513 N N . LEU A 1 320 ? 20.074 10.131 -9.849 1.00 89.50 320 LEU A N 1
ATOM 2514 C CA . LEU A 1 320 ? 19.070 11.132 -9.513 1.00 89.50 320 LEU A CA 1
ATOM 2515 C C . LEU A 1 320 ? 19.744 12.473 -9.187 1.00 89.50 320 LEU A C 1
ATOM 2517 O O . LEU A 1 320 ? 20.888 12.483 -8.730 1.00 89.50 320 LEU A O 1
ATOM 2521 N N . PRO A 1 321 ? 19.044 13.607 -9.387 1.00 91.88 321 PRO A N 1
ATOM 2522 C CA . PRO A 1 321 ? 19.513 14.902 -8.906 1.00 91.88 321 PRO A CA 1
ATOM 2523 C C . PRO A 1 321 ? 19.886 14.854 -7.422 1.00 91.88 321 PRO A C 1
ATOM 2525 O O . PRO A 1 321 ? 19.403 13.998 -6.676 1.00 91.88 321 PRO A O 1
ATOM 2528 N N . CYS A 1 322 ? 20.730 15.783 -6.978 1.00 92.31 322 CYS A N 1
ATOM 2529 C CA . CYS A 1 322 ? 21.121 15.833 -5.578 1.00 92.31 322 CYS A CA 1
ATOM 2530 C C . CYS A 1 322 ? 19.883 15.974 -4.675 1.00 92.31 322 CYS A C 1
ATOM 2532 O O . CYS A 1 322 ? 19.141 16.952 -4.775 1.00 92.31 322 CYS A O 1
ATOM 2534 N N . GLY A 1 323 ? 19.686 15.045 -3.741 1.00 88.38 323 GLY A N 1
ATOM 2535 C CA . GLY A 1 323 ? 18.538 14.997 -2.837 1.00 88.38 323 GLY A CA 1
ATOM 2536 C C . GLY A 1 323 ? 18.435 16.182 -1.883 1.00 88.38 323 GLY A C 1
ATOM 2537 O O . GLY A 1 323 ? 17.431 16.322 -1.192 1.00 88.38 323 GLY A O 1
ATOM 2538 N N . TYR A 1 324 ? 19.439 17.061 -1.840 1.00 89.81 324 TYR A N 1
ATOM 2539 C CA . TYR A 1 324 ? 19.429 18.275 -1.027 1.00 89.81 324 TYR A CA 1
ATOM 2540 C C . TYR A 1 324 ? 19.099 19.529 -1.828 1.00 89.81 324 TYR A C 1
ATOM 2542 O O . TYR A 1 324 ? 18.191 20.264 -1.444 1.00 89.81 324 TYR A O 1
ATOM 2550 N N . CYS A 1 325 ? 19.825 19.790 -2.917 1.00 91.38 325 CYS A N 1
ATOM 2551 C CA . CYS A 1 325 ? 19.664 21.020 -3.695 1.00 91.38 325 CYS A CA 1
ATOM 2552 C C . CYS A 1 325 ? 18.849 20.851 -4.980 1.00 91.38 325 CYS A C 1
ATOM 2554 O O . CYS A 1 325 ? 18.449 21.854 -5.559 1.00 91.38 325 CYS A O 1
ATOM 2556 N N . GLY A 1 326 ? 18.603 19.616 -5.423 1.00 91.31 326 GLY A N 1
ATOM 2557 C CA . GLY A 1 326 ? 17.878 19.317 -6.658 1.00 91.31 326 GLY A CA 1
ATOM 2558 C C . GLY A 1 326 ? 18.683 19.514 -7.939 1.00 91.31 326 GLY A C 1
ATOM 2559 O O . GLY A 1 326 ? 18.147 19.330 -9.030 1.00 91.31 326 GLY A O 1
ATOM 2560 N N . GLU A 1 327 ? 19.959 19.891 -7.848 1.00 91.94 327 GLU A N 1
ATOM 2561 C CA . GLU A 1 327 ? 20.795 20.078 -9.031 1.00 91.94 327 GLU A CA 1
ATOM 2562 C C . GLU A 1 327 ? 21.127 18.729 -9.673 1.00 91.94 327 GLU A C 1
ATOM 2564 O O . GLU A 1 327 ? 21.457 17.758 -8.996 1.00 91.94 327 GLU A O 1
ATOM 2569 N N . ALA A 1 328 ? 21.075 18.680 -11.004 1.00 85.06 328 ALA A N 1
ATOM 2570 C CA . ALA A 1 328 ? 21.396 17.485 -11.787 1.00 85.06 328 ALA A CA 1
ATOM 2571 C C . ALA A 1 328 ? 22.908 17.176 -11.849 1.00 85.06 328 ALA A C 1
ATOM 2573 O O . ALA A 1 328 ? 23.328 16.268 -12.567 1.00 85.06 328 ALA A O 1
ATOM 2574 N N . THR A 1 329 ? 23.746 17.963 -11.169 1.00 70.31 329 THR A N 1
ATOM 2575 C CA . THR A 1 329 ? 25.202 17.796 -11.172 1.00 70.31 329 THR A CA 1
ATOM 2576 C C . THR A 1 329 ? 25.613 16.576 -10.341 1.00 70.31 329 THR A C 1
ATOM 2578 O O . THR A 1 329 ? 24.980 16.243 -9.345 1.00 70.31 329 THR A O 1
ATOM 2581 N N . LYS A 1 330 ? 26.695 15.902 -10.761 1.00 69.25 330 LYS A N 1
ATOM 2582 C CA . LYS A 1 330 ? 27.221 14.648 -10.182 1.00 69.25 330 LYS A CA 1
ATOM 2583 C C . LYS A 1 330 ? 27.922 14.839 -8.826 1.00 69.25 330 LYS A C 1
ATOM 2585 O O . LYS A 1 330 ? 29.057 14.396 -8.662 1.00 69.25 330 LYS A O 1
ATOM 2590 N N . HIS A 1 331 ? 27.323 15.549 -7.879 1.00 86.88 331 HIS A N 1
ATOM 2591 C CA . HIS A 1 331 ? 27.831 15.544 -6.510 1.00 86.88 331 HIS A CA 1
ATOM 2592 C C . HIS A 1 331 ? 26.970 14.624 -5.651 1.00 86.88 331 HIS A C 1
ATOM 2594 O O . HIS A 1 331 ? 25.750 14.579 -5.799 1.00 86.88 331 HIS A O 1
ATOM 2600 N N . SER A 1 332 ? 27.614 13.877 -4.757 1.00 86.06 332 SER A N 1
ATOM 2601 C CA . SER A 1 332 ? 26.894 13.070 -3.780 1.00 86.06 332 SER A CA 1
ATOM 2602 C C . SER A 1 332 ? 26.215 13.981 -2.759 1.00 86.06 332 SER A C 1
ATOM 2604 O O . SER A 1 332 ? 26.611 15.135 -2.551 1.00 86.06 332 SER A O 1
ATOM 2606 N N . GLY A 1 333 ? 25.212 13.447 -2.064 1.00 84.50 333 GLY A N 1
ATOM 2607 C CA . GLY A 1 333 ? 24.510 14.193 -1.030 1.00 84.50 333 GLY A CA 1
ATOM 2608 C C . GLY A 1 333 ? 25.435 14.722 0.081 1.00 84.50 333 GLY A C 1
ATOM 2609 O O . GLY A 1 333 ? 25.173 15.775 0.666 1.00 84.50 333 GLY A O 1
ATOM 2610 N N . ASP A 1 334 ? 26.543 14.034 0.356 1.00 85.56 334 ASP A N 1
ATOM 2611 C CA . ASP A 1 334 ? 27.529 14.462 1.353 1.00 85.56 334 ASP A CA 1
ATOM 2612 C C . ASP A 1 334 ? 28.457 15.575 0.874 1.00 85.56 334 ASP A C 1
ATOM 2614 O O . ASP A 1 334 ? 28.907 16.373 1.695 1.00 85.56 334 ASP A O 1
ATOM 2618 N N . SER A 1 335 ? 28.670 15.696 -0.434 1.00 89.38 335 SER A N 1
ATOM 2619 C CA . SER A 1 335 ? 29.463 16.771 -1.040 1.00 89.38 335 SER A CA 1
ATOM 2620 C C . SER A 1 335 ? 28.624 17.988 -1.452 1.00 89.38 335 SER A C 1
ATOM 2622 O O . SER A 1 335 ? 29.137 18.894 -2.102 1.00 89.38 335 SER A O 1
ATOM 2624 N N . CYS A 1 336 ? 27.334 18.033 -1.102 1.00 90.06 336 CYS A N 1
ATOM 2625 C CA . CYS A 1 336 ? 26.456 19.144 -1.464 1.00 90.06 336 CYS A CA 1
ATOM 2626 C C . CYS A 1 336 ? 26.731 20.396 -0.613 1.00 90.06 336 CYS A C 1
ATOM 2628 O O . CYS A 1 336 ? 26.371 20.454 0.565 1.00 90.06 336 CYS A O 1
ATOM 2630 N N . GLU A 1 337 ? 27.270 21.452 -1.228 1.00 91.12 337 GLU A N 1
ATOM 2631 C CA . GLU A 1 337 ? 27.501 22.752 -0.572 1.00 91.12 337 GLU A CA 1
ATOM 2632 C C . GLU A 1 337 ? 26.193 23.401 -0.081 1.00 91.12 337 GLU A C 1
ATOM 2634 O O . GLU A 1 337 ? 26.152 24.068 0.954 1.00 91.12 337 GLU A O 1
ATOM 2639 N N . ARG A 1 338 ? 25.080 23.129 -0.774 1.00 90.56 338 ARG A N 1
ATOM 2640 C CA . ARG A 1 338 ? 23.734 23.618 -0.435 1.00 90.56 338 ARG A CA 1
ATOM 2641 C C . ARG A 1 338 ? 22.970 22.690 0.521 1.00 90.56 338 ARG A C 1
ATOM 2643 O O . ARG A 1 338 ? 21.794 22.930 0.800 1.00 90.56 338 ARG A O 1
ATOM 2650 N N . LYS A 1 339 ? 23.613 21.669 1.111 1.00 88.44 339 LYS A N 1
ATOM 2651 C CA . LYS A 1 339 ? 23.001 20.774 2.124 1.00 88.44 339 LYS A CA 1
ATOM 2652 C C . LYS A 1 339 ? 22.447 21.551 3.322 1.00 88.44 339 LYS A C 1
ATOM 2654 O O . LYS A 1 339 ? 21.417 21.170 3.886 1.00 88.44 339 LYS A O 1
ATOM 2659 N N . ALA A 1 340 ? 23.089 22.667 3.680 1.00 84.56 340 ALA A N 1
ATOM 2660 C CA . ALA A 1 340 ? 22.654 23.591 4.730 1.00 84.56 340 ALA A CA 1
ATOM 2661 C C . ALA A 1 340 ? 21.394 24.411 4.369 1.00 84.56 340 ALA A C 1
ATOM 2663 O O . ALA A 1 340 ? 20.745 24.973 5.255 1.00 84.56 340 ALA A O 1
ATOM 2664 N N . GLU A 1 341 ? 20.997 24.434 3.098 1.00 87.88 341 GLU A N 1
ATOM 2665 C CA . GLU A 1 341 ? 19.790 25.108 2.610 1.00 87.88 341 GLU A CA 1
ATOM 2666 C C . GLU A 1 341 ? 18.661 24.139 2.260 1.00 87.88 341 GLU A C 1
ATOM 2668 O O . GLU A 1 341 ? 17.541 24.591 2.017 1.00 87.88 341 GLU A O 1
ATOM 2673 N N . ALA A 1 342 ? 18.937 22.832 2.242 1.00 88.50 342 ALA A N 1
ATOM 2674 C CA . ALA A 1 342 ? 17.965 21.796 1.915 1.00 88.50 342 ALA A CA 1
ATOM 2675 C C . ALA A 1 342 ? 16.690 21.931 2.756 1.00 88.50 342 ALA A C 1
ATOM 2677 O O . ALA A 1 342 ? 16.750 22.210 3.962 1.00 88.50 342 ALA A O 1
ATOM 2678 N N . CYS A 1 343 ? 15.538 21.732 2.116 1.00 88.06 343 CYS A N 1
ATOM 2679 C CA . CYS A 1 343 ? 14.263 21.732 2.816 1.00 88.06 343 CYS A CA 1
ATOM 2680 C C . CYS A 1 343 ? 14.163 20.557 3.813 1.00 88.06 343 CYS A C 1
ATOM 2682 O O . CYS A 1 343 ? 14.821 19.536 3.670 1.00 88.06 343 CYS A O 1
ATOM 2684 N N . VAL A 1 344 ? 13.316 20.685 4.834 1.00 86.12 344 VAL A N 1
ATOM 2685 C CA . VAL A 1 344 ? 13.023 19.603 5.800 1.00 86.12 344 VAL A CA 1
ATOM 2686 C C . VAL A 1 344 ? 11.693 18.914 5.508 1.00 86.12 344 VAL A C 1
ATOM 2688 O O . VAL A 1 344 ? 11.135 18.236 6.369 1.00 86.12 344 VAL A O 1
ATOM 2691 N N . CYS A 1 345 ? 11.118 19.159 4.328 1.00 85.69 345 CYS A N 1
ATOM 2692 C CA . CYS A 1 345 ? 9.785 18.661 4.045 1.00 85.69 345 CYS A CA 1
ATOM 2693 C C . CYS A 1 345 ? 9.721 17.165 3.753 1.00 85.69 345 CYS A C 1
ATOM 2695 O O . CYS A 1 345 ? 8.654 16.579 3.928 1.00 85.69 345 CYS A O 1
ATOM 2697 N N . GLU A 1 346 ? 10.855 16.583 3.375 1.00 85.88 346 GLU A N 1
ATOM 2698 C CA . GLU A 1 346 ? 11.077 15.173 3.078 1.00 85.88 346 GLU A CA 1
ATOM 2699 C C . GLU A 1 346 ? 12.531 14.828 3.460 1.00 85.88 346 GLU A C 1
ATOM 2701 O O . GLU A 1 346 ? 13.346 15.731 3.675 1.00 85.88 346 GLU A O 1
ATOM 2706 N N . SER A 1 347 ? 12.878 13.539 3.528 1.00 83.56 347 SER A N 1
ATOM 2707 C CA . SER A 1 347 ? 14.258 13.088 3.794 1.00 83.56 347 SER A CA 1
ATOM 2708 C C . SER A 1 347 ? 15.249 13.484 2.699 1.00 83.56 347 SER A C 1
ATOM 2710 O O . SER A 1 347 ? 16.399 13.800 3.006 1.00 83.56 347 SER A O 1
ATOM 2712 N N . PHE A 1 348 ? 14.785 13.536 1.448 1.00 87.19 348 PHE A N 1
ATOM 2713 C CA . PHE A 1 348 ? 15.566 13.917 0.268 1.00 87.19 348 PHE A CA 1
ATOM 2714 C C . PHE A 1 348 ? 14.744 14.889 -0.595 1.00 87.19 348 PHE A C 1
ATOM 2716 O O . PHE A 1 348 ? 14.253 14.516 -1.660 1.00 87.19 348 PHE A O 1
ATOM 2723 N N . PRO A 1 349 ? 14.522 16.133 -0.124 1.00 86.88 349 PRO A N 1
ATOM 2724 C CA . PRO A 1 349 ? 13.582 17.073 -0.741 1.00 86.88 349 PRO A CA 1
ATOM 2725 C C . PRO A 1 349 ? 13.905 17.401 -2.203 1.00 86.88 349 PRO A C 1
ATOM 2727 O O . PRO A 1 349 ? 13.009 17.778 -2.952 1.00 86.88 349 PRO A O 1
ATOM 2730 N N . SER A 1 350 ? 15.171 17.304 -2.615 1.00 91.94 350 SER A N 1
ATOM 2731 C CA . SER A 1 350 ? 15.641 17.731 -3.940 1.00 91.94 350 SER A CA 1
ATOM 2732 C C . SER A 1 350 ? 15.289 19.193 -4.257 1.00 91.94 350 SER A C 1
ATOM 2734 O O . SER A 1 350 ? 15.038 19.548 -5.403 1.00 91.94 350 SER A O 1
ATOM 2736 N N . HIS A 1 351 ? 15.218 20.041 -3.229 1.00 91.56 351 HIS A N 1
ATOM 2737 C CA . HIS A 1 351 ? 15.016 21.481 -3.352 1.00 91.56 351 HIS A CA 1
ATOM 2738 C C . HIS A 1 351 ? 15.474 22.188 -2.078 1.00 91.56 351 HIS A C 1
ATOM 2740 O O . HIS A 1 351 ? 15.423 21.646 -0.962 1.00 91.56 351 HIS A O 1
ATOM 2746 N N . THR A 1 352 ? 15.872 23.446 -2.230 1.00 90.44 352 THR A N 1
ATOM 2747 C CA . THR A 1 352 ? 16.195 24.280 -1.078 1.00 90.44 352 THR A CA 1
ATOM 2748 C C . THR A 1 352 ? 14.944 24.805 -0.402 1.00 90.44 352 THR A C 1
ATOM 2750 O O . THR A 1 352 ? 13.853 24.870 -0.964 1.00 90.44 352 THR A O 1
ATOM 2753 N N . ARG A 1 353 ? 15.097 25.248 0.840 1.00 85.88 353 ARG A N 1
ATOM 2754 C CA . ARG A 1 353 ? 14.022 25.825 1.647 1.00 85.88 353 ARG A CA 1
ATOM 2755 C C . ARG A 1 353 ? 13.221 26.891 0.897 1.00 85.88 353 ARG A C 1
ATOM 2757 O O . ARG A 1 353 ? 12.005 26.915 1.001 1.00 85.88 353 ARG A O 1
ATOM 2764 N N . ASN A 1 354 ? 13.877 27.762 0.132 1.00 87.31 354 ASN A N 1
ATOM 2765 C CA . ASN A 1 354 ? 13.215 28.885 -0.531 1.00 87.31 354 ASN A CA 1
ATOM 2766 C C . ASN A 1 354 ? 12.349 28.443 -1.715 1.00 87.31 354 ASN A C 1
ATOM 2768 O O . ASN A 1 354 ? 11.460 29.187 -2.119 1.00 87.31 354 ASN A O 1
ATOM 2772 N N . GLU A 1 355 ? 12.584 27.231 -2.207 1.00 90.75 355 GLU A N 1
ATOM 2773 C CA . GLU A 1 355 ? 11.891 26.604 -3.330 1.00 90.75 355 GLU A CA 1
ATOM 2774 C C . GLU A 1 355 ? 10.781 25.647 -2.858 1.00 90.75 355 GLU A C 1
ATOM 2776 O O . GLU A 1 355 ? 10.088 25.061 -3.681 1.00 90.75 355 GLU A O 1
ATOM 2781 N N . CYS A 1 356 ? 10.576 25.485 -1.542 1.00 89.75 356 CYS A N 1
ATOM 2782 C CA . CYS A 1 356 ? 9.567 24.566 -1.019 1.00 89.75 356 CYS A CA 1
ATOM 2783 C C . CYS A 1 356 ? 8.143 25.031 -1.352 1.00 89.75 356 CYS A C 1
ATOM 2785 O O . CYS A 1 356 ? 7.645 26.043 -0.842 1.00 89.75 356 CYS A O 1
ATOM 2787 N N . ASP A 1 357 ? 7.463 24.233 -2.169 1.00 90.00 357 ASP A N 1
ATOM 2788 C CA . ASP A 1 357 ? 6.107 24.466 -2.657 1.00 90.00 357 ASP A CA 1
ATOM 2789 C C . ASP A 1 357 ? 5.020 23.821 -1.775 1.00 90.00 357 ASP A C 1
ATOM 2791 O O . ASP A 1 357 ? 3.830 24.134 -1.922 1.00 90.00 357 ASP A O 1
ATOM 2795 N N . LYS A 1 358 ? 5.418 22.970 -0.814 1.00 90.38 358 LYS A N 1
ATOM 2796 C CA . LYS A 1 358 ? 4.506 22.260 0.091 1.00 90.38 358 LYS A CA 1
ATOM 2797 C C . LYS A 1 358 ? 3.622 23.254 0.837 1.00 90.38 358 LYS A C 1
ATOM 2799 O O . LYS A 1 358 ? 4.098 24.125 1.573 1.00 90.38 358 LYS A O 1
ATOM 2804 N N . LYS A 1 359 ? 2.309 23.110 0.673 1.00 91.25 359 LYS A N 1
ATOM 2805 C CA . LYS A 1 359 ? 1.308 23.986 1.294 1.00 91.25 359 LYS A CA 1
ATOM 2806 C C . LYS A 1 359 ? 1.119 23.667 2.775 1.00 91.25 359 LYS A C 1
ATOM 2808 O O . LYS A 1 359 ? 1.137 22.501 3.170 1.00 91.25 359 LYS A O 1
ATOM 2813 N N . CYS A 1 360 ? 0.926 24.706 3.586 1.00 89.19 360 CYS A N 1
ATOM 2814 C CA . CYS A 1 360 ? 0.662 24.563 5.012 1.00 89.19 360 CYS A CA 1
ATOM 2815 C C . CYS A 1 360 ? -0.679 23.859 5.238 1.00 89.19 360 CYS A C 1
ATOM 2817 O O . CYS A 1 360 ? -1.731 24.393 4.895 1.00 89.19 360 CYS A O 1
ATOM 2819 N N . ARG A 1 361 ? -0.637 22.681 5.869 1.00 86.12 361 ARG A N 1
ATOM 2820 C CA . ARG A 1 361 ? -1.840 21.948 6.290 1.00 86.12 361 ARG A CA 1
ATOM 2821 C C . ARG A 1 361 ? -2.361 22.354 7.658 1.00 86.12 361 ARG A C 1
ATOM 2823 O O . ARG A 1 361 ? -3.409 21.880 8.042 1.00 86.12 361 ARG A O 1
ATOM 2830 N N . TYR A 1 362 ? -1.651 23.200 8.399 1.00 86.94 362 TYR A N 1
ATOM 2831 C CA . TYR A 1 362 ? -2.038 23.569 9.762 1.00 86.94 362 TYR A CA 1
ATOM 2832 C C . TYR A 1 362 ? -3.024 24.743 9.797 1.00 86.94 362 TYR A C 1
ATOM 2834 O O . TYR A 1 362 ? -4.033 24.690 10.492 1.00 86.94 362 TYR A O 1
ATOM 2842 N N . CYS A 1 363 ? -2.777 25.791 9.011 1.00 88.31 363 CYS A N 1
ATOM 2843 C CA . CYS A 1 363 ? -3.596 27.005 9.037 1.00 88.31 363 CYS A CA 1
ATOM 2844 C C . CYS A 1 363 ? -5.080 26.792 8.706 1.00 88.31 363 CYS A C 1
ATOM 2846 O O . CYS A 1 363 ? -5.899 27.376 9.417 1.00 88.31 363 CYS A O 1
ATOM 2848 N N . PRO A 1 364 ? -5.458 25.943 7.727 1.00 83.94 364 PRO A N 1
ATOM 2849 C CA . PRO A 1 364 ? -6.869 25.653 7.471 1.00 83.94 364 PRO A CA 1
ATOM 2850 C C . PRO A 1 364 ? -7.620 25.061 8.677 1.00 83.94 364 PRO A C 1
ATOM 2852 O O . PRO A 1 364 ? -8.833 25.234 8.778 1.00 83.94 364 PRO A O 1
ATOM 2855 N N . TYR A 1 365 ? -6.920 24.407 9.618 1.00 78.38 365 TYR A N 1
ATOM 2856 C CA . TYR A 1 365 ? -7.535 23.877 10.843 1.00 78.38 365 TYR A CA 1
ATOM 2857 C C . TYR A 1 365 ? -7.857 24.969 11.859 1.00 78.38 365 TYR A C 1
ATOM 2859 O O . TYR A 1 365 ? -8.898 24.905 12.506 1.00 78.38 365 TYR A O 1
ATOM 2867 N N . LEU A 1 366 ? -6.985 25.969 12.003 1.00 81.56 366 LEU A N 1
ATOM 2868 C CA . LEU A 1 366 ? -7.225 27.074 12.935 1.00 81.56 366 LEU A CA 1
ATOM 2869 C C . LEU A 1 366 ? -8.201 28.102 12.366 1.00 81.56 366 LEU A C 1
ATOM 2871 O O . LEU A 1 366 ? -8.984 28.699 13.098 1.00 81.56 366 LEU A O 1
ATOM 2875 N N . ASN A 1 367 ? -8.145 28.321 11.054 1.00 83.19 367 ASN A N 1
ATOM 2876 C CA . ASN A 1 367 ? -9.010 29.252 10.358 1.00 83.19 367 ASN A CA 1
ATOM 2877 C C . ASN A 1 367 ? -9.346 28.696 8.973 1.00 83.19 367 ASN A C 1
ATOM 2879 O O . ASN A 1 367 ? -8.523 28.740 8.060 1.00 83.19 367 ASN A O 1
ATOM 2883 N N . LYS A 1 368 ? -10.588 28.230 8.807 1.00 80.19 368 LYS A N 1
ATOM 2884 C CA . LYS A 1 368 ? -11.094 27.664 7.545 1.00 80.19 368 LYS A CA 1
ATOM 2885 C C . LYS A 1 368 ? -10.989 28.626 6.357 1.00 80.19 368 LYS A C 1
ATOM 2887 O O . LYS A 1 368 ? -10.952 28.175 5.220 1.00 80.19 368 LYS A O 1
ATOM 2892 N N . ASN A 1 369 ? -10.920 29.932 6.619 1.00 83.81 369 ASN A N 1
ATOM 2893 C CA . ASN A 1 369 ? -10.807 30.974 5.599 1.00 83.81 369 ASN A CA 1
ATOM 2894 C C . ASN A 1 369 ? -9.355 31.420 5.354 1.00 83.81 369 ASN A C 1
ATOM 2896 O O . ASN A 1 369 ? -9.126 32.378 4.618 1.00 83.81 369 ASN A O 1
ATOM 2900 N N . ALA A 1 370 ? -8.363 30.785 5.987 1.00 85.25 370 ALA A N 1
ATOM 2901 C CA . ALA A 1 370 ? -6.964 31.119 5.756 1.00 85.25 370 ALA A CA 1
ATOM 2902 C C . ALA A 1 370 ? -6.582 30.828 4.298 1.00 85.25 370 ALA A C 1
ATOM 2904 O O . ALA A 1 370 ? -6.752 29.712 3.806 1.00 85.25 370 ALA A O 1
ATOM 2905 N N . ALA A 1 371 ? -6.020 31.825 3.613 1.00 88.38 371 ALA A N 1
ATOM 2906 C CA . ALA A 1 371 ? -5.496 31.640 2.268 1.00 88.38 371 ALA A CA 1
ATOM 2907 C C . ALA A 1 371 ? -4.382 30.577 2.255 1.00 88.38 371 ALA A C 1
ATOM 2909 O O . ALA A 1 371 ? -3.531 30.521 3.152 1.00 88.38 371 ALA A O 1
ATOM 2910 N N . SER A 1 372 ? -4.371 29.746 1.210 1.00 89.50 372 SER A N 1
ATOM 2911 C CA . SER A 1 372 ? -3.322 28.747 1.003 1.00 89.50 372 SER A CA 1
ATOM 2912 C C . SER A 1 372 ? -1.960 29.424 0.836 1.00 89.50 372 SER A C 1
ATOM 2914 O O . SER A 1 372 ? -1.796 30.344 0.039 1.00 89.50 372 SER A O 1
ATOM 2916 N N . HIS A 1 373 ? -0.964 28.953 1.581 1.00 90.88 373 HIS A N 1
ATOM 2917 C CA . HIS A 1 373 ? 0.413 29.445 1.547 1.00 90.88 373 HIS A CA 1
ATOM 2918 C C . HIS A 1 373 ? 1.387 28.275 1.708 1.00 90.88 373 HIS A C 1
ATOM 2920 O O . HIS A 1 373 ? 1.000 27.183 2.129 1.00 90.88 373 HIS A O 1
ATOM 2926 N N . SER A 1 374 ? 2.655 28.479 1.350 1.00 92.50 374 SER A N 1
ATOM 2927 C CA . SER A 1 374 ? 3.698 27.473 1.575 1.00 92.50 374 SER A CA 1
ATOM 2928 C C . SER A 1 374 ? 4.037 27.360 3.062 1.00 92.50 374 SER A C 1
ATOM 2930 O O . SER A 1 374 ? 3.941 28.332 3.812 1.00 92.50 374 SER A O 1
ATOM 2932 N N . CYS A 1 375 ? 4.486 26.182 3.493 1.00 91.00 375 CYS A N 1
ATOM 2933 C CA . CYS A 1 375 ? 4.931 25.941 4.869 1.00 91.00 375 CYS A CA 1
ATOM 2934 C C . CYS A 1 375 ? 6.059 26.895 5.282 1.00 91.00 375 CYS A C 1
ATOM 2936 O O . CYS A 1 375 ? 6.118 27.351 6.420 1.00 91.00 375 CYS A O 1
ATOM 2938 N N . MET A 1 376 ? 6.900 27.281 4.327 1.00 90.88 376 MET A N 1
ATOM 2939 C CA . MET A 1 376 ? 7.970 28.249 4.547 1.00 90.88 376 MET A CA 1
ATOM 2940 C C . MET A 1 376 ? 7.486 29.617 5.016 1.00 90.88 376 MET A C 1
ATOM 2942 O O . MET A 1 376 ? 8.179 30.270 5.793 1.00 90.88 376 MET A O 1
ATOM 2946 N N . ASN A 1 377 ? 6.305 30.027 4.551 1.00 92.75 377 ASN A N 1
ATOM 2947 C CA . ASN A 1 377 ? 5.714 31.336 4.809 1.00 92.75 377 ASN A CA 1
ATOM 2948 C C . ASN A 1 377 ? 4.601 31.274 5.865 1.00 92.75 377 ASN A C 1
ATOM 2950 O O . ASN A 1 377 ? 3.859 32.242 6.032 1.00 92.75 377 ASN A O 1
ATOM 2954 N N . CYS A 1 378 ? 4.448 30.142 6.556 1.00 92.12 378 CYS A N 1
ATOM 2955 C CA . CYS A 1 378 ? 3.452 30.010 7.606 1.00 92.12 378 CYS A CA 1
ATOM 2956 C C . CYS A 1 378 ? 3.794 30.946 8.771 1.00 92.12 378 CYS A C 1
ATOM 2958 O O . CYS A 1 378 ? 4.818 30.773 9.424 1.00 92.12 378 CYS A O 1
ATOM 2960 N N . GLN A 1 379 ? 2.937 31.940 9.018 1.00 91.69 379 GLN A N 1
ATOM 2961 C CA . GLN A 1 379 ? 3.082 32.883 10.140 1.00 91.69 379 GLN A CA 1
ATOM 2962 C C . GLN A 1 379 ? 2.477 32.346 11.442 1.00 91.69 379 GLN A C 1
ATOM 2964 O O . GLN A 1 379 ? 2.701 32.896 12.513 1.00 91.69 379 GLN A O 1
ATOM 2969 N N . VAL A 1 380 ? 1.684 31.279 11.347 1.00 89.44 380 VAL A N 1
ATOM 2970 C CA . VAL A 1 380 ? 0.993 30.682 12.493 1.00 89.44 380 VAL A CA 1
ATOM 2971 C C . VAL A 1 380 ? 1.917 29.731 13.251 1.00 89.44 380 VAL A C 1
ATOM 2973 O O . VAL A 1 380 ? 1.886 29.684 14.479 1.00 89.44 380 VAL A O 1
ATOM 2976 N N . ILE A 1 381 ? 2.722 28.952 12.526 1.00 89.56 381 ILE A N 1
ATOM 2977 C CA . ILE A 1 381 ? 3.659 28.000 13.114 1.00 89.56 381 ILE A CA 1
ATOM 2978 C C . ILE A 1 381 ? 4.917 27.876 12.258 1.00 89.56 381 ILE A C 1
ATOM 2980 O O . ILE A 1 381 ? 4.862 27.727 11.036 1.00 89.56 381 ILE A O 1
ATOM 2984 N N . CYS A 1 382 ? 6.066 27.836 12.919 1.00 90.25 382 CYS A N 1
ATOM 2985 C CA . CYS A 1 382 ? 7.302 27.429 12.287 1.00 90.25 382 CYS A CA 1
ATOM 2986 C C . CYS A 1 382 ? 7.320 25.902 12.121 1.00 90.25 382 CYS A C 1
ATOM 2988 O O . CYS A 1 382 ? 7.499 25.174 13.093 1.00 90.25 382 CYS A O 1
ATOM 2990 N N . HIS A 1 383 ? 7.201 25.380 10.897 1.00 87.56 383 HIS A N 1
ATOM 2991 C CA . HIS A 1 383 ? 7.239 23.923 10.666 1.00 87.56 383 HIS A CA 1
ATOM 2992 C C . HIS A 1 383 ? 8.612 23.266 10.899 1.00 87.56 383 HIS A C 1
ATOM 2994 O O . HIS A 1 383 ? 8.714 22.049 10.764 1.00 87.56 383 HIS A O 1
ATOM 3000 N N . TYR A 1 384 ? 9.639 24.049 11.254 1.00 84.56 384 TYR A N 1
ATOM 3001 C CA . TYR A 1 384 ? 10.945 23.541 11.671 1.00 84.56 384 TYR A CA 1
ATOM 3002 C C . TYR A 1 384 ? 11.025 23.327 13.187 1.00 84.56 384 TYR A C 1
ATOM 3004 O O . TYR A 1 384 ? 11.244 22.212 13.640 1.00 84.56 384 TYR A O 1
ATOM 3012 N N . CYS A 1 385 ? 10.832 24.381 13.989 1.00 85.06 385 CYS A N 1
ATOM 3013 C CA . CYS A 1 385 ? 11.001 24.308 15.447 1.00 85.06 385 CYS A CA 1
ATOM 3014 C C . CYS A 1 385 ? 9.692 24.184 16.238 1.00 85.06 385 CYS A C 1
ATOM 3016 O O . CYS A 1 385 ? 9.733 24.066 17.461 1.00 85.06 385 CYS A O 1
ATOM 3018 N N . LEU A 1 386 ? 8.550 24.255 15.551 1.00 84.56 386 LEU A N 1
ATOM 3019 C CA . LEU A 1 386 ? 7.181 24.163 16.077 1.00 84.56 386 LEU A CA 1
ATOM 3020 C C . LEU A 1 386 ? 6.729 25.326 16.950 1.00 84.56 386 LEU A C 1
ATOM 3022 O O . LEU A 1 386 ? 5.581 25.368 17.377 1.00 84.56 386 LEU A O 1
ATOM 3026 N N . SER A 1 387 ? 7.585 26.318 17.168 1.00 84.94 387 SER A N 1
ATOM 3027 C CA . SER A 1 387 ? 7.187 27.533 17.864 1.00 84.94 387 SER A CA 1
ATOM 3028 C C . SER A 1 387 ? 6.203 28.354 17.031 1.00 84.94 387 SER A C 1
ATOM 3030 O O . SER A 1 387 ? 6.245 28.370 15.796 1.00 84.94 387 SER A O 1
ATOM 3032 N N . LYS A 1 388 ? 5.323 29.054 17.745 1.00 84.38 388 LYS A N 1
ATOM 3033 C CA . LYS A 1 388 ? 4.484 30.115 17.191 1.00 84.38 388 LYS A CA 1
ATOM 3034 C C . LYS A 1 388 ? 5.356 31.368 16.981 1.00 84.38 388 LYS A C 1
ATOM 3036 O O . LYS A 1 388 ? 6.539 31.373 17.327 1.00 84.38 388 LYS A O 1
ATOM 3041 N N . ASP A 1 389 ? 4.791 32.400 16.367 1.00 85.25 389 ASP A N 1
ATOM 3042 C CA . ASP A 1 389 ? 5.375 33.753 16.266 1.00 85.25 389 ASP A CA 1
ATOM 3043 C C . ASP A 1 389 ? 6.464 33.962 15.203 1.00 85.25 389 ASP A C 1
ATOM 3045 O O . ASP A 1 389 ? 6.927 35.084 15.000 1.00 85.25 389 ASP A O 1
ATOM 3049 N N . HIS A 1 390 ? 6.866 32.917 14.478 1.00 91.88 390 HIS A N 1
ATOM 3050 C CA . HIS A 1 390 ? 7.761 33.067 13.334 1.00 91.88 390 HIS A CA 1
ATOM 3051 C C . HIS A 1 390 ? 7.547 31.984 12.276 1.00 91.88 390 HIS A C 1
ATOM 3053 O O . HIS A 1 390 ? 6.989 30.919 12.533 1.00 91.88 390 HIS A O 1
ATOM 3059 N N . SER A 1 391 ? 8.039 32.263 11.072 1.00 92.44 391 SER A N 1
ATOM 3060 C CA . SER A 1 391 ? 8.017 31.340 9.939 1.00 92.44 391 SER A CA 1
ATOM 3061 C C . SER A 1 391 ? 9.303 30.517 9.874 1.00 92.44 391 SER A C 1
ATOM 3063 O O . SER A 1 391 ? 10.314 30.886 10.470 1.00 92.44 391 SER A O 1
ATOM 3065 N N . MET A 1 392 ? 9.330 29.442 9.081 1.00 89.00 392 MET A N 1
ATOM 3066 C CA . MET A 1 392 ? 10.588 28.717 8.839 1.00 89.00 392 MET A CA 1
ATOM 3067 C C . MET A 1 392 ? 11.678 29.627 8.259 1.00 89.00 392 MET A C 1
ATOM 3069 O O . MET A 1 392 ? 12.851 29.467 8.589 1.00 89.00 392 MET A O 1
ATOM 3073 N N . ARG A 1 393 ? 11.297 30.606 7.425 1.00 88.88 393 ARG A N 1
ATOM 3074 C CA . ARG A 1 393 ? 12.230 31.571 6.828 1.00 88.88 393 ARG A CA 1
ATOM 3075 C C . ARG A 1 393 ? 12.916 32.449 7.880 1.00 88.88 393 ARG A C 1
ATOM 3077 O O . ARG A 1 393 ? 14.073 32.818 7.703 1.00 88.88 393 ARG A O 1
ATOM 3084 N N . THR A 1 394 ? 12.219 32.764 8.967 1.00 91.12 394 THR A N 1
ATOM 3085 C CA . THR A 1 394 ? 12.697 33.642 10.045 1.00 91.12 394 THR A CA 1
ATOM 3086 C C . THR A 1 394 ? 13.085 32.875 11.313 1.00 91.12 394 THR A C 1
ATOM 3088 O O . THR A 1 394 ? 13.261 33.479 12.366 1.00 91.12 394 THR A O 1
ATOM 3091 N N . CYS A 1 395 ? 13.225 31.546 11.238 1.00 88.38 395 CYS A N 1
ATOM 3092 C CA . CYS A 1 395 ? 13.496 30.717 12.406 1.00 88.38 395 CYS A CA 1
ATOM 3093 C C . CYS A 1 395 ? 14.951 30.845 12.891 1.00 88.38 395 CYS A C 1
ATOM 3095 O O . CYS A 1 395 ? 15.861 30.458 12.155 1.00 88.38 395 CYS A O 1
ATOM 3097 N N . PRO A 1 396 ? 15.200 31.278 14.143 1.00 85.75 396 PRO A N 1
ATOM 3098 C CA . PRO A 1 396 ? 16.559 31.443 14.663 1.00 85.75 396 PRO A CA 1
ATOM 3099 C C . PRO A 1 396 ? 17.287 30.101 14.811 1.00 85.75 396 PRO A C 1
ATOM 3101 O O . PRO A 1 396 ? 18.473 30.007 14.510 1.00 85.75 396 PRO A O 1
ATOM 3104 N N . LYS A 1 397 ? 16.562 29.026 15.167 1.00 81.44 397 LYS A N 1
ATOM 3105 C CA . LYS A 1 397 ? 17.118 27.659 15.223 1.00 81.44 397 LYS A CA 1
ATOM 3106 C C . LYS A 1 397 ? 17.550 27.133 13.849 1.00 81.44 397 LYS A C 1
ATOM 3108 O O . LYS A 1 397 ? 18.259 26.137 13.778 1.00 81.44 397 LYS A O 1
ATOM 3113 N N . PHE A 1 398 ? 17.099 27.769 12.767 1.00 74.38 398 PHE A N 1
ATOM 3114 C CA . PHE A 1 398 ? 17.413 27.380 11.394 1.00 74.38 398 PHE A CA 1
ATOM 3115 C C . PHE A 1 398 ? 18.584 28.181 10.796 1.00 74.38 398 PHE A C 1
ATOM 3117 O O . PHE A 1 398 ? 19.068 27.842 9.719 1.00 74.38 398 PHE A O 1
ATOM 3124 N N . GLN A 1 399 ? 19.039 29.247 11.463 1.00 71.38 399 GLN A N 1
ATOM 3125 C CA . GLN A 1 399 ? 20.079 30.160 10.964 1.00 71.38 399 GLN A CA 1
ATOM 3126 C C . GLN A 1 399 ? 21.500 29.825 11.471 1.00 71.38 399 GLN A C 1
ATOM 3128 O O . GLN A 1 399 ? 22.439 30.552 11.158 1.00 71.38 399 GLN A O 1
ATOM 3133 N N . GLY A 1 400 ? 21.682 28.741 12.236 1.00 65.56 400 GLY A N 1
ATOM 3134 C CA . GLY A 1 400 ? 22.973 28.362 12.827 1.00 65.56 400 GLY A CA 1
ATOM 3135 C C . GLY A 1 400 ? 23.860 27.474 11.927 1.00 65.56 400 GLY A C 1
ATOM 3136 O O . GLY A 1 400 ? 23.332 26.613 11.222 1.00 65.56 400 GLY A O 1
ATOM 3137 N N . PRO A 1 401 ? 25.203 27.627 11.973 1.00 54.44 401 PRO A N 1
ATOM 3138 C CA . PRO A 1 401 ? 26.158 26.808 11.210 1.00 54.44 401 PRO A CA 1
ATOM 3139 C C . PRO A 1 401 ? 26.306 25.376 11.749 1.00 54.44 401 PRO A C 1
ATOM 3141 O O . PRO A 1 401 ? 26.671 24.469 11.005 1.00 54.44 401 PRO A O 1
ATOM 3144 N N . GLN A 1 402 ? 25.996 25.148 13.027 1.00 53.06 402 GLN A N 1
ATOM 3145 C CA . GLN A 1 402 ? 25.956 23.816 13.620 1.00 53.06 402 GLN A CA 1
ATOM 3146 C C . GLN A 1 402 ? 24.519 23.311 13.617 1.00 53.06 402 GLN A C 1
ATOM 3148 O O . GLN A 1 402 ? 23.706 23.645 14.476 1.00 53.06 402 GLN A O 1
ATOM 3153 N N . ARG A 1 403 ? 24.202 22.498 12.610 1.00 57.81 403 ARG A N 1
ATOM 3154 C CA . ARG A 1 403 ? 23.028 21.629 12.645 1.00 57.81 403 ARG A CA 1
ATOM 3155 C C . ARG A 1 403 ? 23.326 20.496 13.624 1.00 57.81 403 ARG A C 1
ATOM 3157 O O . ARG A 1 403 ? 23.699 19.405 13.201 1.00 57.81 403 ARG A O 1
ATOM 3164 N N . GLU A 1 404 ? 23.206 20.754 14.923 1.00 44.75 404 GLU A N 1
ATOM 3165 C CA . GLU A 1 404 ? 23.076 19.664 15.887 1.00 44.75 404 GLU A CA 1
ATOM 3166 C C . GLU A 1 404 ? 21.778 18.924 15.558 1.00 44.75 404 GLU A C 1
ATOM 3168 O O . GLU A 1 404 ? 20.680 19.388 15.845 1.00 44.75 404 GLU A O 1
ATOM 3173 N N . ALA A 1 405 ? 21.959 17.811 14.852 1.00 44.38 405 ALA A N 1
ATOM 3174 C CA . ALA A 1 405 ? 20.963 16.874 14.374 1.00 44.38 405 ALA A CA 1
ATOM 3175 C C . ALA A 1 405 ? 19.880 17.463 13.450 1.00 44.38 405 ALA A C 1
ATOM 3177 O O . ALA A 1 405 ? 19.020 18.265 13.814 1.00 44.38 405 ALA A O 1
ATOM 3178 N N . ARG A 1 406 ? 19.815 16.887 12.245 1.00 53.00 406 ARG A N 1
ATOM 3179 C CA . ARG A 1 406 ? 18.518 16.480 11.704 1.00 53.00 406 ARG A CA 1
ATOM 3180 C C . ARG A 1 406 ? 17.829 15.695 12.813 1.00 53.00 406 ARG A C 1
ATOM 3182 O O . ARG A 1 406 ? 18.104 14.513 12.968 1.00 53.00 406 ARG A O 1
ATOM 3189 N N . SER A 1 407 ? 17.012 16.333 13.639 1.00 52.59 407 SER A N 1
ATOM 3190 C CA . SER A 1 407 ? 16.066 15.534 14.392 1.00 52.59 407 SER A CA 1
ATOM 3191 C C . SER A 1 407 ? 15.017 15.167 13.365 1.00 52.59 407 SER A C 1
ATOM 3193 O O . SER A 1 407 ? 14.069 15.907 13.104 1.00 52.59 407 SER A O 1
ATOM 3195 N N . GLU A 1 408 ? 15.251 14.015 12.735 1.00 64.19 408 GLU A N 1
ATOM 3196 C CA . GLU A 1 408 ? 14.171 13.110 12.384 1.00 64.19 408 GLU A CA 1
ATOM 3197 C C . GLU A 1 408 ? 13.072 13.289 13.421 1.00 64.19 408 GLU A C 1
ATOM 3199 O O . GLU A 1 408 ? 13.344 13.434 14.623 1.00 64.19 408 GLU A O 1
ATOM 3204 N N . CYS A 1 409 ? 11.827 13.382 12.969 1.00 72.12 409 CYS A N 1
ATOM 3205 C CA . CYS A 1 409 ? 10.761 13.490 13.936 1.00 72.12 409 CYS A CA 1
ATOM 3206 C C . CYS A 1 409 ? 10.884 12.290 14.881 1.00 72.12 409 CYS A C 1
ATOM 3208 O O . CYS A 1 409 ? 10.789 11.152 14.440 1.00 72.12 409 CYS A O 1
ATOM 3210 N N . ALA A 1 410 ? 11.118 12.567 16.167 1.00 69.56 410 ALA A N 1
ATOM 3211 C CA . ALA A 1 410 ? 11.495 11.550 17.149 1.00 69.56 410 ALA A CA 1
ATOM 3212 C C . ALA A 1 410 ? 10.479 10.401 17.274 1.00 69.56 410 ALA A C 1
ATOM 3214 O O . ALA A 1 410 ? 10.799 9.358 17.820 1.00 69.56 410 ALA A O 1
ATOM 3215 N N . GLU A 1 411 ? 9.256 10.606 16.779 1.00 74.69 411 GLU A N 1
ATOM 3216 C CA . GLU A 1 411 ? 8.183 9.609 16.781 1.00 74.69 411 GLU A CA 1
ATOM 3217 C C . GLU A 1 411 ? 8.166 8.721 15.533 1.00 74.69 411 GLU A C 1
ATOM 3219 O O . GLU A 1 411 ? 7.593 7.639 15.572 1.00 74.69 411 GLU A O 1
ATOM 3224 N N . CYS A 1 412 ? 8.672 9.200 14.394 1.00 74.56 412 CYS A N 1
ATOM 3225 C CA . CYS A 1 412 ? 8.589 8.474 13.124 1.00 74.56 412 CYS A CA 1
ATOM 3226 C C . CYS A 1 412 ? 9.945 8.201 12.475 1.00 74.56 412 CYS A C 1
ATOM 3228 O O . CYS A 1 412 ? 9.963 7.579 11.418 1.00 74.56 412 CYS A O 1
ATOM 3230 N N . GLU A 1 413 ? 11.041 8.692 13.064 1.00 79.50 413 GLU A N 1
ATOM 3231 C CA . GLU A 1 413 ? 12.414 8.490 12.581 1.00 79.50 413 GLU A CA 1
ATOM 3232 C C . GLU A 1 413 ? 12.599 8.950 11.118 1.00 79.50 413 GLU A C 1
ATOM 3234 O O . GL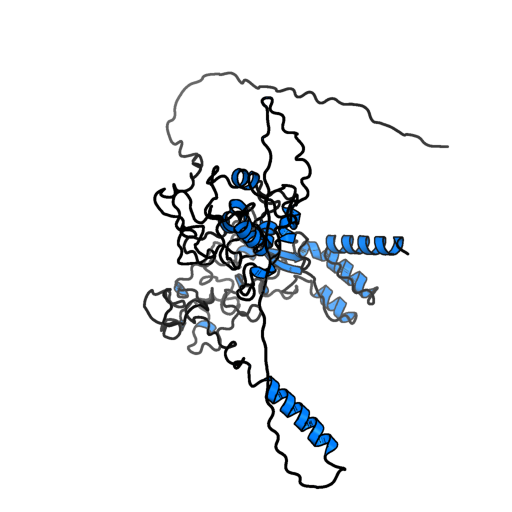U A 1 413 ? 13.450 8.475 10.374 1.00 79.50 413 GLU A O 1
ATOM 3239 N N . GLN A 1 414 ? 11.762 9.896 10.668 1.00 75.62 414 GLN A N 1
ATOM 3240 C CA . GLN A 1 414 ? 11.773 10.433 9.309 1.00 75.62 414 GLN A CA 1
ATOM 3241 C C . GLN A 1 414 ? 11.759 11.961 9.316 1.00 75.62 414 GLN A C 1
ATOM 3243 O O . GLN A 1 414 ? 11.202 12.619 10.202 1.00 75.62 414 GLN A O 1
ATOM 3248 N N . MET A 1 415 ? 12.364 12.544 8.285 1.00 78.31 415 MET A N 1
ATOM 3249 C CA . MET A 1 415 ? 12.347 13.984 8.055 1.00 78.31 415 MET A CA 1
ATOM 3250 C C . MET A 1 415 ? 11.072 14.367 7.308 1.00 78.31 415 MET A C 1
ATOM 3252 O O . MET A 1 415 ? 10.878 14.022 6.144 1.00 78.31 415 MET A O 1
ATOM 3256 N N . HIS A 1 416 ? 10.200 15.107 7.982 1.00 81.31 416 HIS A N 1
ATOM 3257 C CA . HIS A 1 416 ? 9.004 15.681 7.382 1.00 81.31 416 HIS A CA 1
ATOM 3258 C C . HIS A 1 416 ? 8.622 16.982 8.094 1.00 81.31 416 HIS A C 1
ATOM 3260 O O . HIS A 1 416 ? 8.967 17.204 9.259 1.00 81.31 416 HIS A O 1
ATOM 3266 N N . LEU A 1 417 ? 7.806 17.815 7.448 1.00 83.62 417 LEU A N 1
ATOM 3267 C CA . LEU A 1 417 ? 7.194 18.963 8.121 1.00 83.62 417 LEU A CA 1
ATOM 3268 C C . LEU A 1 417 ? 6.294 18.483 9.261 1.00 83.62 417 LEU A C 1
ATOM 3270 O O . LEU A 1 417 ? 5.494 17.568 9.086 1.00 83.62 417 LEU A O 1
ATOM 3274 N N . ALA A 1 418 ? 6.327 19.142 10.413 1.00 79.44 418 ALA A N 1
ATOM 3275 C CA . ALA A 1 418 ? 5.499 18.701 11.534 1.00 79.44 418 ALA A CA 1
ATOM 3276 C C . ALA A 1 418 ? 3.988 18.786 11.294 1.00 79.44 418 ALA A C 1
ATOM 3278 O O . ALA A 1 418 ? 3.244 18.001 11.865 1.00 79.44 418 ALA A O 1
ATOM 3279 N N . SER A 1 419 ? 3.519 19.665 10.402 1.00 79.31 419 SER A N 1
ATOM 3280 C CA . SER A 1 419 ? 2.109 19.665 9.974 1.00 79.31 419 SER A CA 1
ATOM 3281 C C . SER A 1 419 ? 1.719 18.443 9.141 1.00 79.31 419 SER A C 1
ATOM 3283 O O . SER A 1 419 ? 0.537 18.218 8.906 1.00 79.31 419 SER A O 1
ATOM 3285 N N . PHE A 1 420 ? 2.703 17.668 8.691 1.00 82.94 420 PHE A N 1
ATOM 3286 C CA . PHE A 1 420 ? 2.538 16.408 7.978 1.00 82.94 420 PHE A CA 1
ATOM 3287 C C . PHE A 1 420 ? 2.807 15.209 8.900 1.00 82.94 420 PHE A C 1
ATOM 3289 O O . PHE A 1 420 ? 2.464 14.082 8.541 1.00 82.94 420 PHE A O 1
ATOM 3296 N N . CYS A 1 421 ? 3.344 15.446 10.104 1.00 86.88 421 CYS A N 1
ATOM 3297 C CA . CYS A 1 421 ? 3.538 14.421 11.115 1.00 86.88 421 CYS A CA 1
ATOM 3298 C C . CYS A 1 421 ? 2.193 13.962 11.669 1.00 86.88 421 CYS A C 1
ATOM 3300 O O . CYS A 1 421 ? 1.595 14.624 12.521 1.00 86.88 421 CYS A O 1
ATOM 3302 N N . ILE A 1 422 ? 1.736 12.792 11.234 1.00 86.88 422 ILE A N 1
ATOM 3303 C CA . ILE A 1 422 ? 0.495 12.223 11.756 1.00 86.88 422 ILE A CA 1
ATOM 3304 C C . ILE A 1 422 ? 0.576 11.980 13.269 1.00 86.88 422 ILE A C 1
ATOM 3306 O O . ILE A 1 422 ? -0.399 12.190 13.985 1.00 86.88 422 ILE A O 1
ATOM 3310 N N . MET A 1 423 ? 1.757 11.617 13.776 1.00 85.44 423 MET A N 1
ATOM 3311 C CA . MET A 1 423 ? 1.970 11.267 15.181 1.00 85.44 423 MET A CA 1
ATOM 3312 C C . MET A 1 423 ? 1.793 12.473 16.107 1.00 85.44 423 MET A C 1
ATOM 3314 O O . MET A 1 423 ? 1.125 12.352 17.132 1.00 85.44 423 MET A O 1
ATOM 3318 N N . LYS A 1 424 ? 2.269 13.659 15.708 1.00 83.56 424 LYS A N 1
ATOM 3319 C CA . LYS A 1 424 ? 2.111 14.901 16.485 1.00 83.56 424 LYS A CA 1
ATOM 3320 C C . LYS A 1 424 ? 0.735 15.558 16.336 1.00 83.56 424 LYS A C 1
ATOM 3322 O O . LYS A 1 424 ? 0.393 16.415 17.141 1.00 83.56 424 LYS A O 1
ATOM 3327 N N . PHE A 1 425 ? -0.056 15.173 15.336 1.00 88.75 425 PHE A N 1
ATOM 3328 C CA . PHE A 1 425 ? -1.342 15.810 15.058 1.00 88.75 425 PHE A CA 1
ATOM 3329 C C . PHE A 1 425 ? -2.481 15.197 15.882 1.00 88.75 425 PHE A C 1
ATOM 3331 O O . PHE A 1 425 ? -2.834 14.037 15.686 1.00 88.75 425 PHE A O 1
ATOM 3338 N N . CYS A 1 426 ? -3.084 15.959 16.786 1.00 91.44 426 CYS A N 1
ATOM 3339 C CA . CYS A 1 426 ? -4.226 15.528 17.587 1.00 91.44 426 CYS A CA 1
ATOM 3340 C C . CYS A 1 426 ? -5.394 15.082 16.688 1.00 91.44 426 CYS A C 1
ATOM 3342 O O . CYS A 1 426 ? -5.820 15.856 15.829 1.00 91.44 426 CYS A O 1
ATOM 3344 N N . PRO A 1 427 ? -5.943 13.868 16.877 1.00 90.69 427 PRO A N 1
ATOM 3345 C CA . PRO A 1 427 ? -7.019 13.362 16.027 1.00 90.69 427 PRO A CA 1
ATOM 3346 C C . PRO A 1 427 ? -8.396 13.960 16.376 1.00 90.69 427 PRO A C 1
ATOM 3348 O O . PRO A 1 427 ? -9.372 13.675 15.689 1.00 90.69 427 PRO A O 1
ATOM 3351 N N . VAL A 1 428 ? -8.488 14.788 17.425 1.00 90.62 428 VAL A N 1
ATOM 3352 C CA . VAL A 1 428 ? -9.702 15.534 17.788 1.00 90.62 428 VAL A CA 1
ATOM 3353 C C . VAL A 1 428 ? -9.790 16.791 16.919 1.00 90.62 428 VAL A C 1
ATOM 3355 O O . VAL A 1 428 ? -9.030 17.743 17.094 1.00 90.62 428 VAL A O 1
ATOM 3358 N N . ARG A 1 429 ? -10.742 16.808 15.987 1.00 86.75 429 ARG A N 1
ATOM 3359 C CA . ARG A 1 429 ? -11.042 17.910 15.063 1.00 86.75 429 ARG A CA 1
ATOM 3360 C C . ARG A 1 429 ? -11.361 19.218 15.780 1.00 86.75 429 ARG A C 1
ATOM 3362 O O . ARG A 1 429 ? -11.011 20.277 15.268 1.00 86.75 429 ARG A O 1
ATOM 3369 N N . SER A 1 430 ? -12.044 19.169 16.922 1.00 88.75 430 SER A N 1
ATOM 3370 C CA . SER A 1 430 ? -12.376 20.372 17.702 1.00 88.75 430 SER A CA 1
ATOM 3371 C C . SER A 1 430 ? -11.191 20.938 18.499 1.00 88.75 430 SER A C 1
ATOM 3373 O O . SER A 1 430 ? -11.335 21.959 19.174 1.00 88.75 430 SER A O 1
ATOM 3375 N N . CYS A 1 431 ? -10.012 20.309 18.432 1.00 90.50 431 CYS A N 1
ATOM 3376 C CA . CYS A 1 431 ? -8.835 20.780 19.141 1.00 90.50 431 CYS A CA 1
ATOM 3377 C C . CYS A 1 431 ? -8.316 22.103 18.556 1.00 90.50 431 CYS A C 1
ATOM 3379 O O . CYS A 1 431 ? -7.990 22.191 17.375 1.00 90.50 431 CYS A O 1
ATOM 3381 N N . GLN A 1 432 ? -8.179 23.117 19.412 1.00 89.44 432 GLN A N 1
ATOM 3382 C CA . GLN A 1 432 ? -7.684 24.446 19.029 1.00 89.44 432 GLN A CA 1
ATOM 3383 C C . GLN A 1 432 ? -6.174 24.492 18.745 1.00 89.44 432 GLN A C 1
ATOM 3385 O O . GLN A 1 432 ? -5.692 25.450 18.151 1.00 89.44 432 GLN A O 1
ATOM 3390 N N . ASP A 1 433 ? -5.416 23.490 19.189 1.00 89.06 433 ASP A N 1
ATOM 3391 C CA . ASP A 1 433 ? -3.969 23.409 18.973 1.00 89.06 433 ASP A CA 1
ATOM 3392 C C . ASP A 1 433 ? -3.574 21.956 18.689 1.00 89.06 433 ASP A C 1
ATOM 3394 O O . ASP A 1 433 ? -3.060 21.265 19.572 1.00 89.06 433 ASP A O 1
ATOM 3398 N N . PRO A 1 434 ? -3.872 21.432 17.487 1.00 88.00 434 PRO A N 1
ATOM 3399 C CA . PRO A 1 434 ? -3.707 20.012 17.229 1.00 88.00 434 PRO A CA 1
ATOM 3400 C C . PRO A 1 434 ? -2.240 19.568 17.218 1.00 88.00 434 PRO A C 1
ATOM 3402 O O . PRO A 1 434 ? -1.987 18.397 17.461 1.00 88.00 434 PRO A O 1
ATOM 3405 N N . LEU A 1 435 ? -1.269 20.462 17.002 1.00 85.81 435 LEU A N 1
ATOM 3406 C CA . LEU A 1 435 ? 0.160 20.109 17.036 1.00 85.81 435 LEU A CA 1
ATOM 3407 C C . LEU A 1 435 ? 0.767 20.155 18.445 1.00 85.81 435 LEU A C 1
ATOM 3409 O O . LEU A 1 435 ? 1.761 19.477 18.698 1.00 85.81 435 LEU A O 1
ATOM 3413 N N . HIS A 1 436 ? 0.168 20.914 19.367 1.00 85.88 436 HIS A N 1
ATOM 3414 C CA . HIS A 1 436 ? 0.607 21.004 20.765 1.00 85.88 436 HIS A CA 1
ATOM 3415 C C . HIS A 1 436 ? -0.515 20.650 21.735 1.00 85.88 436 HIS A C 1
ATOM 3417 O O . HIS A 1 436 ? -0.624 21.232 22.819 1.00 85.88 436 HIS A O 1
ATOM 3423 N N . CYS A 1 437 ? -1.378 19.713 21.347 1.00 90.19 437 CYS A N 1
ATOM 3424 C CA . CYS A 1 437 ? -2.536 19.380 22.151 1.00 90.19 437 CYS A CA 1
ATOM 3425 C C . CYS A 1 437 ? -2.088 18.857 23.519 1.00 90.19 437 CYS A C 1
ATOM 3427 O O . CYS A 1 437 ? -1.451 17.812 23.631 1.00 90.19 437 CYS A O 1
ATOM 3429 N N . LYS A 1 438 ? -2.430 19.600 24.575 1.00 90.94 438 LYS A N 1
ATOM 3430 C CA . LYS A 1 438 ? -2.198 19.183 25.962 1.00 90.94 438 LYS A CA 1
ATOM 3431 C C . LYS A 1 438 ? -3.421 18.546 26.599 1.00 90.94 438 LYS A C 1
ATOM 3433 O O . LYS A 1 438 ? -3.252 17.936 27.644 1.00 90.94 438 LYS A O 1
ATOM 3438 N N . ALA A 1 439 ? -4.601 18.708 26.005 1.00 92.69 439 ALA A N 1
ATOM 3439 C CA . ALA A 1 439 ? -5.858 18.171 26.523 1.00 92.69 439 ALA A CA 1
ATOM 3440 C C . ALA A 1 439 ? -6.090 16.716 26.103 1.00 92.69 439 ALA A C 1
ATOM 3442 O O . ALA A 1 439 ? -6.742 15.975 26.829 1.00 92.69 439 ALA A O 1
ATOM 3443 N N . HIS A 1 440 ? -5.524 16.306 24.964 1.00 93.06 440 HIS A N 1
ATOM 3444 C CA . HIS A 1 440 ? -5.700 14.965 24.433 1.00 93.06 440 HIS A CA 1
ATOM 3445 C C . HIS A 1 440 ? -4.369 14.234 24.264 1.00 93.06 440 HIS A C 1
ATOM 3447 O O . HIS A 1 440 ? -3.336 14.856 24.002 1.00 93.06 440 HIS A O 1
ATOM 3453 N N . CYS A 1 441 ? -4.404 12.908 24.370 1.00 87.81 441 CYS A N 1
ATOM 3454 C CA . CYS A 1 441 ? -3.302 12.041 23.987 1.00 87.81 441 CYS A CA 1
ATOM 3455 C C . CYS A 1 441 ? -2.970 12.279 22.507 1.00 87.81 441 CYS A C 1
ATOM 3457 O O . CYS A 1 441 ? -3.873 12.192 21.662 1.00 87.81 441 CYS A O 1
ATOM 3459 N N . PRO A 1 442 ? -1.697 12.560 22.166 1.00 83.00 442 PRO A N 1
ATOM 3460 C CA . PRO A 1 442 ? -1.319 12.819 20.793 1.00 83.00 442 PRO A CA 1
ATOM 3461 C C . PRO A 1 442 ? -1.662 11.615 19.931 1.00 83.00 442 PRO A C 1
ATOM 3463 O O . PRO A 1 442 ? -2.289 11.834 18.915 1.00 83.00 442 PRO A O 1
ATOM 3466 N N . PHE A 1 443 ? -1.385 10.375 20.337 1.00 84.81 443 PHE A N 1
ATOM 3467 C CA . PHE A 1 443 ? -1.572 9.170 19.515 1.00 84.81 443 PHE A CA 1
ATOM 3468 C C . PHE A 1 443 ? -3.035 8.799 19.252 1.00 84.81 443 PHE A C 1
ATOM 3470 O O . PHE A 1 443 ? -3.390 8.441 18.132 1.00 84.81 443 PHE A O 1
ATOM 3477 N N . TYR A 1 444 ? -3.895 8.918 20.259 1.00 86.69 444 TYR A N 1
ATOM 3478 C CA . TYR A 1 444 ? -5.222 8.294 20.210 1.00 86.69 444 TYR A CA 1
ATOM 3479 C C . TYR A 1 444 ? -6.376 9.275 20.429 1.00 86.69 444 TYR A C 1
ATOM 3481 O O . TYR A 1 444 ? -7.545 8.898 20.337 1.00 86.69 444 TYR A O 1
ATOM 3489 N N . GLY A 1 445 ? -6.075 10.545 20.718 1.00 88.06 445 GLY A N 1
ATOM 3490 C CA . GLY A 1 445 ? -7.082 11.558 21.038 1.00 88.06 445 GLY A CA 1
ATOM 3491 C C . GLY A 1 445 ? -7.809 11.296 22.350 1.00 88.06 445 GLY A C 1
ATOM 3492 O O . GLY A 1 445 ? -8.936 11.752 22.509 1.00 88.06 445 GLY A O 1
ATOM 3493 N N . TRP A 1 446 ? -7.214 10.503 23.242 1.00 89.75 446 TRP A N 1
ATOM 3494 C CA . TRP A 1 446 ? -7.770 10.239 24.564 1.00 89.75 446 TRP A CA 1
ATOM 3495 C C . TRP A 1 446 ? -7.866 11.519 25.377 1.00 89.75 446 TRP A C 1
ATOM 3497 O O . TRP A 1 446 ? -6.944 12.322 25.322 1.00 89.75 446 TRP A O 1
ATOM 3507 N N . ASP A 1 447 ? -8.942 11.715 26.129 1.00 91.69 447 ASP A N 1
ATOM 3508 C CA . ASP A 1 447 ? -9.060 12.865 27.024 1.00 91.69 447 ASP A CA 1
ATOM 3509 C C . ASP A 1 447 ? -8.157 12.666 28.251 1.00 91.69 447 ASP A C 1
ATOM 3511 O O . ASP A 1 447 ? -8.302 11.682 28.973 1.00 91.69 447 ASP A O 1
ATOM 3515 N N . LYS A 1 448 ? -7.240 13.599 28.528 1.00 90.25 448 LYS A N 1
ATOM 3516 C CA . LYS A 1 448 ? -6.329 13.463 29.675 1.00 90.25 448 LYS A CA 1
ATOM 3517 C C . LYS A 1 448 ? -7.036 13.409 31.027 1.00 90.25 448 LYS A C 1
ATOM 3519 O O . LYS A 1 448 ? -6.483 12.841 31.961 1.00 90.25 448 LYS A O 1
ATOM 3524 N N . ALA A 1 449 ? -8.234 13.974 31.159 1.00 91.81 449 ALA A N 1
ATOM 3525 C CA . ALA A 1 449 ? -9.017 13.830 32.379 1.00 91.81 449 ALA A CA 1
ATOM 3526 C C . ALA A 1 449 ? -9.456 12.373 32.590 1.00 91.81 449 ALA A C 1
ATOM 3528 O O . ALA A 1 449 ? -9.566 11.927 33.727 1.00 91.81 449 ALA A O 1
ATOM 3529 N N . LEU A 1 450 ? -9.681 11.607 31.517 1.00 91.31 450 LEU A N 1
ATOM 3530 C CA . LEU A 1 450 ? -9.937 10.170 31.618 1.00 91.31 450 LEU A CA 1
ATOM 3531 C C . LEU A 1 450 ? -8.671 9.399 32.016 1.00 91.31 450 LEU A C 1
ATOM 3533 O O . LEU A 1 450 ? -8.768 8.502 32.848 1.00 91.31 450 LEU A O 1
ATOM 3537 N N . ASP A 1 451 ? -7.501 9.783 31.500 1.00 88.75 451 ASP A N 1
ATOM 3538 C CA . ASP A 1 451 ? -6.213 9.192 31.910 1.00 88.75 451 ASP A CA 1
ATOM 3539 C C . ASP A 1 451 ? -5.927 9.407 33.390 1.00 88.75 451 ASP A C 1
ATOM 3541 O O . ASP A 1 451 ? -5.653 8.458 34.116 1.00 88.75 451 ASP A O 1
ATOM 3545 N N . GLN A 1 452 ? -6.093 10.642 33.862 1.00 90.81 452 GLN A N 1
ATOM 3546 C CA . GLN A 1 452 ? -5.916 10.987 35.273 1.00 90.81 452 GLN A CA 1
ATOM 3547 C C . GLN A 1 452 ? -6.847 10.186 36.188 1.00 90.81 452 GLN A C 1
ATOM 3549 O O . GLN A 1 452 ? -6.491 9.882 37.322 1.00 90.81 452 GLN A O 1
ATOM 3554 N N . ARG A 1 453 ? -8.049 9.835 35.713 1.00 92.88 453 ARG A N 1
ATOM 3555 C CA . ARG A 1 453 ? -8.984 8.996 36.472 1.00 92.88 453 ARG A CA 1
ATOM 3556 C C . ARG A 1 453 ? -8.532 7.540 36.553 1.00 92.88 453 ARG A C 1
ATOM 3558 O O . ARG A 1 453 ? -8.726 6.937 37.603 1.00 92.88 453 ARG A O 1
ATOM 3565 N N . LEU A 1 454 ? -7.958 6.987 35.482 1.00 89.38 454 LEU A N 1
ATOM 3566 C CA . LEU A 1 454 ? -7.363 5.645 35.498 1.00 89.38 454 LEU A CA 1
ATOM 3567 C C . LEU A 1 454 ? -6.161 5.609 36.443 1.00 89.38 454 LEU A C 1
ATOM 3569 O O . LEU A 1 454 ? -6.107 4.765 37.333 1.00 89.38 454 LEU A O 1
ATOM 3573 N N . GLU A 1 455 ? -5.271 6.592 36.323 1.00 89.56 455 GLU A N 1
ATOM 3574 C CA . GLU A 1 455 ? -4.087 6.720 37.172 1.00 89.56 455 GLU A CA 1
ATOM 3575 C C . GLU A 1 455 ? -4.473 6.841 38.655 1.00 89.56 455 GLU A C 1
ATOM 3577 O O . GLU A 1 455 ? -3.948 6.119 39.501 1.00 89.56 455 GLU A O 1
ATOM 3582 N N . ALA A 1 456 ? -5.469 7.676 38.978 1.00 91.50 456 ALA A N 1
ATOM 3583 C CA . ALA A 1 456 ? -5.990 7.815 40.340 1.00 91.50 456 ALA A CA 1
ATOM 3584 C C . ALA A 1 456 ? -6.631 6.527 40.892 1.00 91.50 456 ALA A C 1
ATOM 3586 O O . ALA A 1 456 ? -6.719 6.362 42.109 1.00 91.50 456 ALA A O 1
ATOM 3587 N N . ALA A 1 457 ? -7.071 5.617 40.019 1.00 90.00 457 ALA A N 1
ATOM 3588 C CA . ALA A 1 457 ? -7.572 4.294 40.384 1.00 90.00 457 ALA A CA 1
ATOM 3589 C C . ALA A 1 457 ? -6.464 3.223 40.458 1.00 90.00 457 ALA A C 1
ATOM 3591 O O . ALA A 1 457 ? -6.763 2.060 40.723 1.00 90.00 457 ALA A O 1
ATOM 3592 N N . GLY A 1 458 ? -5.196 3.594 40.243 1.00 90.44 458 GLY A N 1
ATOM 3593 C CA . GLY A 1 458 ? -4.066 2.664 40.221 1.00 90.44 458 GLY A CA 1
ATOM 3594 C C . GLY A 1 458 ? -3.967 1.849 38.930 1.00 90.44 458 GLY A C 1
ATOM 3595 O O . GLY A 1 458 ? -3.475 0.724 38.967 1.00 90.44 458 GLY A O 1
ATOM 3596 N N . LEU A 1 459 ? -4.462 2.388 37.811 1.00 85.56 459 LEU A N 1
ATOM 3597 C CA . LEU A 1 459 ? -4.412 1.772 36.487 1.00 85.56 459 LEU A CA 1
ATOM 3598 C C . LEU A 1 459 ? -3.519 2.613 35.572 1.00 85.56 459 LEU A C 1
ATOM 3600 O O . LEU A 1 459 ? -3.757 3.799 35.364 1.00 85.56 459 LEU A O 1
ATOM 3604 N N . ASP A 1 460 ? -2.472 1.984 35.060 1.00 65.56 460 ASP A N 1
ATOM 3605 C CA . ASP A 1 460 ? -1.234 2.655 34.675 1.00 65.56 460 ASP A CA 1
ATOM 3606 C C . ASP A 1 460 ? -1.345 3.395 33.337 1.00 65.56 460 ASP A C 1
ATOM 3608 O O . ASP A 1 460 ? -0.698 4.419 33.170 1.00 65.56 460 ASP A O 1
ATOM 3612 N N . GLU A 1 461 ? -2.145 2.910 32.377 1.00 67.12 461 GLU A N 1
ATOM 3613 C CA . GLU A 1 461 ? -2.148 3.457 31.013 1.00 67.12 461 GLU A CA 1
ATOM 3614 C C . GLU A 1 461 ? -3.356 3.001 30.175 1.00 67.12 461 GLU A C 1
ATOM 3616 O O . GLU A 1 461 ? -3.788 1.844 30.228 1.00 67.12 461 GLU A O 1
ATOM 3621 N N . HIS A 1 462 ? -3.870 3.897 29.324 1.00 70.75 462 HIS A N 1
ATOM 3622 C CA . HIS A 1 462 ? -4.818 3.525 28.275 1.00 70.75 462 HIS A CA 1
ATOM 3623 C C . HIS A 1 462 ? -4.068 2.842 27.119 1.00 70.75 462 HIS A C 1
ATOM 3625 O O . HIS A 1 462 ? -3.325 3.467 26.363 1.00 70.75 462 HIS A O 1
ATOM 3631 N N . SER A 1 463 ? -4.286 1.541 26.932 1.00 65.38 463 SER A N 1
ATOM 3632 C CA . SER A 1 463 ? -3.823 0.825 25.737 1.00 65.38 463 SER A CA 1
ATOM 3633 C C . SER A 1 463 ? -4.937 0.819 24.693 1.00 65.38 463 SER A C 1
ATOM 3635 O O . SER A 1 463 ? -5.734 -0.111 24.595 1.00 65.38 463 SER A O 1
ATOM 3637 N N . CYS A 1 464 ? -5.031 1.898 23.917 1.00 71.06 464 CYS A N 1
ATOM 3638 C CA . CYS A 1 464 ? -6.059 1.977 22.887 1.00 71.06 464 CYS A CA 1
ATOM 3639 C C . CYS A 1 464 ? -5.686 1.087 21.685 1.00 71.06 464 CYS A C 1
ATOM 3641 O O . CYS A 1 464 ? -4.571 1.136 21.160 1.00 71.06 464 CYS A O 1
ATOM 3643 N N . GLY A 1 465 ? -6.650 0.297 21.209 1.00 75.44 465 GLY A N 1
ATOM 3644 C CA . GLY A 1 465 ? -6.519 -0.553 20.023 1.00 75.44 465 GLY A CA 1
ATOM 3645 C C . GLY A 1 465 ? -6.724 0.188 18.699 1.00 75.44 465 GLY A C 1
ATOM 3646 O O . GLY A 1 465 ? -7.232 -0.416 17.757 1.00 75.44 465 GLY A O 1
ATOM 3647 N N . TRP A 1 466 ? -6.405 1.482 18.622 1.00 86.00 466 TRP A N 1
ATOM 3648 C CA . TRP A 1 466 ? -6.613 2.313 17.433 1.00 86.00 466 TRP A CA 1
ATOM 3649 C C . TRP A 1 466 ? -5.308 2.925 16.921 1.00 86.00 466 TRP A C 1
ATOM 3651 O O . TRP A 1 466 ? -4.412 3.239 17.692 1.00 86.00 466 TRP A O 1
ATOM 3661 N N . GLN A 1 467 ? -5.230 3.172 15.618 1.00 86.69 467 GLN A N 1
ATOM 3662 C CA . GLN A 1 467 ? -4.121 3.825 14.925 1.00 86.69 467 GLN A CA 1
ATOM 3663 C C . GLN A 1 467 ? -4.619 5.016 14.113 1.00 86.69 467 GLN A C 1
ATOM 3665 O O . GLN A 1 467 ? -5.741 5.019 13.610 1.00 86.69 467 GLN A O 1
ATOM 3670 N N . LYS A 1 468 ? -3.775 6.035 13.952 1.00 88.94 468 LYS A N 1
ATOM 3671 C CA . LYS A 1 468 ? -4.107 7.197 13.125 1.00 88.94 468 LYS A CA 1
ATOM 3672 C C . LYS A 1 468 ? -3.862 6.942 11.651 1.00 88.94 468 LYS A C 1
ATOM 3674 O O . LYS A 1 468 ? -2.826 6.401 11.281 1.00 88.94 468 LYS A O 1
ATOM 3679 N N . PHE A 1 469 ? -4.735 7.498 10.818 1.00 86.06 469 PHE A N 1
ATOM 3680 C CA . PHE A 1 469 ? -4.548 7.563 9.372 1.00 86.06 469 PHE A CA 1
ATOM 3681 C C . PHE A 1 469 ? -4.968 8.920 8.805 1.00 86.06 469 PHE A C 1
ATOM 3683 O O . PHE A 1 469 ? -5.919 9.542 9.278 1.00 86.06 469 PHE A O 1
ATOM 3690 N N . TRP A 1 470 ? -4.252 9.382 7.776 1.00 86.00 470 TRP A N 1
ATOM 3691 C CA . TRP A 1 470 ? -4.683 10.516 6.962 1.00 86.00 470 TRP A CA 1
ATOM 3692 C C . TRP A 1 470 ? -5.740 10.048 5.966 1.00 86.00 470 TRP A C 1
ATOM 3694 O O . TRP A 1 470 ? -5.509 9.091 5.231 1.00 86.00 470 TRP A O 1
ATOM 3704 N N . VAL A 1 471 ? -6.863 10.753 5.897 1.00 83.31 471 VAL A N 1
ATOM 3705 C CA . VAL A 1 471 ? -7.974 10.439 4.995 1.00 83.31 471 VAL A CA 1
ATOM 3706 C C . VAL A 1 471 ? -8.324 11.678 4.199 1.00 83.31 471 VAL A C 1
ATOM 3708 O O . VAL A 1 471 ? -8.505 12.751 4.779 1.00 83.31 471 VAL A O 1
ATOM 3711 N N . ASP A 1 472 ? -8.422 11.541 2.880 1.00 79.31 472 ASP A N 1
ATOM 3712 C CA . ASP A 1 472 ? -8.908 12.612 2.019 1.00 79.31 472 ASP A CA 1
ATOM 3713 C C . ASP A 1 472 ? -10.366 12.923 2.379 1.00 79.31 472 ASP A C 1
ATOM 3715 O O . ASP A 1 472 ? -11.232 12.050 2.387 1.00 79.31 472 ASP A O 1
ATOM 3719 N N . ALA A 1 473 ? -10.634 14.168 2.768 1.00 69.75 473 ALA A N 1
ATOM 3720 C CA . ALA A 1 473 ? -11.984 14.591 3.098 1.00 69.75 473 ALA A CA 1
ATOM 3721 C C . ALA A 1 473 ? -12.731 14.893 1.793 1.00 69.75 473 ALA A C 1
ATOM 3723 O O . ALA A 1 473 ? -12.438 15.884 1.124 1.00 69.75 473 ALA A O 1
ATOM 3724 N N . GLU A 1 474 ? -13.680 14.030 1.423 1.00 65.50 474 GLU A N 1
ATOM 3725 C CA . GLU A 1 474 ? -14.565 14.281 0.284 1.00 65.50 474 GLU A CA 1
ATOM 3726 C C . GLU A 1 474 ? -15.239 15.652 0.429 1.00 65.50 474 GLU A C 1
ATOM 3728 O O . GLU A 1 474 ? -15.881 15.946 1.439 1.00 65.50 474 GLU A O 1
ATOM 3733 N N . GLY A 1 475 ? -15.064 16.506 -0.583 1.00 63.09 475 GLY A N 1
ATOM 3734 C CA . GLY A 1 475 ? -15.682 17.831 -0.636 1.00 63.09 475 GLY A CA 1
ATOM 3735 C C . GLY A 1 475 ? -15.037 18.910 0.239 1.00 63.09 475 GLY A C 1
ATOM 3736 O O . GLY A 1 475 ? -15.560 20.022 0.263 1.00 63.09 475 GLY A O 1
ATOM 3737 N N . ASP A 1 476 ? -13.919 18.639 0.924 1.00 55.59 476 ASP A N 1
ATOM 3738 C CA . ASP A 1 476 ? -13.196 19.659 1.692 1.00 55.59 476 ASP A CA 1
ATOM 3739 C C . ASP A 1 476 ? -11.915 20.103 0.955 1.00 55.59 476 ASP A C 1
ATOM 3741 O O . ASP A 1 476 ? -10.927 19.357 0.917 1.00 55.59 476 ASP A O 1
ATOM 3745 N N . PRO A 1 477 ? -11.880 21.321 0.378 1.00 45.16 477 PRO A N 1
ATOM 3746 C CA . PRO A 1 477 ? -10.681 21.848 -0.271 1.00 45.16 477 PRO A CA 1
ATOM 3747 C C . PRO A 1 477 ? -9.506 22.045 0.705 1.00 45.16 477 PRO A C 1
ATOM 3749 O O . PRO A 1 477 ? -8.376 22.230 0.253 1.00 45.16 477 PRO A O 1
ATOM 3752 N N . ALA A 1 478 ? -9.736 21.982 2.026 1.00 51.44 478 ALA A N 1
ATOM 3753 C CA . ALA A 1 478 ? -8.696 22.111 3.047 1.00 51.44 478 ALA A CA 1
ATOM 3754 C C . ALA A 1 478 ? -7.778 20.880 3.184 1.00 51.44 478 ALA A C 1
ATOM 3756 O O . ALA A 1 478 ? -6.722 20.983 3.811 1.00 51.44 478 ALA A O 1
ATOM 3757 N N . GLY A 1 479 ? -8.109 19.749 2.553 1.00 61.34 479 GLY A N 1
ATOM 3758 C CA . GLY A 1 479 ? -7.218 18.596 2.479 1.00 61.34 479 GLY A CA 1
ATOM 3759 C C . GLY A 1 479 ? -7.151 17.766 3.765 1.00 61.34 479 GLY A C 1
ATOM 3760 O O . GLY A 1 479 ? -7.290 18.262 4.874 1.00 61.34 479 GLY A O 1
ATOM 3761 N N . LYS A 1 480 ? -6.960 16.460 3.565 1.00 71.56 480 LYS A N 1
ATOM 3762 C CA . LYS A 1 480 ? -6.612 15.397 4.526 1.00 71.56 480 LYS A CA 1
ATOM 3763 C C . LYS A 1 480 ? -6.920 15.648 6.011 1.00 71.56 480 LYS A C 1
ATOM 3765 O O . LYS A 1 480 ? -6.236 16.437 6.655 1.00 71.56 480 LYS A O 1
ATOM 3770 N N . ARG A 1 481 ? -7.831 14.853 6.587 1.00 81.81 481 ARG A N 1
ATOM 3771 C CA . ARG A 1 481 ? -8.113 14.786 8.036 1.00 81.81 481 ARG A CA 1
ATOM 3772 C C . ARG A 1 481 ? -7.470 13.569 8.698 1.00 81.81 481 ARG A C 1
ATOM 3774 O O . ARG A 1 481 ? -7.271 12.554 8.035 1.00 81.81 481 ARG A O 1
ATOM 3781 N N . VAL A 1 482 ? -7.185 13.654 9.997 1.00 86.50 482 VAL A N 1
ATOM 3782 C CA . VAL A 1 482 ? -6.773 12.490 10.796 1.00 86.50 482 VAL A CA 1
ATOM 3783 C C . VAL A 1 482 ? -8.018 11.725 11.242 1.00 86.50 482 VAL A C 1
ATOM 3785 O O . VAL A 1 482 ? -8.922 12.307 11.836 1.00 86.50 482 VAL A O 1
ATOM 3788 N N . MET A 1 483 ? -8.061 10.429 10.954 1.00 88.44 483 MET A N 1
ATOM 3789 C CA . MET A 1 483 ? -9.065 9.486 11.451 1.00 88.44 483 MET A CA 1
ATOM 3790 C C . MET A 1 483 ? -8.384 8.405 12.288 1.00 88.44 483 MET A C 1
ATOM 3792 O O . MET A 1 483 ? -7.172 8.206 12.175 1.00 88.44 483 MET A O 1
ATOM 3796 N N . LEU A 1 484 ? -9.165 7.695 13.100 1.00 89.12 484 LEU A N 1
ATOM 3797 C CA . LEU A 1 484 ? -8.706 6.522 13.835 1.00 89.12 484 LEU A CA 1
ATOM 3798 C C . LEU A 1 484 ? -9.217 5.243 13.168 1.00 89.12 484 LEU A C 1
ATOM 3800 O O . LEU A 1 484 ? -10.365 5.175 12.728 1.00 89.12 484 LEU A O 1
ATOM 3804 N N . PHE A 1 485 ? -8.358 4.233 13.106 1.00 87.69 485 PHE A N 1
ATOM 3805 C CA . PHE A 1 485 ? -8.636 2.915 12.554 1.00 87.69 485 PHE A CA 1
ATOM 3806 C C . PHE A 1 485 ? -8.333 1.840 13.592 1.00 87.69 485 PHE A C 1
ATOM 3808 O O . PHE A 1 485 ? -7.360 1.960 14.328 1.00 87.69 485 PHE A O 1
ATOM 3815 N N . CYS A 1 486 ? -9.166 0.809 13.681 1.00 85.88 486 CYS A N 1
ATOM 3816 C CA . CYS A 1 486 ? -8.972 -0.250 14.666 1.00 85.88 486 CYS A CA 1
ATOM 3817 C C . CYS A 1 486 ? -7.798 -1.160 14.265 1.00 85.88 486 CYS A C 1
ATOM 3819 O O . CYS A 1 486 ? -7.746 -1.646 13.136 1.00 85.88 486 CYS A O 1
ATOM 3821 N N . ASN A 1 487 ? -6.898 -1.457 15.203 1.00 81.75 487 ASN A N 1
ATOM 3822 C CA . ASN A 1 487 ? -5.727 -2.317 14.997 1.00 81.75 487 ASN A CA 1
ATOM 3823 C C . ASN A 1 487 ? -6.099 -3.738 14.553 1.00 81.75 487 ASN A C 1
ATOM 3825 O O . ASN A 1 487 ? -5.308 -4.390 13.879 1.00 81.75 487 ASN A O 1
ATOM 3829 N N . ASN A 1 488 ? -7.317 -4.197 14.859 1.00 78.81 488 ASN A N 1
ATOM 3830 C CA . ASN A 1 488 ? -7.818 -5.505 14.433 1.00 78.81 488 ASN A CA 1
ATOM 3831 C C . ASN A 1 488 ? -8.220 -5.558 12.948 1.00 78.81 488 ASN A C 1
ATOM 3833 O O . ASN A 1 488 ? -8.725 -6.578 12.487 1.00 78.81 488 ASN A O 1
ATOM 3837 N N . GLY A 1 489 ? -8.017 -4.485 12.175 1.00 60.62 489 GLY A N 1
ATOM 3838 C CA . GLY A 1 489 ? -8.072 -4.548 10.711 1.00 60.62 489 GLY A CA 1
ATOM 3839 C C . GLY A 1 489 ? -9.469 -4.565 10.087 1.00 60.62 489 GLY A C 1
ATOM 3840 O O . GLY A 1 489 ? -9.573 -4.542 8.866 1.00 60.62 489 GLY A O 1
ATOM 3841 N N . ARG A 1 490 ? -10.542 -4.626 10.887 1.00 63.62 490 ARG A N 1
ATOM 3842 C CA . ARG A 1 490 ? -11.882 -5.024 10.408 1.00 63.62 490 ARG A CA 1
ATOM 3843 C C . ARG A 1 490 ? -12.971 -3.955 10.501 1.00 63.62 490 ARG A C 1
ATOM 3845 O O . ARG A 1 490 ? -14.121 -4.246 10.180 1.00 63.62 490 ARG A O 1
ATOM 3852 N N . HIS A 1 491 ? -12.669 -2.746 10.974 1.00 71.88 491 HIS A N 1
ATOM 3853 C CA . HIS A 1 491 ? -13.711 -1.788 11.368 1.00 71.88 491 HIS A CA 1
ATOM 3854 C C . HIS A 1 491 ? -13.501 -0.400 10.756 1.00 71.88 491 HIS A C 1
ATOM 3856 O O . HIS A 1 491 ? -12.357 -0.001 10.533 1.00 71.88 491 HIS A O 1
ATOM 3862 N N . PRO A 1 492 ? -14.591 0.333 10.458 1.00 70.56 492 PRO A N 1
ATOM 3863 C CA . PRO A 1 492 ? -14.522 1.589 9.725 1.00 70.56 492 PRO A CA 1
ATOM 3864 C C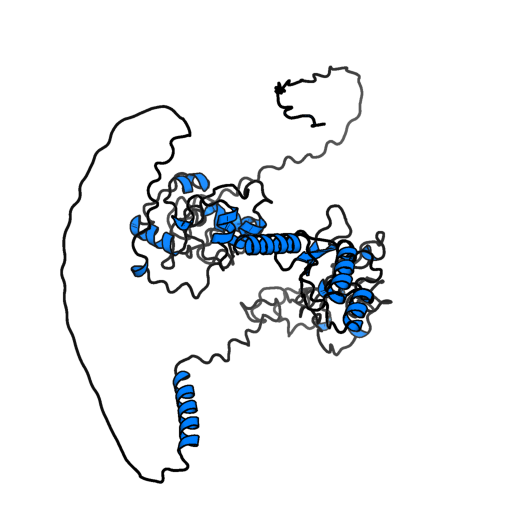 . PRO A 1 492 ? -13.748 2.672 10.481 1.00 70.56 492 PRO A C 1
ATOM 3866 O O . PRO A 1 492 ? -13.593 2.640 11.702 1.00 70.56 492 PRO A O 1
ATOM 3869 N N . GLN A 1 493 ? -13.288 3.663 9.721 1.00 80.06 493 GLN A N 1
ATOM 3870 C CA . GLN A 1 493 ? -12.640 4.862 10.242 1.00 80.06 493 GLN A CA 1
ATOM 3871 C C . GLN A 1 493 ? -13.626 5.665 11.099 1.00 80.06 493 GLN A C 1
ATOM 3873 O O . GLN A 1 493 ? -14.700 6.032 10.621 1.00 80.06 493 GLN A O 1
ATOM 3878 N N . VAL A 1 494 ? -13.242 5.998 12.329 1.00 85.38 494 VAL A N 1
ATOM 3879 C CA . VAL A 1 494 ? -14.062 6.803 13.255 1.00 85.38 494 VAL A CA 1
ATOM 3880 C C . VAL A 1 494 ? -13.337 8.078 13.660 1.00 85.38 494 VAL A C 1
ATOM 3882 O O . VAL A 1 494 ? -12.101 8.145 13.644 1.00 85.38 494 VAL A O 1
ATOM 3885 N N . LYS A 1 495 ? -14.100 9.117 14.012 1.00 87.06 495 LYS A N 1
ATOM 3886 C CA . LYS A 1 495 ? -13.510 10.337 14.579 1.00 87.06 495 LYS A CA 1
ATOM 3887 C C . LYS A 1 495 ? -13.192 10.126 16.056 1.00 87.06 495 LYS A C 1
ATOM 3889 O O . LYS A 1 495 ? -13.918 9.418 16.749 1.00 87.06 495 LYS A O 1
ATOM 3894 N N . ALA A 1 496 ? -12.149 10.781 16.561 1.00 88.44 496 ALA A N 1
ATOM 3895 C CA . ALA A 1 496 ? -11.795 10.679 17.976 1.00 88.44 496 ALA A CA 1
ATOM 3896 C C . ALA A 1 496 ? -12.937 11.150 18.899 1.00 88.44 496 ALA A C 1
ATOM 3898 O O . ALA A 1 496 ? -13.167 10.544 19.940 1.00 88.44 496 ALA A O 1
ATOM 3899 N N . GLU A 1 497 ? -13.709 12.163 18.493 1.00 88.19 497 GLU A N 1
ATOM 3900 C CA . GLU A 1 497 ? -14.861 12.663 19.256 1.00 88.19 497 GLU A CA 1
ATOM 3901 C C . GLU A 1 497 ? -16.016 11.667 19.341 1.00 88.19 497 GLU A C 1
ATOM 3903 O O . GLU A 1 497 ? -16.740 11.634 20.333 1.00 88.19 497 GLU A O 1
ATOM 3908 N N . GLU A 1 498 ? -16.189 10.841 18.309 1.00 88.50 498 GLU A N 1
ATOM 3909 C CA . GLU A 1 498 ? -17.220 9.800 18.291 1.00 88.50 498 GLU A CA 1
ATOM 3910 C C . GLU A 1 498 ? -16.898 8.690 19.307 1.00 88.50 498 GLU A C 1
ATOM 3912 O O . GLU A 1 498 ? -17.800 7.985 19.762 1.00 88.50 498 GLU A O 1
ATOM 3917 N N . LEU A 1 499 ? -15.629 8.566 19.717 1.00 88.50 499 LEU A N 1
ATOM 3918 C CA . LEU A 1 499 ? -15.191 7.621 20.742 1.00 88.50 499 LEU A CA 1
ATOM 3919 C C . LEU A 1 499 ? -15.309 8.170 22.171 1.00 88.50 499 LEU A C 1
ATOM 3921 O O . LEU A 1 499 ? -15.310 7.372 23.105 1.00 88.50 499 LEU A O 1
ATOM 3925 N N . THR A 1 500 ? -15.446 9.484 22.383 1.00 88.75 500 THR A N 1
ATOM 3926 C CA . THR A 1 500 ? -15.385 10.097 23.726 1.00 88.75 500 THR A CA 1
ATOM 3927 C C . THR A 1 500 ? -16.395 9.498 24.706 1.00 88.75 500 THR A C 1
ATOM 3929 O O . THR A 1 500 ? -16.028 9.126 25.821 1.00 88.75 500 THR A O 1
ATOM 3932 N N . THR A 1 501 ? -17.657 9.341 24.296 1.00 88.69 501 THR A N 1
ATOM 3933 C CA . THR A 1 501 ? -18.700 8.754 25.156 1.00 88.69 501 THR A CA 1
ATOM 3934 C C . THR A 1 501 ? -18.376 7.308 25.525 1.00 88.69 501 THR A C 1
ATOM 3936 O O . THR A 1 501 ? -18.502 6.928 26.687 1.00 88.69 501 THR A O 1
ATOM 3939 N N . ARG A 1 502 ? -17.900 6.511 24.559 1.00 86.38 502 ARG A N 1
ATOM 3940 C CA . ARG A 1 502 ? -17.532 5.106 24.787 1.00 86.38 502 ARG A CA 1
ATOM 3941 C C . ARG A 1 502 ? -16.329 4.977 25.707 1.00 86.38 502 ARG A C 1
ATOM 3943 O O . ARG A 1 502 ? -16.359 4.173 26.626 1.00 86.38 502 ARG A O 1
ATOM 3950 N N . ARG A 1 503 ? -15.307 5.806 25.504 1.00 89.31 503 ARG A N 1
ATOM 3951 C CA . ARG A 1 503 ? -14.119 5.858 26.364 1.00 89.31 503 ARG A CA 1
ATOM 3952 C C . ARG A 1 503 ? -14.484 6.216 27.795 1.00 89.31 503 ARG A C 1
ATOM 3954 O O . ARG A 1 503 ? -13.982 5.593 28.718 1.00 89.31 503 ARG A O 1
ATOM 3961 N N . LYS A 1 504 ? -15.409 7.161 27.990 1.00 90.75 504 LYS A N 1
ATOM 3962 C CA . LYS A 1 504 ? -15.924 7.486 29.323 1.00 90.75 504 LYS A CA 1
ATOM 3963 C C . LYS A 1 504 ? -16.614 6.283 29.971 1.00 90.75 504 LYS A C 1
ATOM 3965 O O . LYS A 1 504 ? -16.288 5.963 31.106 1.00 90.75 504 LYS A O 1
ATOM 3970 N N . MET A 1 505 ? -17.515 5.614 29.248 1.00 88.12 505 MET A N 1
ATOM 3971 C CA . MET A 1 505 ? -18.184 4.404 29.744 1.00 88.12 505 MET A CA 1
ATOM 3972 C C . MET A 1 505 ? -17.179 3.304 30.090 1.00 88.12 505 MET A C 1
ATOM 3974 O O . MET A 1 505 ? -17.302 2.683 31.136 1.00 88.12 505 MET A O 1
ATOM 3978 N N . TRP A 1 506 ? -16.168 3.107 29.245 1.00 86.88 506 TRP A N 1
ATOM 3979 C CA . TRP A 1 506 ? -15.104 2.137 29.474 1.00 86.88 506 TRP A CA 1
ATOM 3980 C C . TRP A 1 506 ? -14.282 2.458 30.722 1.00 86.88 506 TRP A C 1
ATOM 3982 O O . TRP A 1 506 ? -14.091 1.586 31.556 1.00 86.88 506 TRP A O 1
ATOM 3992 N N . VAL A 1 507 ? -13.848 3.709 30.907 1.00 89.00 507 VAL A N 1
ATOM 3993 C CA . VAL A 1 507 ? -13.135 4.115 32.130 1.00 89.00 507 VAL A CA 1
ATOM 3994 C C . VAL A 1 507 ? -14.010 3.917 33.366 1.00 89.00 507 VAL A C 1
ATOM 3996 O O . VAL A 1 507 ? -13.534 3.404 34.375 1.00 89.00 507 VAL A O 1
ATOM 3999 N N . ASP A 1 508 ? -15.288 4.298 33.296 1.00 90.69 508 ASP A N 1
ATOM 4000 C CA . ASP A 1 508 ? -16.231 4.108 34.402 1.00 90.69 508 ASP A CA 1
ATOM 4001 C C . ASP A 1 508 ? -16.417 2.621 34.746 1.00 90.69 508 ASP A C 1
ATOM 4003 O O . ASP A 1 508 ? -16.588 2.287 35.917 1.00 90.69 508 ASP A O 1
ATOM 4007 N N . ASP A 1 509 ? -16.386 1.743 33.743 1.00 86.88 509 ASP A N 1
ATOM 4008 C CA . ASP A 1 509 ? -16.506 0.296 33.899 1.00 86.88 509 ASP A CA 1
ATOM 4009 C C . ASP A 1 509 ? -15.228 -0.342 34.459 1.00 86.88 509 ASP A C 1
ATOM 4011 O O . ASP A 1 509 ? -15.285 -1.025 35.477 1.00 86.88 509 ASP A O 1
ATOM 4015 N N . VAL A 1 510 ? -14.058 -0.040 33.887 1.00 86.50 510 VAL A N 1
A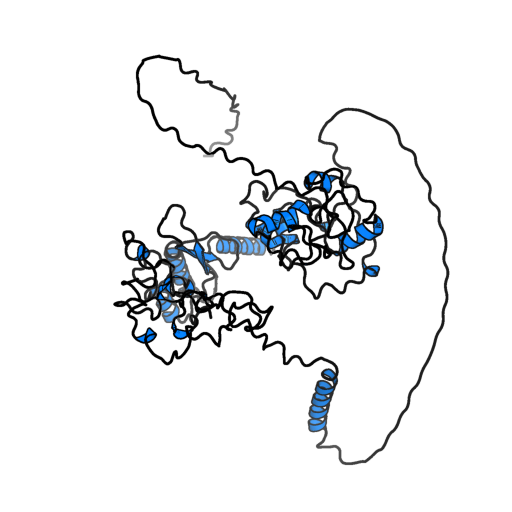TOM 4016 C CA . VAL A 1 510 ? -12.765 -0.577 34.344 1.00 86.50 510 VAL A CA 1
ATOM 4017 C C . VAL A 1 510 ? -12.458 -0.154 35.784 1.00 86.50 510 VAL A C 1
ATOM 4019 O O . VAL A 1 510 ? -11.948 -0.954 36.562 1.00 86.50 510 VAL A O 1
ATOM 4022 N N . ILE A 1 511 ? -12.806 1.075 36.181 1.00 89.62 511 ILE A N 1
ATOM 4023 C CA . ILE A 1 511 ? -12.643 1.523 37.575 1.00 89.62 511 ILE A CA 1
ATOM 4024 C C . ILE A 1 511 ? -13.544 0.722 38.529 1.00 89.62 511 ILE A C 1
ATOM 4026 O O . ILE A 1 511 ? -13.148 0.451 39.662 1.00 89.62 511 ILE A O 1
ATOM 4030 N N . LYS A 1 512 ? -14.753 0.339 38.096 1.00 91.31 512 LYS A N 1
ATOM 4031 C CA . LYS A 1 512 ? -15.662 -0.496 38.899 1.00 91.31 512 LYS A CA 1
ATOM 4032 C C . LYS A 1 512 ? -15.226 -1.962 38.931 1.00 91.31 512 LYS A C 1
ATOM 4034 O O . LYS A 1 512 ? -15.435 -2.622 39.946 1.00 91.31 512 LYS A O 1
ATOM 4039 N N . HIS A 1 513 ? -14.621 -2.450 37.849 1.00 88.06 513 HIS A N 1
ATOM 4040 C CA . HIS A 1 513 ? -14.300 -3.862 37.630 1.00 88.06 513 HIS A CA 1
ATOM 4041 C C . HIS A 1 513 ? -12.834 -4.057 37.180 1.00 88.06 513 HIS A C 1
ATOM 4043 O O . HIS A 1 513 ? -12.574 -4.561 36.086 1.00 88.06 513 HIS A O 1
ATOM 4049 N N . PRO A 1 514 ? -11.835 -3.699 38.009 1.00 83.50 514 PRO A N 1
ATOM 4050 C CA . PRO A 1 514 ? -10.429 -3.641 37.588 1.00 83.50 514 PRO A CA 1
ATOM 4051 C C . PRO A 1 514 ? -9.818 -4.995 37.184 1.00 83.50 514 PRO A C 1
ATOM 4053 O O . PRO A 1 514 ? -8.793 -5.027 36.504 1.00 83.50 514 PRO A O 1
ATOM 4056 N N . SER A 1 515 ? -10.426 -6.119 37.579 1.00 79.38 515 SER A N 1
ATOM 4057 C CA . SER A 1 515 ? -9.979 -7.470 37.214 1.00 79.38 515 SER A CA 1
ATOM 4058 C C . SER A 1 515 ? -10.326 -7.880 35.778 1.00 79.38 515 SER A C 1
ATOM 4060 O O . SER A 1 515 ? -9.746 -8.837 35.268 1.00 79.38 515 SER A O 1
ATOM 4062 N N . GLU A 1 516 ? -11.239 -7.176 35.107 1.00 73.62 516 GLU A N 1
ATOM 4063 C CA . GLU A 1 516 ? -11.702 -7.509 33.758 1.00 73.62 516 GLU A CA 1
ATOM 4064 C C . GLU A 1 516 ? -11.073 -6.568 32.724 1.00 73.62 516 GLU A C 1
ATOM 4066 O O . GLU A 1 516 ? -11.664 -5.583 32.284 1.00 73.62 516 GLU A O 1
ATOM 4071 N N . ARG A 1 517 ? -9.834 -6.860 32.306 1.00 63.22 517 ARG A N 1
ATOM 4072 C CA . ARG A 1 517 ? -9.199 -6.130 31.195 1.00 63.22 517 ARG A CA 1
ATOM 4073 C C . ARG A 1 517 ? -9.899 -6.466 29.878 1.00 63.22 517 ARG A C 1
ATOM 4075 O O . ARG A 1 517 ? -9.532 -7.424 29.204 1.00 63.22 517 ARG A O 1
ATOM 4082 N N . ARG A 1 518 ? -10.874 -5.650 29.483 1.00 64.62 518 ARG A N 1
ATOM 4083 C CA . ARG A 1 518 ? -11.554 -5.766 28.189 1.00 64.62 518 ARG A CA 1
ATOM 4084 C C . ARG A 1 518 ? -11.112 -4.649 27.226 1.00 64.62 518 ARG A C 1
ATOM 4086 O O . ARG A 1 518 ? -11.001 -3.482 27.606 1.00 64.62 518 ARG A O 1
ATOM 4093 N N . SER A 1 519 ? -10.872 -5.009 25.964 1.00 60.41 519 SER A N 1
ATOM 4094 C CA . SER A 1 519 ? -10.498 -4.105 24.862 1.00 60.41 519 SER A CA 1
ATOM 4095 C C . SER A 1 519 ? -11.762 -3.506 24.218 1.00 60.41 519 SER A C 1
ATOM 4097 O O . SER A 1 519 ? -12.194 -3.949 23.160 1.00 60.41 519 SER A O 1
ATOM 4099 N N . LEU A 1 520 ? -12.419 -2.547 24.887 1.00 59.66 520 LEU A N 1
ATOM 4100 C CA . LEU A 1 520 ? -13.853 -2.276 24.642 1.00 59.66 520 LEU A CA 1
ATOM 4101 C C . LEU A 1 520 ? -14.217 -1.070 23.767 1.00 59.66 520 LEU A C 1
ATOM 4103 O O . LEU A 1 520 ? -15.385 -0.677 23.695 1.00 59.66 520 LEU A O 1
ATOM 4107 N N . GLU A 1 521 ? -13.269 -0.404 23.120 1.00 70.06 521 GLU A N 1
ATOM 4108 C CA . GLU A 1 521 ? -13.612 0.848 22.427 1.00 70.06 521 GLU A CA 1
ATOM 4109 C C . GLU A 1 521 ? -14.289 0.643 21.066 1.00 70.06 521 GLU A C 1
ATOM 4111 O O . GLU A 1 521 ? -14.989 1.536 20.568 1.00 70.06 521 GLU A O 1
ATOM 4116 N N . CYS A 1 522 ? -14.099 -0.520 20.443 1.00 75.75 522 CYS A N 1
ATOM 4117 C CA . CYS A 1 522 ? -14.683 -0.813 19.145 1.00 75.75 522 CYS A CA 1
ATOM 4118 C C . CYS A 1 522 ? -15.964 -1.631 19.310 1.00 75.75 522 CYS A C 1
ATOM 4120 O O . CYS A 1 522 ? -15.899 -2.810 19.630 1.00 75.75 522 CYS A O 1
ATOM 4122 N N . ALA A 1 523 ? -17.125 -1.033 19.016 1.00 70.00 523 ALA A N 1
ATOM 4123 C CA . ALA A 1 523 ? -18.412 -1.732 19.121 1.00 70.00 523 ALA A CA 1
ATOM 4124 C C . ALA A 1 523 ? -18.440 -3.057 18.360 1.00 70.00 523 ALA A C 1
ATOM 4126 O O . ALA A 1 523 ? -19.031 -4.010 18.841 1.00 70.00 523 ALA A O 1
ATOM 4127 N N . THR A 1 524 ? -17.782 -3.131 17.204 1.00 71.88 524 THR A N 1
ATOM 4128 C CA . THR A 1 524 ? -17.741 -4.370 16.430 1.00 71.88 524 THR A CA 1
ATOM 4129 C C . THR A 1 524 ? -16.814 -5.420 17.055 1.00 71.88 524 THR A C 1
ATOM 4131 O O . THR A 1 524 ? -17.141 -6.603 17.020 1.00 71.88 524 THR A O 1
ATOM 4134 N N . CYS A 1 525 ? -15.699 -5.014 17.679 1.00 72.94 525 CYS A N 1
ATOM 4135 C CA . CYS A 1 525 ? -14.892 -5.931 18.496 1.00 72.94 525 CYS A CA 1
ATOM 4136 C C . CYS A 1 525 ? -15.664 -6.400 19.738 1.00 72.94 525 CYS A C 1
ATOM 4138 O O . CYS A 1 525 ? -15.569 -7.573 20.081 1.00 72.94 525 CYS A O 1
ATOM 4140 N N . ASN A 1 526 ? -16.467 -5.527 20.359 1.00 71.00 526 ASN A N 1
ATOM 4141 C CA . ASN A 1 526 ? -17.300 -5.892 21.510 1.00 71.00 526 ASN A CA 1
ATOM 4142 C C . ASN A 1 526 ? -18.350 -6.930 21.119 1.00 71.00 526 ASN A C 1
ATOM 4144 O O . ASN A 1 526 ? -18.442 -7.963 21.769 1.00 71.00 526 ASN A O 1
ATOM 4148 N N . THR A 1 527 ? -19.079 -6.709 20.019 1.00 68.06 527 THR A N 1
ATOM 4149 C CA . THR A 1 527 ? -20.080 -7.682 19.552 1.00 68.06 527 THR A CA 1
ATOM 4150 C C . THR A 1 527 ? -19.458 -9.029 19.192 1.00 68.06 527 THR A C 1
ATOM 4152 O O . THR A 1 527 ? -20.088 -10.058 19.393 1.00 68.06 527 THR A O 1
ATOM 4155 N N . ALA A 1 528 ? -18.224 -9.047 18.674 1.00 61.66 528 ALA A N 1
ATOM 4156 C CA . ALA A 1 528 ? -17.539 -10.301 18.368 1.00 61.66 528 ALA A CA 1
ATOM 4157 C C . ALA A 1 528 ? -17.168 -11.075 19.646 1.00 61.66 528 ALA A C 1
ATOM 4159 O O . ALA A 1 528 ? -17.379 -12.280 19.696 1.00 61.66 528 ALA A O 1
ATOM 4160 N N . GLN A 1 529 ? -16.689 -10.387 20.689 1.00 64.44 529 GLN A N 1
ATOM 4161 C CA . GLN A 1 529 ? -16.418 -11.024 21.983 1.00 64.44 529 GLN A CA 1
ATOM 4162 C C . GLN A 1 529 ? -17.691 -11.551 22.653 1.00 64.44 529 GLN A C 1
ATOM 4164 O O . GLN A 1 529 ? -17.680 -12.667 23.159 1.00 64.44 529 GLN A O 1
ATOM 4169 N N . GLU A 1 530 ? -18.791 -10.794 22.616 1.00 69.06 530 GLU A N 1
ATOM 4170 C CA . GLU A 1 530 ? -20.079 -11.238 23.171 1.00 69.06 530 GLU A CA 1
ATOM 4171 C C . GLU A 1 530 ? -20.604 -12.498 22.462 1.00 69.06 530 GLU A C 1
ATOM 4173 O O . GLU A 1 530 ? -21.138 -13.400 23.107 1.00 69.06 530 GLU A O 1
ATOM 4178 N N . MET A 1 531 ? -20.413 -12.597 21.140 1.00 66.31 531 MET A N 1
ATOM 4179 C CA . MET A 1 531 ? -20.773 -13.797 20.380 1.00 66.31 531 MET A CA 1
ATOM 4180 C C . MET A 1 531 ? -19.879 -14.997 20.717 1.00 66.31 531 MET A C 1
ATOM 4182 O O . MET A 1 531 ? -20.399 -16.101 20.869 1.00 66.31 531 MET A O 1
ATOM 4186 N N . ASP A 1 532 ? -18.566 -14.799 20.860 1.00 63.84 532 ASP A N 1
ATOM 4187 C CA . ASP A 1 532 ? -17.642 -15.877 21.230 1.00 63.84 532 ASP A CA 1
ATOM 4188 C C . ASP A 1 532 ? -17.922 -16.402 22.651 1.00 63.84 532 ASP A C 1
ATOM 4190 O O . ASP A 1 532 ? -17.899 -17.612 22.875 1.00 63.84 532 ASP A O 1
ATOM 4194 N N . GLU A 1 533 ? -18.255 -15.524 23.605 1.00 66.31 533 GLU A N 1
ATOM 4195 C CA . GLU A 1 533 ? -18.620 -15.923 24.972 1.00 66.31 533 GLU A CA 1
ATOM 4196 C C . GLU A 1 533 ? -19.930 -16.727 25.012 1.00 66.31 533 GLU A C 1
ATOM 4198 O O . GLU A 1 533 ? -19.990 -17.747 25.701 1.00 66.31 533 GLU A O 1
ATOM 4203 N N . MET A 1 534 ? -20.940 -16.342 24.220 1.00 68.56 534 MET A N 1
ATOM 4204 C CA . MET A 1 534 ? -22.192 -17.103 24.095 1.00 68.56 534 MET A CA 1
ATOM 4205 C C . MET A 1 534 ? -21.980 -18.510 23.516 1.00 68.56 534 MET A C 1
ATOM 4207 O O . MET A 1 534 ? -22.563 -19.476 24.009 1.00 68.56 534 MET A O 1
ATOM 4211 N N . VAL A 1 535 ? -21.128 -18.649 22.494 1.00 69.56 535 VAL A N 1
ATOM 4212 C CA . VAL A 1 535 ? -20.842 -19.957 21.875 1.00 69.56 535 VAL A CA 1
ATOM 4213 C C . VAL A 1 535 ? -20.124 -20.893 22.851 1.00 69.56 535 VAL A C 1
ATOM 4215 O O . VAL A 1 535 ? -20.353 -22.101 22.823 1.00 69.56 535 VAL A O 1
ATOM 4218 N N . VAL A 1 536 ? -19.280 -20.358 23.738 1.00 63.28 536 VAL A N 1
ATOM 4219 C CA . VAL A 1 536 ? -18.600 -21.162 24.764 1.00 63.28 536 VAL A CA 1
ATOM 4220 C C . VAL A 1 536 ? -19.567 -21.603 25.863 1.00 63.28 536 VAL A C 1
ATOM 4222 O O . VAL A 1 536 ? -19.457 -22.734 26.331 1.00 63.28 536 VAL A O 1
ATOM 4225 N N . THR A 1 537 ? -20.530 -20.766 26.257 1.00 67.38 537 THR A N 1
ATOM 4226 C CA . THR A 1 537 ? -21.515 -21.137 27.287 1.00 67.38 537 THR A CA 1
ATOM 4227 C C . THR A 1 537 ? -22.541 -22.166 26.821 1.00 67.38 537 THR A C 1
ATOM 4229 O O . THR A 1 537 ? -23.004 -22.937 27.650 1.00 67.38 537 THR A O 1
ATOM 4232 N N . ASP A 1 538 ? -22.855 -22.230 25.524 1.00 60.22 538 ASP A N 1
ATOM 4233 C CA . ASP A 1 538 ? -23.769 -23.244 24.966 1.00 60.22 538 ASP A CA 1
ATOM 4234 C C . ASP A 1 538 ? -23.078 -24.598 24.690 1.00 60.22 538 ASP A C 1
ATOM 4236 O O . ASP A 1 538 ? -23.740 -25.598 24.405 1.00 60.22 538 ASP A O 1
ATOM 4240 N N . ALA A 1 539 ? -21.743 -24.645 24.759 1.00 53.62 539 ALA A N 1
ATOM 4241 C CA . ALA A 1 539 ? -20.938 -25.849 24.540 1.00 53.62 539 ALA A CA 1
ATOM 4242 C C . ALA A 1 539 ? -20.550 -26.592 25.838 1.00 53.62 539 ALA A C 1
ATOM 4244 O O . ALA A 1 539 ? -19.886 -27.631 25.763 1.00 53.62 539 ALA A O 1
ATOM 4245 N N . ILE A 1 540 ? -20.943 -26.068 27.004 1.00 52.25 540 ILE A N 1
ATOM 4246 C CA . ILE A 1 540 ? -20.729 -26.643 28.346 1.00 52.25 540 ILE A CA 1
ATOM 4247 C C . ILE A 1 540 ? -22.078 -27.096 28.896 1.00 52.25 540 ILE A C 1
ATOM 4249 O O . ILE A 1 540 ? -22.132 -28.228 29.433 1.00 52.25 540 ILE A O 1
#